Protein AF-A0A7Y1T8U6-F1 (afdb_monomer_lite)

Structure (mmCIF, N/CA/C/O backbone):
data_AF-A0A7Y1T8U6-F1
#
_entry.id   AF-A0A7Y1T8U6-F1
#
loop_
_atom_site.group_PDB
_atom_site.id
_atom_site.type_symbol
_atom_site.label_atom_id
_atom_site.label_alt_id
_atom_site.label_comp_id
_atom_site.label_asym_id
_atom_site.label_entity_id
_atom_site.label_seq_id
_atom_site.pdbx_PDB_ins_code
_atom_site.Cartn_x
_atom_site.Cartn_y
_atom_site.Cartn_z
_atom_site.occupancy
_atom_site.B_iso_or_equiv
_atom_site.auth_seq_id
_atom_site.auth_comp_id
_atom_site.auth_asym_id
_atom_site.auth_atom_id
_atom_site.pdbx_PDB_model_num
ATOM 1 N N . LEU A 1 1 ? -3.715 -14.292 -0.928 1.00 73.69 1 LEU A N 1
ATOM 2 C CA . LEU A 1 1 ? -2.818 -13.427 -1.725 1.00 73.69 1 LEU A CA 1
ATOM 3 C C . LEU A 1 1 ? -1.367 -13.561 -1.281 1.00 73.69 1 LEU A C 1
ATOM 5 O O . LEU A 1 1 ? -0.580 -14.100 -2.033 1.00 73.69 1 LEU A O 1
ATOM 9 N N . SER A 1 2 ? -0.999 -13.174 -0.058 1.00 79.94 2 SER A N 1
ATOM 10 C CA . SER A 1 2 ? 0.412 -13.202 0.366 1.00 79.94 2 SER A CA 1
ATOM 11 C C . SER A 1 2 ? 0.904 -14.533 0.963 1.00 79.94 2 SER A C 1
ATOM 13 O O . SER A 1 2 ? 2.041 -14.589 1.405 1.00 79.94 2 SER A O 1
ATOM 15 N N . HIS A 1 3 ? 0.095 -15.598 1.004 1.00 78.12 3 HIS A N 1
ATOM 16 C CA . HIS A 1 3 ? 0.425 -16.871 1.684 1.00 78.12 3 HIS A CA 1
ATOM 17 C C . HIS A 1 3 ? 0.779 -16.729 3.171 1.00 78.12 3 HIS A C 1
ATOM 19 O O . HIS A 1 3 ? 1.694 -17.379 3.663 1.00 78.12 3 HIS A O 1
ATOM 25 N N . GLY A 1 4 ? 0.049 -15.880 3.899 1.00 82.75 4 GLY A N 1
ATOM 26 C CA . GLY A 1 4 ? 0.290 -15.702 5.331 1.00 82.75 4 GLY A CA 1
ATOM 27 C C . GLY A 1 4 ? 1.561 -14.906 5.627 1.00 82.75 4 GLY A C 1
ATOM 28 O O . GLY A 1 4 ? 2.257 -15.197 6.593 1.00 82.75 4 GLY A O 1
ATOM 29 N N . ARG A 1 5 ? 1.866 -13.918 4.778 1.00 86.69 5 ARG A N 1
ATOM 30 C CA . ARG A 1 5 ? 2.994 -12.998 4.956 1.00 86.69 5 ARG A CA 1
ATOM 31 C C . ARG A 1 5 ? 2.553 -11.589 5.376 1.00 86.69 5 ARG A C 1
ATOM 33 O O . ARG A 1 5 ? 3.237 -10.630 5.044 1.00 86.69 5 ARG A O 1
ATOM 40 N N . VAL A 1 6 ? 1.407 -11.436 6.046 1.00 90.69 6 VAL A N 1
ATOM 41 C CA . VAL A 1 6 ? 0.955 -10.109 6.501 1.00 90.69 6 VAL A CA 1
ATOM 42 C C . VAL A 1 6 ? 1.206 -9.893 7.989 1.00 90.69 6 VAL A C 1
ATOM 44 O O . VAL A 1 6 ? 1.086 -10.807 8.805 1.00 90.69 6 VAL A O 1
ATOM 47 N N . GLY A 1 7 ? 1.534 -8.654 8.327 1.00 92.44 7 GLY A N 1
ATOM 48 C CA . GLY A 1 7 ? 1.570 -8.109 9.677 1.00 92.44 7 GLY A CA 1
ATOM 49 C C . GLY A 1 7 ? 1.090 -6.666 9.609 1.00 92.44 7 GLY A C 1
ATOM 50 O O . GLY A 1 7 ? 1.120 -6.060 8.537 1.00 92.44 7 GLY A O 1
ATOM 51 N N . ILE A 1 8 ? 0.587 -6.141 10.722 1.00 95.50 8 ILE A N 1
ATOM 52 C CA . ILE A 1 8 ? -0.017 -4.806 10.758 1.00 95.50 8 ILE A CA 1
ATOM 53 C C . ILE A 1 8 ? 0.625 -4.001 11.876 1.00 95.50 8 ILE A C 1
ATOM 55 O O . ILE A 1 8 ? 0.623 -4.432 13.025 1.00 95.50 8 ILE A O 1
ATOM 59 N N . SER A 1 9 ? 1.129 -2.812 11.553 1.00 95.88 9 SER A N 1
ATOM 60 C CA . SER A 1 9 ? 1.378 -1.798 12.572 1.00 95.88 9 SER A CA 1
ATOM 61 C C . SER A 1 9 ? 0.146 -0.915 12.710 1.00 95.88 9 SER A C 1
ATOM 63 O O . SER A 1 9 ? -0.398 -0.453 11.710 1.00 95.88 9 SER A O 1
ATOM 65 N N . ILE A 1 10 ? -0.313 -0.698 13.938 1.00 95.19 10 ILE A N 1
ATOM 66 C CA . ILE A 1 10 ? -1.447 0.176 14.250 1.00 95.19 10 ILE A CA 1
ATOM 67 C C . ILE A 1 10 ? -0.939 1.493 14.828 1.00 95.19 10 ILE A C 1
ATOM 69 O O . ILE A 1 10 ? 0.066 1.517 15.539 1.00 95.19 10 ILE A O 1
ATOM 73 N N . ALA A 1 11 ? -1.623 2.588 14.524 1.00 92.06 11 ALA A N 1
ATOM 74 C CA . ALA A 1 11 ? -1.342 3.912 15.061 1.00 92.06 11 ALA A CA 1
ATOM 75 C C . ALA A 1 11 ? -2.654 4.547 15.530 1.00 92.06 11 ALA A C 1
ATOM 77 O O . ALA A 1 11 ? -3.713 4.260 14.973 1.00 92.06 11 ALA A O 1
ATOM 78 N N . SER A 1 12 ? -2.590 5.407 16.547 1.00 90.00 12 SER A N 1
ATOM 79 C CA . SER A 1 12 ? -3.788 6.068 17.076 1.00 90.00 12 SER A CA 1
ATOM 80 C C . SER A 1 12 ? -4.306 7.164 16.152 1.00 90.00 12 SER A C 1
ATOM 82 O O . SER A 1 12 ? -5.465 7.534 16.252 1.00 90.00 12 SER A O 1
ATOM 84 N N . GLY A 1 13 ? -3.450 7.696 15.276 1.00 85.31 13 GLY A N 1
ATOM 85 C CA . GLY A 1 13 ? -3.673 9.001 14.664 1.00 85.31 13 GLY A CA 1
ATOM 86 C C . GLY A 1 13 ? -3.375 10.126 15.657 1.00 85.31 13 GLY A C 1
ATOM 87 O O . GLY A 1 13 ? -3.302 9.911 16.872 1.00 85.31 13 GLY A O 1
ATOM 88 N N . TRP A 1 14 ? -3.136 11.318 15.120 1.00 80.12 14 TRP A N 1
ATOM 89 C CA . TRP A 1 14 ? -2.841 12.522 15.905 1.00 80.12 14 TRP A CA 1
ATOM 90 C C . TRP A 1 14 ? -3.305 13.804 15.209 1.00 80.12 14 TRP A C 1
ATOM 92 O O . TRP A 1 14 ? -3.613 14.778 15.891 1.00 80.12 14 TRP A O 1
ATOM 102 N N . ALA A 1 15 ? -3.371 13.822 13.873 1.00 78.38 15 ALA A N 1
ATOM 103 C CA . ALA A 1 15 ? -3.799 14.995 13.127 1.00 78.38 15 ALA A CA 1
ATOM 104 C C . ALA A 1 15 ? -5.338 15.044 13.067 1.00 78.38 15 ALA A C 1
ATOM 106 O O . ALA A 1 15 ? -5.944 14.110 12.543 1.00 78.38 15 ALA A O 1
ATOM 107 N N . PRO A 1 16 ? -5.991 16.120 13.549 1.00 79.38 16 PRO A N 1
ATOM 108 C CA . PRO A 1 16 ? -7.452 16.233 13.535 1.00 79.38 16 PRO A CA 1
ATOM 109 C C . PRO A 1 16 ? -8.121 15.952 12.174 1.00 79.38 16 PRO A C 1
ATOM 111 O O . PRO A 1 16 ? -9.164 15.297 12.169 1.00 79.38 16 PRO A O 1
ATOM 114 N N . PRO A 1 17 ? -7.555 16.368 11.017 1.00 83.44 17 PRO A N 1
ATOM 115 C CA . PRO A 1 17 ? -8.148 16.064 9.713 1.00 83.44 17 PRO A CA 1
ATOM 116 C C . PRO A 1 17 ? -8.302 14.564 9.419 1.00 83.44 17 PRO A C 1
ATOM 118 O O . PRO A 1 17 ? -9.274 14.179 8.770 1.00 83.44 17 PRO A O 1
ATOM 121 N N . ASP A 1 18 ? -7.413 13.709 9.937 1.00 84.69 18 ASP A N 1
ATOM 122 C CA . ASP A 1 18 ? -7.476 12.254 9.723 1.00 84.69 18 ASP A CA 1
ATOM 123 C C . ASP A 1 18 ? -8.712 11.628 10.389 1.00 84.69 18 ASP A C 1
ATOM 125 O O . ASP A 1 18 ? -9.209 10.579 9.973 1.00 84.69 18 ASP A O 1
ATOM 129 N N . PHE A 1 19 ? -9.258 12.299 11.406 1.00 89.69 19 PHE A N 1
ATOM 130 C CA . PHE A 1 19 ? -10.437 11.852 12.139 1.00 89.69 19 PHE A CA 1
ATOM 131 C C . PHE A 1 19 ? -11.744 12.274 11.475 1.00 89.69 19 PHE A C 1
ATOM 133 O O . PHE A 1 19 ? -12.802 11.965 12.007 1.00 89.69 19 PHE A O 1
ATOM 140 N N . ALA A 1 20 ? -11.729 12.887 10.286 1.00 89.62 20 ALA A N 1
ATOM 141 C CA . ALA A 1 20 ? -12.955 13.220 9.554 1.00 89.62 20 ALA A CA 1
ATOM 142 C C . ALA A 1 20 ? -13.890 12.008 9.338 1.00 89.62 20 ALA A C 1
ATOM 144 O O . ALA A 1 20 ? -15.102 12.175 9.221 1.00 89.62 20 ALA A O 1
ATOM 145 N N . ILE A 1 21 ? -13.338 10.787 9.315 1.00 86.38 21 ILE A N 1
ATOM 146 C CA . ILE A 1 21 ? -14.087 9.528 9.169 1.00 86.38 21 ILE A CA 1
ATOM 147 C C . ILE A 1 21 ? -14.762 9.098 10.486 1.00 86.38 21 ILE A C 1
ATOM 149 O O . ILE A 1 21 ? -15.834 8.494 10.446 1.00 86.38 21 ILE A O 1
ATOM 153 N N . LYS A 1 22 ? -14.143 9.390 11.638 1.00 90.44 22 LYS A N 1
ATOM 154 C CA . LYS A 1 22 ? -14.659 9.111 12.992 1.00 90.44 22 LYS A CA 1
ATOM 155 C C . LYS A 1 22 ? -14.257 10.221 13.975 1.00 90.44 22 LYS A C 1
ATOM 157 O O . LYS A 1 22 ? -13.345 10.008 14.784 1.00 90.44 22 LYS A O 1
ATOM 162 N N . PRO A 1 23 ? -14.888 11.406 13.904 1.00 91.38 23 PRO A N 1
ATOM 163 C CA . PRO A 1 23 ? -14.488 12.556 14.715 1.00 91.38 23 PRO A CA 1
ATOM 164 C C . PRO A 1 23 ? -14.582 12.284 16.219 1.00 91.38 23 PRO A C 1
ATOM 166 O O . PRO A 1 23 ? -13.767 12.773 16.994 1.00 91.38 23 PRO A O 1
ATOM 169 N N . GLU A 1 24 ? -15.537 11.447 16.624 1.00 93.06 24 GLU A N 1
ATOM 170 C CA . GLU A 1 24 ? -15.778 11.045 18.009 1.00 93.06 24 GLU A CA 1
ATOM 171 C C . GLU A 1 24 ? -14.609 10.284 18.651 1.00 93.06 24 GLU A C 1
ATOM 173 O O . GLU A 1 24 ? -14.524 10.209 19.874 1.00 93.06 24 GLU A O 1
ATOM 178 N N . ASN A 1 25 ? -13.696 9.737 17.844 1.00 92.69 25 ASN A N 1
ATOM 179 C CA . ASN A 1 25 ? -12.558 8.975 18.342 1.00 92.69 25 ASN A CA 1
ATOM 180 C C . ASN A 1 25 ? -11.349 9.848 18.703 1.00 92.69 25 ASN A C 1
ATOM 182 O O . ASN A 1 25 ? -10.399 9.314 19.267 1.00 92.69 25 ASN A O 1
ATOM 186 N N . PHE A 1 26 ? -11.335 11.141 18.358 1.00 90.69 26 PHE A N 1
ATOM 187 C CA . PHE A 1 26 ? -10.133 11.976 18.469 1.00 90.69 26 PHE A CA 1
ATOM 188 C C . PHE A 1 26 ? -9.607 12.083 19.909 1.00 90.69 26 PHE A C 1
ATOM 190 O O . PHE A 1 26 ? -8.426 11.831 20.154 1.00 90.69 26 PHE A O 1
ATOM 197 N N . ASP A 1 27 ? -10.489 12.373 20.867 1.00 90.12 27 ASP A N 1
ATOM 198 C CA . ASP A 1 27 ? -10.101 12.652 22.257 1.00 90.12 27 ASP A CA 1
ATOM 199 C C . ASP A 1 27 ? -9.528 11.425 22.994 1.00 90.12 27 ASP A C 1
ATOM 201 O O . ASP A 1 27 ? -8.698 11.576 23.891 1.00 90.12 27 ASP A O 1
ATOM 205 N N . ASP A 1 28 ? -9.929 10.206 22.608 1.00 91.94 28 ASP A N 1
ATOM 206 C CA . ASP A 1 28 ? -9.481 8.944 23.227 1.00 91.94 28 ASP A CA 1
ATOM 207 C C . ASP A 1 28 ? -8.850 7.968 22.216 1.00 91.94 28 ASP A C 1
ATOM 209 O O . ASP A 1 28 ? -8.846 6.742 22.379 1.00 91.94 28 ASP A O 1
ATOM 213 N N . ALA A 1 29 ? -8.271 8.517 21.145 1.00 90.69 29 ALA A N 1
ATOM 214 C CA . ALA A 1 29 ? -7.772 7.755 20.003 1.00 90.69 29 ALA A CA 1
ATOM 215 C C . ALA A 1 29 ? -6.802 6.629 20.398 1.00 90.69 29 ALA A C 1
ATOM 217 O O . ALA A 1 29 ? -6.800 5.541 19.818 1.00 90.69 29 ALA A O 1
ATOM 218 N N . LYS A 1 30 ? -5.981 6.866 21.427 1.00 88.38 30 LYS A N 1
ATOM 219 C CA . LYS A 1 30 ? -4.993 5.899 21.914 1.00 88.38 30 LYS A CA 1
ATOM 220 C C . LYS A 1 30 ? -5.640 4.692 22.587 1.00 88.38 30 LYS A C 1
ATOM 222 O O . LYS A 1 30 ? -5.220 3.568 22.314 1.00 88.38 30 LYS A O 1
ATOM 227 N N . SER A 1 31 ? -6.627 4.886 23.460 1.00 90.19 31 SER A N 1
ATOM 228 C CA . SER A 1 31 ? -7.306 3.763 24.123 1.00 90.19 31 SER A CA 1
ATOM 229 C C . SER A 1 31 ? -8.128 2.973 23.111 1.00 90.19 31 SER A C 1
ATOM 231 O O . SER A 1 31 ? -7.991 1.749 23.041 1.00 90.19 31 SER A O 1
ATOM 233 N N . ILE A 1 32 ? -8.851 3.681 22.238 1.00 93.69 32 ILE A N 1
ATOM 234 C CA . ILE A 1 32 ? -9.644 3.098 21.151 1.00 93.69 32 ILE A CA 1
ATOM 235 C C . ILE A 1 32 ? -8.774 2.250 20.217 1.00 93.69 32 ILE A C 1
ATOM 237 O O . ILE A 1 32 ? -9.180 1.153 19.831 1.00 93.69 32 ILE A O 1
ATOM 241 N N . MET A 1 33 ? -7.560 2.703 19.883 1.00 93.94 33 MET A N 1
ATOM 242 C CA . MET A 1 33 ? -6.605 1.929 19.082 1.00 93.94 33 MET A CA 1
ATOM 243 C C . MET A 1 33 ? -6.282 0.577 19.739 1.00 93.94 33 MET A C 1
ATOM 245 O O . MET A 1 33 ? -6.356 -0.455 19.074 1.00 93.94 33 MET A O 1
ATOM 249 N N . PHE A 1 34 ? -5.948 0.557 21.036 1.00 91.38 34 PHE A N 1
ATOM 250 C CA . PHE A 1 34 ? -5.622 -0.683 21.755 1.00 91.38 34 PHE A CA 1
ATOM 251 C C . PHE A 1 34 ? -6.823 -1.632 21.873 1.00 91.38 34 PHE A C 1
ATOM 253 O O . PHE A 1 34 ? -6.664 -2.848 21.754 1.00 91.38 34 PHE A O 1
ATOM 260 N N . GLU A 1 35 ? -8.024 -1.103 22.100 1.00 92.44 35 GLU A N 1
ATOM 261 C CA . GLU A 1 35 ? -9.251 -1.905 22.155 1.00 92.44 35 GLU A CA 1
ATOM 262 C C . GLU A 1 35 ? -9.598 -2.499 20.787 1.00 92.44 35 GLU A C 1
ATOM 264 O O . GLU A 1 35 ? -9.830 -3.705 20.667 1.00 92.44 35 GLU A O 1
ATOM 269 N N . SER A 1 36 ? -9.528 -1.678 19.739 1.00 93.56 36 SER A N 1
ATOM 270 C CA . SER A 1 36 ? -9.769 -2.098 18.357 1.00 93.56 36 SER A CA 1
ATOM 271 C C . SER A 1 36 ? -8.753 -3.152 17.905 1.00 93.56 36 SER A C 1
ATOM 273 O O . SER A 1 36 ? -9.121 -4.113 17.234 1.00 93.56 36 SER A O 1
ATOM 275 N N . ALA A 1 37 ? -7.486 -3.042 18.320 1.00 93.88 37 ALA A N 1
ATOM 276 C CA . ALA A 1 37 ? -6.451 -4.035 18.021 1.00 93.88 37 ALA A CA 1
ATOM 277 C C . ALA A 1 37 ? -6.815 -5.435 18.528 1.00 93.88 37 ALA A C 1
ATOM 279 O O . ALA A 1 37 ? -6.678 -6.422 17.802 1.00 93.88 37 ALA A O 1
ATOM 280 N N . LYS A 1 38 ? -7.330 -5.519 19.761 1.00 92.25 38 LYS A N 1
ATOM 281 C CA . LYS A 1 38 ? -7.787 -6.784 20.348 1.00 92.25 38 LYS A CA 1
ATOM 282 C C . LYS A 1 38 ? -8.956 -7.358 19.557 1.00 92.25 38 LYS A C 1
ATOM 284 O O . LYS A 1 38 ? -8.927 -8.539 19.222 1.00 92.25 38 LYS A O 1
ATOM 289 N N . GLN A 1 39 ? -9.934 -6.524 19.195 1.00 95.00 39 GLN A N 1
ATOM 290 C CA . GLN A 1 39 ? -11.066 -6.947 18.365 1.00 95.00 39 GLN A CA 1
ATOM 291 C C . GLN A 1 39 ? -10.601 -7.493 17.008 1.00 95.00 39 GLN A C 1
ATOM 293 O O . GLN A 1 39 ? -11.068 -8.547 16.575 1.00 95.00 39 GLN A O 1
ATOM 298 N N . VAL A 1 40 ? -9.633 -6.833 16.362 1.00 95.44 40 VAL A N 1
ATOM 299 C CA . VAL A 1 40 ? -9.036 -7.307 15.104 1.00 95.44 40 VAL A CA 1
ATOM 300 C C . VAL A 1 40 ? -8.393 -8.685 15.285 1.00 95.44 40 VAL A C 1
ATOM 302 O O . VAL A 1 40 ? -8.650 -9.573 14.476 1.00 95.44 40 VAL A O 1
ATOM 305 N N . GLN A 1 41 ? -7.617 -8.911 16.350 1.00 93.94 41 GLN A N 1
ATOM 306 C CA . GLN A 1 41 ? -7.006 -10.222 16.620 1.00 93.94 41 GLN A CA 1
ATOM 307 C C . GLN A 1 41 ? -8.043 -11.315 16.914 1.00 93.94 41 GLN A C 1
ATOM 309 O O . GLN A 1 41 ? -7.890 -12.447 16.458 1.00 93.94 41 GLN A O 1
ATOM 314 N N . GLN A 1 42 ? -9.118 -10.992 17.637 1.00 95.19 42 GLN A N 1
ATOM 315 C CA . GLN A 1 42 ? -10.211 -11.933 17.897 1.00 95.19 42 GLN A CA 1
ATOM 316 C C . GLN A 1 42 ? -10.912 -12.347 16.601 1.00 95.19 42 GLN A C 1
ATOM 318 O O . GLN A 1 42 ? -11.062 -13.538 16.320 1.00 95.19 42 GLN A O 1
ATOM 323 N N . LEU A 1 43 ? -11.276 -11.372 15.763 1.00 96.19 43 LEU A N 1
ATOM 324 C CA . LEU A 1 43 ? -11.851 -11.644 14.447 1.00 96.19 43 LEU A CA 1
ATOM 325 C C . LEU A 1 43 ? -10.880 -12.439 13.566 1.00 96.19 43 LEU A C 1
ATOM 327 O O . LEU A 1 43 ? -11.306 -13.351 12.863 1.00 96.19 43 LEU A O 1
ATOM 331 N N . TRP A 1 44 ? -9.576 -12.153 13.636 1.00 95.31 44 TRP A N 1
ATOM 332 C CA . TRP A 1 44 ? -8.540 -12.884 12.901 1.00 95.31 44 TRP A CA 1
ATOM 333 C C . TRP A 1 44 ? -8.497 -14.374 13.254 1.00 95.31 44 TRP A C 1
ATOM 335 O O . TRP A 1 44 ? -8.458 -15.218 12.358 1.00 95.31 44 TRP A O 1
ATOM 345 N N . ARG A 1 45 ? -8.589 -14.710 14.550 1.00 94.31 45 ARG A N 1
ATOM 346 C CA . ARG A 1 45 ? -8.713 -16.097 15.042 1.00 94.31 45 ARG A CA 1
ATOM 347 C C . ARG A 1 45 ? -10.044 -16.758 14.678 1.00 94.31 45 ARG A C 1
ATOM 349 O O . ARG A 1 45 ? -10.233 -17.955 14.890 1.00 94.31 45 ARG A O 1
ATOM 356 N N . GLY A 1 46 ? -10.966 -15.987 14.116 1.00 94.25 46 GLY A N 1
ATOM 357 C CA . GLY A 1 46 ? -12.283 -16.426 13.700 1.00 94.25 46 GLY A CA 1
ATOM 358 C C . GLY A 1 46 ? -13.328 -16.433 14.808 1.00 94.25 46 GLY A C 1
ATOM 359 O O . GLY A 1 46 ? -14.385 -17.047 14.636 1.00 94.25 46 GLY A O 1
ATOM 360 N N . GLU A 1 47 ? -13.055 -15.742 15.916 1.00 96.31 47 GLU A N 1
ATOM 361 C CA . GLU A 1 47 ? -14.036 -15.501 16.969 1.00 96.31 47 GLU A CA 1
ATOM 362 C C . GLU A 1 47 ? -15.226 -14.692 16.423 1.00 96.31 47 GLU A C 1
ATOM 364 O O . GLU A 1 47 ? -15.141 -14.003 15.403 1.00 96.31 47 GLU A O 1
ATOM 369 N N . THR A 1 48 ? -16.366 -14.797 17.106 1.00 96.62 48 THR A N 1
ATOM 370 C CA . THR A 1 48 ? -17.559 -13.995 16.803 1.00 96.62 48 THR A CA 1
ATOM 371 C C . THR A 1 48 ? -17.627 -12.832 17.766 1.00 96.62 48 THR A C 1
ATOM 373 O O . THR A 1 48 ? -17.643 -13.061 18.973 1.00 96.62 48 THR A O 1
ATOM 376 N N . LEU A 1 49 ? -17.725 -11.615 17.242 1.00 96.50 49 LEU A N 1
ATOM 377 C CA . LEU A 1 49 ? -17.917 -10.412 18.049 1.00 96.50 49 LEU A CA 1
ATOM 378 C C . LEU A 1 49 ? -19.295 -9.803 17.786 1.00 96.50 49 LEU A C 1
ATOM 380 O O . LEU A 1 49 ? -19.893 -10.034 16.735 1.00 96.50 49 LEU A O 1
ATOM 384 N N . GLU A 1 50 ? -19.802 -9.033 18.745 1.00 96.19 50 GLU A N 1
ATOM 385 C CA . GLU A 1 50 ? -21.045 -8.277 18.593 1.00 96.19 50 GLU A CA 1
ATOM 386 C C . GLU A 1 50 ? -20.751 -6.820 18.244 1.00 96.19 50 GLU A C 1
ATOM 388 O O . GLU A 1 50 ? -19.919 -6.177 18.880 1.00 96.19 50 GLU A O 1
ATOM 393 N N . PHE A 1 51 ? -21.459 -6.303 17.243 1.00 93.81 51 PHE A N 1
ATOM 394 C CA . PHE A 1 51 ? -21.386 -4.908 16.819 1.00 93.81 51 PHE A CA 1
ATOM 395 C C . PHE A 1 51 ? -22.785 -4.287 16.781 1.00 93.81 51 PHE A C 1
ATOM 397 O O . PHE A 1 51 ? -23.753 -5.001 16.505 1.00 93.81 51 PHE A O 1
ATOM 404 N N . PRO A 1 52 ? -22.919 -2.971 17.017 1.00 92.25 52 PRO A N 1
ATOM 405 C CA . PRO A 1 52 ? -24.193 -2.283 16.858 1.00 92.25 52 PRO A CA 1
ATOM 406 C C . PRO A 1 52 ? -24.636 -2.321 15.389 1.00 92.25 52 PRO A C 1
ATOM 408 O O . PRO A 1 52 ? -23.891 -1.934 14.489 1.00 92.25 52 PRO A O 1
ATOM 411 N N . GLY A 1 53 ? -25.855 -2.798 15.149 1.00 90.44 53 GLY A N 1
ATOM 412 C CA . GLY A 1 53 ? -26.511 -2.818 13.847 1.00 90.44 53 GLY A CA 1
ATOM 413 C C . GLY A 1 53 ? -27.814 -2.007 13.850 1.00 90.44 53 GLY A C 1
ATOM 414 O O . GLY A 1 53 ? -28.276 -1.561 14.901 1.00 90.44 53 GLY A O 1
ATOM 415 N N . PRO A 1 54 ? -28.451 -1.830 12.680 1.00 87.44 54 PRO A N 1
ATOM 416 C CA . PRO A 1 54 ? -29.631 -0.972 12.525 1.00 87.44 54 PRO A CA 1
ATOM 417 C C . PRO A 1 54 ? -30.865 -1.431 13.324 1.00 87.44 54 PRO A C 1
ATOM 419 O O . PRO A 1 54 ? -31.766 -0.635 13.564 1.00 87.44 54 PRO A O 1
ATOM 422 N N . SER A 1 55 ? -30.920 -2.699 13.739 1.00 91.88 55 SER A N 1
ATOM 423 C CA . SER A 1 55 ? -32.027 -3.298 14.501 1.00 91.88 55 SER A CA 1
ATOM 424 C C . SER A 1 55 ? -31.595 -3.867 15.860 1.00 91.88 55 SER A C 1
ATOM 426 O O . SER A 1 55 ? -32.335 -4.634 16.474 1.00 91.88 55 SER A O 1
ATOM 428 N N . GLY A 1 56 ? -30.403 -3.496 16.335 1.00 94.44 56 GLY A N 1
ATOM 429 C CA . GLY A 1 56 ? -29.780 -4.031 17.545 1.00 94.44 56 GLY A CA 1
ATOM 430 C C . GLY A 1 56 ? -28.421 -4.663 17.259 1.00 94.44 56 GLY A C 1
ATOM 431 O O . GLY A 1 56 ? -27.890 -4.556 16.153 1.00 94.44 56 GLY A O 1
ATOM 432 N N . ASN A 1 57 ? -27.839 -5.312 18.265 1.00 95.50 57 ASN A N 1
ATOM 433 C CA . ASN A 1 57 ? -26.522 -5.927 18.123 1.00 95.50 57 ASN A CA 1
ATOM 434 C C . ASN A 1 57 ? -26.557 -7.101 17.139 1.00 95.50 57 ASN A C 1
ATOM 436 O O . ASN A 1 57 ? -27.428 -7.971 17.210 1.00 95.50 57 ASN A O 1
ATOM 440 N N . ILE A 1 58 ? -25.572 -7.143 16.248 1.00 96.00 58 ILE A N 1
ATOM 441 C CA . ILE A 1 58 ? -25.373 -8.215 15.277 1.00 96.00 58 ILE A CA 1
ATOM 442 C C . ILE A 1 58 ? -24.070 -8.952 15.561 1.00 96.00 58 ILE A C 1
ATOM 444 O O . ILE A 1 58 ? -23.062 -8.356 15.937 1.00 96.00 58 ILE A O 1
ATOM 448 N N . LYS A 1 59 ? -24.092 -10.268 15.354 1.00 95.81 59 LYS A N 1
ATOM 449 C CA . LYS A 1 59 ? -22.918 -11.130 15.480 1.00 95.81 59 LYS A CA 1
ATOM 450 C C . LYS A 1 59 ? -22.155 -11.155 14.166 1.00 95.81 59 LYS A C 1
ATOM 452 O O . LYS A 1 59 ? -22.716 -11.514 13.134 1.00 95.81 59 LYS A O 1
ATOM 457 N N . VAL A 1 60 ? -20.879 -10.799 14.218 1.00 95.00 60 VAL A N 1
ATOM 458 C CA . VAL A 1 60 ? -20.007 -10.660 13.052 1.00 95.00 60 VAL A CA 1
ATOM 459 C C . VAL A 1 60 ? -18.815 -11.603 13.180 1.00 95.00 60 VAL A C 1
ATOM 461 O O . VAL A 1 60 ? -18.234 -11.766 14.253 1.00 95.00 60 VAL A O 1
ATOM 464 N N . GLN A 1 61 ? -18.450 -12.211 12.054 1.00 94.00 61 GLN A N 1
ATOM 465 C CA . GLN A 1 61 ? -17.196 -12.930 11.84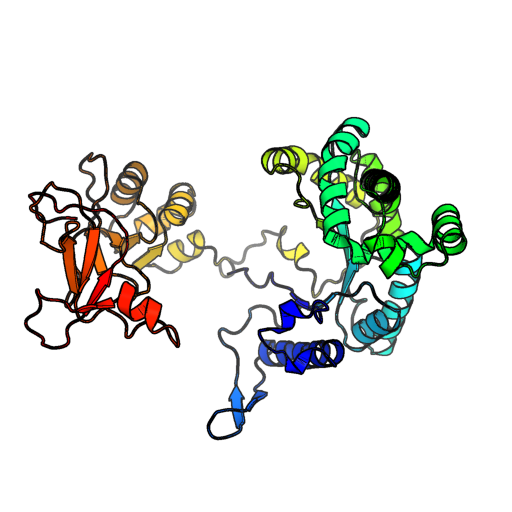6 1.00 94.00 61 GLN A CA 1
ATOM 466 C C . GLN A 1 61 ? -16.574 -12.466 10.527 1.00 94.00 61 GLN A C 1
ATOM 468 O O . GLN A 1 61 ? -17.288 -12.045 9.617 1.00 94.00 61 GLN A O 1
ATOM 473 N N . THR A 1 62 ? -15.254 -12.584 10.397 1.00 90.62 62 THR A N 1
ATOM 474 C CA . THR A 1 62 ? -14.534 -12.234 9.167 1.00 90.62 62 THR A CA 1
ATOM 475 C C . THR A 1 62 ? -14.297 -13.453 8.277 1.00 90.62 62 THR A C 1
ATOM 477 O O . THR A 1 62 ? -13.971 -14.553 8.744 1.00 90.62 62 THR A O 1
ATOM 480 N N . LEU A 1 63 ? -14.456 -13.235 6.970 1.00 88.25 63 LEU A N 1
ATOM 481 C CA . LEU A 1 63 ? -14.130 -14.170 5.897 1.00 88.25 63 LEU A CA 1
ATOM 482 C C . LEU A 1 63 ? -13.388 -13.421 4.771 1.00 88.25 63 LEU A C 1
ATOM 484 O O . LEU A 1 63 ? -13.645 -12.232 4.581 1.00 88.25 63 LEU A O 1
ATOM 488 N N . PRO A 1 64 ? -12.507 -14.093 4.004 1.00 89.50 64 PRO A N 1
ATOM 489 C CA . PRO A 1 64 ? -12.068 -15.481 4.182 1.00 89.50 64 PRO A CA 1
ATOM 490 C C . PRO A 1 64 ? -11.232 -15.670 5.458 1.00 89.50 64 PRO A C 1
ATOM 492 O O . PRO A 1 64 ? -10.703 -14.709 6.014 1.00 89.50 64 PRO A O 1
ATOM 495 N N . ARG A 1 65 ? -11.111 -16.916 5.937 1.00 89.25 65 ARG A N 1
ATOM 496 C CA . ARG A 1 65 ? -10.266 -17.213 7.103 1.00 89.25 65 ARG A CA 1
ATOM 497 C C . ARG A 1 65 ? -8.785 -16.979 6.768 1.00 89.25 65 ARG A C 1
ATOM 499 O O . ARG A 1 65 ? -8.340 -17.445 5.713 1.00 89.25 65 ARG A O 1
ATOM 506 N N . PRO A 1 66 ? -8.018 -16.294 7.633 1.00 88.31 66 PRO A N 1
ATOM 507 C CA . PRO A 1 66 ? -6.594 -16.089 7.407 1.00 88.31 66 PRO A CA 1
ATOM 508 C C . PRO A 1 66 ? -5.792 -17.395 7.398 1.00 88.31 66 PRO A C 1
ATOM 510 O O . PRO A 1 66 ? -6.168 -18.382 8.025 1.00 88.31 66 PRO A O 1
ATOM 513 N N . ILE A 1 67 ? -4.648 -17.381 6.707 1.00 87.75 67 ILE A N 1
ATOM 514 C CA . ILE A 1 67 ? -3.691 -18.504 6.706 1.00 87.75 67 ILE A CA 1
ATOM 515 C C . ILE A 1 67 ? -2.883 -18.528 8.015 1.00 87.75 67 ILE A C 1
ATOM 517 O O . ILE A 1 67 ? -2.617 -19.596 8.563 1.00 87.75 67 ILE A O 1
ATOM 521 N N . GLN A 1 68 ? -2.485 -17.355 8.522 1.00 87.88 68 GLN A N 1
ATOM 522 C CA . GLN A 1 68 ? -1.781 -17.224 9.801 1.00 87.88 68 GLN A CA 1
ATOM 523 C C . GLN A 1 68 ? -2.767 -17.398 10.956 1.00 87.88 68 GLN A C 1
ATOM 525 O O . GLN A 1 68 ? -3.813 -16.753 10.961 1.00 87.88 68 GLN A O 1
ATOM 530 N N . LYS A 1 69 ? -2.415 -18.224 11.950 1.00 88.12 69 LYS A N 1
ATOM 531 C CA . LYS A 1 69 ? -3.259 -18.456 13.136 1.00 88.12 69 LYS A CA 1
ATOM 532 C C . LYS A 1 69 ? -3.457 -17.191 13.971 1.00 88.12 69 LYS A C 1
ATOM 534 O O . LYS A 1 69 ? -4.571 -16.905 14.386 1.00 88.12 69 LYS A O 1
ATOM 539 N N . GLU A 1 70 ? -2.380 -16.442 14.176 1.00 89.62 70 GLU A N 1
ATOM 540 C CA . GLU A 1 70 ? -2.388 -15.150 14.859 1.00 89.62 70 GLU A CA 1
ATOM 541 C C . GLU A 1 70 ? -1.961 -14.061 13.882 1.00 89.62 70 GLU A C 1
ATOM 543 O O . GLU A 1 70 ? -1.163 -14.319 12.978 1.00 89.62 70 GLU A O 1
ATOM 548 N N . LEU A 1 71 ? -2.469 -12.847 14.081 1.00 92.19 71 LEU A N 1
ATOM 549 C CA . LEU A 1 71 ? -2.008 -11.665 13.366 1.00 92.19 71 LEU A CA 1
ATOM 550 C C . LEU A 1 71 ? -0.820 -11.046 14.114 1.00 92.19 71 LEU A C 1
ATOM 552 O O . LEU A 1 71 ? -1.008 -10.573 15.241 1.00 92.19 71 LEU A O 1
ATOM 556 N N . PRO A 1 72 ? 0.378 -10.983 13.508 1.00 91.19 72 PRO A N 1
ATOM 557 C CA . PRO A 1 72 ? 1.471 -10.189 14.048 1.00 91.19 72 PRO A CA 1
ATOM 558 C C . PRO A 1 72 ? 1.089 -8.702 14.030 1.00 91.19 72 PRO A C 1
ATOM 560 O O . PRO A 1 72 ? 0.825 -8.143 12.961 1.00 91.19 72 PRO A O 1
ATOM 563 N N . ILE A 1 73 ? 1.045 -8.074 15.210 1.00 94.62 73 ILE A N 1
ATOM 564 C CA . ILE A 1 73 ? 0.715 -6.652 15.370 1.00 94.62 73 ILE A CA 1
ATOM 565 C C . ILE A 1 73 ? 1.891 -5.895 15.975 1.00 94.62 73 ILE A C 1
ATOM 567 O O . ILE A 1 73 ? 2.503 -6.366 16.933 1.00 94.62 73 ILE A O 1
ATOM 571 N N . TRP A 1 74 ? 2.150 -4.704 15.438 1.00 96.62 74 TRP A N 1
ATOM 572 C CA . TRP A 1 74 ? 3.038 -3.692 15.997 1.00 96.62 74 TRP A CA 1
ATOM 573 C C . TRP A 1 74 ? 2.218 -2.503 16.488 1.00 96.62 74 TRP A C 1
ATOM 575 O O . TRP A 1 74 ? 1.249 -2.106 15.849 1.00 96.62 74 TRP A O 1
ATOM 585 N N . VAL A 1 75 ? 2.612 -1.911 17.607 1.00 95.19 75 VAL A N 1
ATOM 586 C CA . VAL A 1 75 ? 2.120 -0.606 18.048 1.00 95.19 75 VAL A CA 1
ATOM 587 C C . VAL A 1 75 ? 3.092 0.450 17.545 1.00 95.19 75 VAL A C 1
ATOM 589 O O . VAL A 1 75 ? 4.269 0.436 17.906 1.00 95.19 75 VAL A O 1
ATOM 592 N N . THR A 1 76 ? 2.598 1.373 16.725 1.00 93.44 76 THR A N 1
ATOM 593 C CA . THR A 1 76 ? 3.374 2.515 16.241 1.00 93.44 76 THR A CA 1
ATOM 594 C C . THR A 1 76 ? 3.441 3.561 17.342 1.00 93.44 76 THR A C 1
ATOM 596 O O . THR A 1 76 ? 2.421 4.138 17.722 1.00 93.44 76 THR A O 1
ATOM 599 N N . THR A 1 77 ? 4.628 3.800 17.889 1.00 88.75 77 THR A N 1
ATOM 600 C CA . THR A 1 77 ? 4.827 4.798 18.940 1.00 88.75 77 THR A CA 1
ATOM 601 C C . THR A 1 77 ? 6.260 5.310 18.961 1.00 88.75 77 THR A C 1
ATOM 603 O O . THR A 1 77 ? 7.204 4.538 19.063 1.00 88.75 77 THR A O 1
ATOM 606 N N . ALA A 1 78 ? 6.414 6.632 18.974 1.00 76.38 78 ALA A N 1
ATOM 607 C CA . ALA A 1 78 ? 7.656 7.312 19.351 1.00 76.38 78 ALA A CA 1
ATOM 608 C C . ALA A 1 78 ? 7.568 7.977 20.738 1.00 76.38 78 ALA A C 1
ATOM 610 O O . ALA A 1 78 ? 8.532 8.570 21.220 1.00 76.38 78 ALA A O 1
ATOM 611 N N . GLY A 1 79 ? 6.396 7.874 21.379 1.00 67.44 79 GLY A N 1
ATOM 612 C CA . GLY A 1 79 ? 6.039 8.600 22.591 1.00 67.44 79 GLY A CA 1
ATOM 613 C C . GLY A 1 79 ? 6.752 8.129 23.861 1.00 67.44 79 GLY A C 1
ATOM 614 O O . GLY A 1 79 ? 7.861 7.594 23.847 1.00 67.44 79 GLY A O 1
ATOM 615 N N . ASN A 1 80 ? 6.095 8.365 24.993 1.00 75.38 80 ASN A N 1
ATOM 616 C CA . ASN A 1 80 ? 6.614 8.056 26.320 1.00 75.38 80 ASN A CA 1
ATOM 617 C C . ASN A 1 80 ? 6.727 6.540 26.600 1.00 75.38 80 ASN A C 1
ATOM 619 O O . ASN A 1 80 ? 6.133 5.701 25.913 1.00 75.38 80 ASN A O 1
ATOM 623 N N . ILE A 1 81 ? 7.471 6.208 27.659 1.00 91.69 81 ILE A N 1
ATOM 624 C CA . ILE A 1 81 ? 7.722 4.840 28.145 1.00 91.69 81 ILE A CA 1
ATOM 625 C C . ILE A 1 81 ? 6.423 4.040 28.370 1.00 91.69 81 ILE A C 1
ATOM 627 O O . ILE A 1 81 ? 6.400 2.828 28.136 1.00 91.69 81 ILE A O 1
ATOM 631 N N . ASP A 1 82 ? 5.320 4.697 28.742 1.00 90.56 82 ASP A N 1
ATOM 632 C CA . ASP A 1 82 ? 4.030 4.035 28.983 1.00 90.56 82 ASP A CA 1
ATOM 633 C C . ASP A 1 82 ? 3.503 3.324 27.733 1.00 90.56 82 ASP A C 1
ATOM 635 O O . ASP A 1 82 ? 2.903 2.255 27.819 1.00 90.56 82 ASP A O 1
ATOM 639 N N . SER A 1 83 ? 3.737 3.897 26.551 1.00 89.69 83 SER A N 1
ATOM 640 C CA . SER A 1 83 ? 3.268 3.328 25.280 1.00 89.69 83 SER A CA 1
ATOM 641 C C . SER A 1 83 ? 3.996 2.024 24.950 1.00 89.69 83 SER A C 1
ATOM 643 O O . SER A 1 83 ? 3.365 1.045 24.557 1.00 89.69 83 SER A O 1
ATOM 645 N N . PHE A 1 84 ? 5.311 2.005 25.178 1.00 95.00 84 PHE A N 1
ATOM 646 C CA . PHE A 1 84 ? 6.153 0.815 25.053 1.00 95.00 84 PHE A CA 1
ATOM 647 C C . PHE A 1 84 ? 5.749 -0.244 26.080 1.00 95.00 84 PHE A C 1
ATOM 649 O O . PHE A 1 84 ? 5.561 -1.408 25.739 1.00 95.00 84 PHE A O 1
ATOM 656 N N . THR A 1 85 ? 5.525 0.170 27.325 1.00 95.56 85 THR A N 1
ATOM 657 C CA . THR A 1 85 ? 5.078 -0.721 28.403 1.00 95.56 85 THR A CA 1
ATOM 658 C C . THR A 1 85 ? 3.744 -1.386 28.056 1.00 95.56 85 THR A C 1
ATOM 660 O O . THR A 1 85 ? 3.655 -2.611 28.080 1.00 95.56 85 THR A O 1
ATOM 663 N N . ARG A 1 86 ? 2.735 -0.611 27.630 1.00 93.50 86 ARG A N 1
ATOM 664 C CA . ARG A 1 86 ? 1.415 -1.137 27.234 1.00 93.50 86 ARG A CA 1
ATOM 665 C C . ARG A 1 86 ? 1.487 -2.086 26.036 1.00 93.50 86 ARG A C 1
ATOM 667 O O . ARG A 1 86 ? 0.755 -3.074 26.008 1.00 93.50 86 ARG A O 1
ATOM 674 N N . ALA A 1 87 ? 2.354 -1.815 25.056 1.00 94.19 87 ALA A N 1
ATOM 675 C CA . ALA A 1 87 ? 2.579 -2.734 23.938 1.00 94.19 87 ALA A CA 1
ATOM 676 C C . ALA A 1 87 ? 3.136 -4.082 24.430 1.00 94.19 87 ALA A C 1
ATOM 678 O O . ALA A 1 87 ? 2.612 -5.134 24.061 1.00 94.19 87 ALA A O 1
ATOM 679 N N . GLY A 1 88 ? 4.119 -4.040 25.338 1.00 95.00 88 GLY A N 1
ATOM 680 C CA . GLY A 1 88 ? 4.692 -5.226 25.975 1.00 95.00 88 GLY A CA 1
ATOM 681 C C . GLY A 1 88 ? 3.669 -6.013 26.794 1.00 95.00 88 GLY A C 1
ATOM 682 O O . GLY A 1 88 ? 3.575 -7.227 26.651 1.00 95.00 88 GLY A O 1
ATOM 683 N N . GLU A 1 89 ? 2.839 -5.338 27.591 1.00 94.94 89 GLU A N 1
ATOM 684 C CA . GLU A 1 89 ? 1.755 -5.970 28.359 1.00 94.94 89 GLU A CA 1
ATOM 685 C C . GLU A 1 89 ? 0.724 -6.662 27.458 1.00 94.94 89 GLU A C 1
ATOM 687 O O . GLU A 1 89 ? 0.245 -7.749 27.784 1.00 94.94 89 GLU A O 1
ATOM 692 N N . MET A 1 90 ? 0.404 -6.068 26.304 1.00 91.75 90 MET A N 1
ATOM 693 C CA . MET A 1 90 ? -0.533 -6.635 25.329 1.00 91.75 90 MET A CA 1
ATOM 694 C C . MET A 1 90 ? 0.061 -7.794 24.513 1.00 91.75 90 MET A C 1
ATOM 696 O O . MET A 1 90 ? -0.696 -8.556 23.915 1.00 91.75 90 MET A O 1
ATOM 700 N N . GLY A 1 91 ? 1.387 -7.938 24.477 1.00 92.62 91 GLY A N 1
ATOM 701 C CA . GLY A 1 91 ? 2.057 -8.914 23.615 1.00 92.62 91 GLY A CA 1
ATOM 702 C C . GLY A 1 91 ? 2.116 -8.470 22.150 1.00 92.62 91 GLY A C 1
ATOM 703 O O . GLY A 1 91 ? 2.164 -9.306 21.248 1.00 92.62 91 GLY A O 1
ATOM 704 N N . ALA A 1 92 ? 2.087 -7.158 21.900 1.00 94.25 92 ALA A N 1
ATOM 705 C CA . ALA A 1 92 ? 2.283 -6.582 20.574 1.00 94.25 92 ALA A CA 1
ATOM 706 C C . ALA A 1 92 ? 3.726 -6.118 20.392 1.00 94.25 92 ALA A C 1
ATOM 708 O O . ALA A 1 92 ? 4.351 -5.636 21.329 1.00 94.25 92 ALA A O 1
ATOM 709 N N . ASN A 1 93 ? 4.231 -6.229 19.169 1.00 96.44 93 ASN A N 1
ATOM 710 C CA . ASN A 1 93 ? 5.521 -5.676 18.773 1.00 96.44 93 ASN A CA 1
ATOM 711 C C . ASN A 1 93 ? 5.477 -4.132 18.798 1.00 96.44 93 ASN A C 1
ATOM 713 O O . ASN A 1 93 ? 4.411 -3.538 18.971 1.00 96.44 93 ASN A O 1
ATOM 717 N N . VAL A 1 94 ? 6.605 -3.456 18.586 1.00 96.88 94 VAL A N 1
ATOM 718 C CA . VAL A 1 94 ? 6.667 -1.983 18.534 1.00 96.88 94 VAL A CA 1
ATOM 719 C C . VAL A 1 94 ? 7.327 -1.516 17.249 1.00 96.88 94 VAL A C 1
ATOM 721 O O . VAL A 1 94 ? 8.392 -2.009 16.892 1.00 96.88 94 VAL A O 1
ATOM 724 N N . LEU A 1 95 ? 6.703 -0.549 16.577 1.00 97.12 95 LEU A N 1
ATOM 725 C CA . LEU A 1 95 ? 7.296 0.223 15.488 1.00 97.12 95 LEU A CA 1
ATOM 726 C C . LEU A 1 95 ? 7.576 1.645 15.996 1.00 97.12 95 LEU A C 1
ATOM 728 O O . LEU A 1 95 ? 6.665 2.331 16.456 1.00 97.12 95 LEU A O 1
ATOM 732 N N . THR A 1 96 ? 8.824 2.094 15.915 1.00 94.75 96 THR A N 1
ATOM 733 C CA . THR A 1 96 ? 9.261 3.439 16.332 1.00 94.75 96 THR A CA 1
ATOM 734 C C . THR A 1 96 ? 10.145 4.078 15.255 1.00 94.75 96 THR A C 1
ATOM 736 O O . THR A 1 96 ? 10.365 3.487 14.203 1.00 94.75 96 THR A O 1
ATOM 739 N N . HIS A 1 97 ? 10.660 5.282 15.493 1.00 91.69 97 HIS A N 1
ATOM 740 C CA . HIS A 1 97 ? 11.572 6.011 14.605 1.00 91.69 97 HIS A CA 1
ATOM 741 C C . HIS A 1 97 ? 12.589 6.830 15.406 1.00 91.69 97 HIS A C 1
ATOM 743 O O . HIS A 1 97 ? 12.377 7.078 16.586 1.00 91.69 97 HIS A O 1
ATOM 749 N N . LEU A 1 98 ? 13.651 7.332 14.771 1.00 86.38 98 LEU A N 1
ATOM 750 C CA . LEU A 1 98 ? 14.621 8.241 15.418 1.00 86.38 98 LEU A CA 1
ATOM 751 C C . LEU A 1 98 ? 14.352 9.731 15.170 1.00 86.38 98 LEU A C 1
ATOM 753 O O . LEU A 1 98 ? 15.147 10.592 15.535 1.00 86.38 98 LEU A O 1
ATOM 757 N N . LEU A 1 99 ? 13.229 10.068 14.538 1.00 77.62 99 LEU A N 1
ATOM 758 C CA . LEU A 1 99 ? 12.834 11.464 14.384 1.00 77.62 99 LEU A CA 1
ATOM 759 C C . LEU A 1 99 ? 12.376 12.038 15.739 1.00 77.62 99 LEU A C 1
ATOM 761 O O . LEU A 1 99 ? 11.400 11.559 16.306 1.00 77.62 99 LEU A O 1
ATOM 765 N N . GLY A 1 100 ? 13.103 13.021 16.276 1.00 72.56 100 GLY A N 1
ATOM 766 C CA . GLY A 1 100 ? 12.786 13.661 17.563 1.00 72.56 100 GLY A CA 1
ATOM 767 C C . GLY A 1 100 ? 13.200 12.885 18.823 1.00 72.56 100 GLY A C 1
ATOM 768 O O . GLY A 1 100 ? 12.791 13.269 19.914 1.00 72.56 100 GLY A O 1
ATOM 769 N N . GLN A 1 101 ? 13.993 11.814 18.699 1.00 80.44 101 GLN A N 1
ATOM 770 C CA . GLN A 1 101 ? 14.556 11.075 19.839 1.00 80.44 101 GLN A CA 1
ATOM 771 C C . GLN A 1 101 ? 15.911 10.452 19.489 1.00 80.44 101 GLN A C 1
ATOM 773 O O . GLN A 1 101 ? 16.158 10.113 18.329 1.00 80.44 101 GLN A O 1
ATOM 778 N N . THR A 1 102 ? 16.791 10.285 20.474 1.00 86.25 102 THR A N 1
ATOM 779 C CA . THR A 1 102 ? 18.079 9.605 20.271 1.00 86.25 102 THR A CA 1
ATOM 780 C C . THR A 1 102 ? 17.936 8.088 20.376 1.00 86.25 102 THR A C 1
ATOM 782 O O . THR A 1 102 ? 16.942 7.561 20.883 1.00 86.25 102 THR A O 1
ATOM 785 N N . ILE A 1 103 ? 18.941 7.355 19.892 1.00 89.50 103 ILE A N 1
ATOM 786 C CA . ILE A 1 103 ? 18.938 5.892 19.987 1.00 89.50 103 ILE A CA 1
ATOM 787 C C . ILE A 1 103 ? 19.052 5.415 21.446 1.00 89.50 103 ILE A C 1
ATOM 789 O O . ILE A 1 103 ? 18.493 4.382 21.804 1.00 89.50 103 ILE A O 1
ATOM 793 N N . GLU A 1 104 ? 19.703 6.196 22.308 1.00 90.69 104 GLU A N 1
ATOM 794 C CA . GLU A 1 104 ? 19.808 5.948 23.747 1.00 90.69 104 GLU A CA 1
ATOM 795 C C . GLU A 1 104 ? 18.446 6.093 24.442 1.00 90.69 104 GLU A C 1
ATOM 797 O O . GLU A 1 104 ? 18.053 5.214 25.207 1.00 90.69 104 GLU A O 1
ATOM 802 N N . GLU A 1 105 ? 17.678 7.138 24.114 1.00 89.94 105 GLU A N 1
ATOM 803 C CA . GLU A 1 105 ? 16.307 7.309 24.619 1.00 89.94 105 GLU A CA 1
ATOM 804 C C . GLU A 1 105 ? 15.394 6.157 24.168 1.00 89.94 105 GLU A C 1
ATOM 806 O O . GLU A 1 105 ? 14.540 5.687 24.925 1.00 89.94 105 GLU A O 1
ATOM 811 N N . VAL A 1 106 ? 15.578 5.662 22.937 1.00 93.00 106 VAL A N 1
ATOM 812 C CA . VAL A 1 106 ? 14.872 4.467 22.452 1.00 93.00 106 VAL A CA 1
ATOM 813 C C . VAL A 1 106 ? 15.292 3.227 23.238 1.00 93.00 106 VAL A C 1
ATOM 815 O O . VAL A 1 106 ? 14.420 2.448 23.617 1.00 93.00 106 VAL A O 1
ATOM 818 N N . ALA A 1 107 ? 16.580 3.048 23.543 1.00 95.88 107 ALA A N 1
ATOM 819 C CA . ALA A 1 107 ? 17.069 1.900 24.307 1.00 95.88 107 ALA A CA 1
ATOM 820 C C . ALA A 1 107 ? 16.419 1.807 25.702 1.00 95.88 107 ALA A C 1
ATOM 822 O O . ALA A 1 107 ? 16.021 0.720 26.129 1.00 95.88 107 ALA A O 1
ATOM 823 N N . GLU A 1 108 ? 16.229 2.939 26.389 1.00 95.50 108 GLU A N 1
ATOM 824 C CA . GLU A 1 108 ? 15.513 2.992 27.673 1.00 95.50 108 GLU A CA 1
ATOM 825 C C . GLU A 1 108 ? 14.051 2.535 27.539 1.00 95.50 108 GLU A C 1
ATOM 827 O O . GLU A 1 108 ? 13.560 1.719 28.328 1.00 95.50 108 GLU A O 1
ATOM 832 N N . LYS A 1 109 ? 13.354 3.004 26.497 1.00 96.38 109 LYS A N 1
ATOM 833 C CA . LYS A 1 109 ? 11.967 2.608 26.199 1.00 96.38 109 LYS A CA 1
ATOM 834 C C . LYS A 1 109 ? 11.867 1.126 25.828 1.00 96.38 109 LYS A C 1
ATOM 836 O O . LYS A 1 109 ? 10.941 0.439 26.267 1.00 96.38 109 LYS A O 1
ATOM 841 N N . VAL A 1 110 ? 12.831 0.611 25.063 1.00 97.00 110 VAL A N 1
ATOM 842 C CA . VAL A 1 110 ? 12.922 -0.810 24.705 1.00 97.00 110 VAL A CA 1
ATOM 843 C C . VAL A 1 110 ? 13.121 -1.666 25.952 1.00 97.00 110 VAL A C 1
ATOM 845 O O . VAL A 1 110 ? 12.416 -2.660 26.111 1.00 97.00 110 VAL A O 1
ATOM 848 N N . ALA A 1 111 ? 13.988 -1.270 26.886 1.00 97.12 111 ALA A N 1
ATOM 849 C CA . ALA A 1 111 ? 14.176 -2.001 28.139 1.00 97.12 111 ALA A CA 1
ATOM 850 C C . ALA A 1 111 ? 12.866 -2.116 28.946 1.00 97.12 111 ALA A C 1
ATOM 852 O O . ALA A 1 111 ? 12.522 -3.205 29.419 1.00 97.12 111 ALA A O 1
ATOM 853 N N . ALA A 1 112 ? 12.092 -1.028 29.038 1.00 97.38 112 ALA A N 1
ATOM 854 C CA . ALA A 1 112 ? 10.779 -1.039 29.682 1.00 97.38 112 ALA A CA 1
ATOM 855 C C . ALA A 1 112 ? 9.787 -1.982 28.975 1.00 97.38 112 ALA A C 1
ATOM 857 O O . ALA A 1 112 ? 9.113 -2.777 29.636 1.00 97.38 112 ALA A O 1
ATOM 858 N N . TYR A 1 113 ? 9.751 -1.959 27.639 1.00 97.69 113 TYR A N 1
ATOM 859 C CA . TYR A 1 113 ? 8.957 -2.893 26.836 1.00 97.69 113 TYR A CA 1
ATOM 860 C C . TYR A 1 113 ? 9.325 -4.357 27.106 1.00 97.69 113 TYR A C 1
ATOM 862 O O . TYR A 1 113 ? 8.440 -5.173 27.363 1.00 97.69 113 TYR A O 1
ATOM 870 N N . ARG A 1 114 ? 10.620 -4.704 27.093 1.00 96.25 114 ARG A N 1
ATOM 871 C CA . ARG A 1 114 ? 11.081 -6.086 27.322 1.00 96.25 114 ARG A CA 1
ATOM 872 C C . ARG A 1 114 ? 10.685 -6.582 28.709 1.00 96.25 114 ARG A C 1
ATOM 874 O O . ARG A 1 114 ? 10.209 -7.709 28.848 1.00 96.25 114 ARG A O 1
ATOM 881 N N . HIS A 1 115 ? 10.844 -5.734 29.725 1.00 97.12 115 HIS A N 1
ATOM 882 C CA . HIS A 1 115 ? 10.429 -6.054 31.087 1.00 97.12 115 HIS A CA 1
ATOM 883 C C . HIS A 1 115 ? 8.912 -6.285 31.174 1.00 97.12 115 HIS A C 1
ATOM 885 O O . HIS A 1 115 ? 8.471 -7.270 31.767 1.00 97.12 115 HIS A O 1
ATOM 891 N N . ALA A 1 116 ? 8.111 -5.420 30.545 1.00 97.44 116 ALA A N 1
ATOM 892 C CA . ALA A 1 116 ? 6.658 -5.560 30.491 1.00 97.44 116 ALA A CA 1
ATOM 893 C C . ALA A 1 116 ? 6.217 -6.850 29.775 1.00 97.44 116 ALA A C 1
ATOM 895 O O . ALA A 1 116 ? 5.378 -7.585 30.298 1.00 97.44 116 ALA A O 1
ATOM 896 N N . TRP A 1 117 ? 6.843 -7.168 28.637 1.00 96.25 117 TRP A N 1
ATOM 897 C CA . TRP A 1 117 ? 6.610 -8.392 27.866 1.00 96.25 117 TRP A CA 1
ATOM 898 C C . TRP A 1 117 ? 6.840 -9.652 28.707 1.00 96.25 117 TRP A C 1
ATOM 900 O O . TRP A 1 117 ? 5.979 -10.530 28.784 1.00 96.25 117 TRP A O 1
ATOM 910 N N . GLN A 1 118 ? 7.991 -9.724 29.384 1.00 95.12 118 GLN A N 1
ATOM 911 C CA . GLN A 1 118 ? 8.339 -10.860 30.236 1.00 95.12 118 GLN A CA 1
ATOM 912 C C . GLN A 1 118 ? 7.407 -10.967 31.448 1.00 95.12 118 GLN A C 1
ATOM 914 O O . GLN A 1 118 ? 6.949 -12.061 31.777 1.00 95.12 118 GLN A O 1
ATOM 919 N N . LYS A 1 119 ? 7.099 -9.841 32.102 1.00 96.94 119 LYS A N 1
ATOM 920 C CA . LYS A 1 119 ? 6.199 -9.793 33.263 1.00 96.94 119 LYS A CA 1
ATOM 921 C C . LYS A 1 119 ? 4.786 -10.274 32.920 1.00 96.94 119 LYS A C 1
ATOM 923 O O . LYS A 1 119 ? 4.153 -10.917 33.753 1.00 96.94 119 LYS A O 1
ATOM 928 N N . ALA A 1 120 ? 4.304 -9.985 31.712 1.00 96.25 120 ALA A N 1
ATOM 929 C CA . ALA A 1 120 ? 3.006 -10.443 31.222 1.00 96.25 120 ALA A CA 1
ATOM 930 C C . ALA A 1 120 ? 2.989 -11.931 30.809 1.00 96.25 120 ALA A C 1
ATOM 932 O O . ALA A 1 120 ? 1.918 -12.480 30.561 1.00 96.25 120 ALA A O 1
ATOM 933 N N . GLY A 1 121 ? 4.147 -12.605 30.782 1.00 93.44 121 GLY A N 1
ATOM 934 C CA . GLY A 1 121 ? 4.250 -14.040 30.506 1.00 93.44 121 GLY A CA 1
ATOM 935 C C . GLY A 1 121 ? 4.184 -14.410 29.022 1.00 93.44 121 GLY A C 1
ATOM 936 O O . GLY A 1 121 ? 3.940 -15.572 28.697 1.00 93.44 121 GLY A O 1
ATOM 937 N N . HIS A 1 122 ? 4.400 -13.449 28.119 1.00 90.31 122 HIS A N 1
ATOM 938 C CA . HIS A 1 122 ? 4.396 -13.699 26.678 1.00 90.31 122 HIS A CA 1
ATOM 939 C C . HIS A 1 122 ? 5.600 -14.546 26.250 1.00 90.31 122 HIS A C 1
ATOM 941 O O . HIS A 1 122 ? 6.718 -14.375 26.737 1.00 90.31 122 HIS A O 1
ATOM 947 N N . SER A 1 123 ? 5.394 -15.453 25.295 1.00 86.31 123 SER A N 1
ATOM 948 C CA . SER A 1 123 ? 6.471 -16.276 24.736 1.00 86.31 123 SER A CA 1
ATOM 949 C C . SER A 1 123 ? 7.434 -15.456 23.873 1.00 86.31 123 SER A C 1
ATOM 951 O O . SER A 1 123 ? 7.021 -14.544 23.156 1.00 86.31 123 SER A O 1
ATOM 953 N N . GLY A 1 124 ? 8.715 -15.829 23.860 1.00 87.25 124 GLY A N 1
ATOM 954 C CA . GLY A 1 124 ? 9.736 -15.094 23.111 1.00 87.25 124 GLY A CA 1
ATOM 955 C C . GLY A 1 124 ? 10.019 -13.726 23.735 1.00 87.25 124 GLY A C 1
ATOM 956 O O . GLY A 1 124 ? 9.876 -13.555 24.941 1.00 87.25 124 GLY A O 1
ATOM 957 N N . ARG A 1 125 ? 10.446 -12.756 22.919 1.00 88.75 125 ARG A N 1
ATOM 958 C CA . ARG A 1 125 ? 10.842 -11.419 23.398 1.00 88.75 125 ARG A CA 1
ATOM 959 C C . ARG A 1 125 ? 10.031 -10.257 22.813 1.00 88.75 125 ARG A C 1
ATOM 961 O O . ARG A 1 125 ? 10.270 -9.118 23.206 1.00 88.75 125 ARG A O 1
ATOM 968 N N . GLY A 1 126 ? 9.127 -10.536 21.869 1.00 91.06 126 GLY A N 1
ATOM 969 C CA . GLY A 1 126 ? 8.483 -9.532 21.016 1.00 91.06 126 GLY A CA 1
ATOM 970 C C . GLY A 1 126 ? 9.466 -8.859 20.049 1.00 91.06 126 GLY A C 1
ATOM 971 O O . GLY A 1 126 ? 10.672 -9.051 20.169 1.00 91.06 126 GLY A O 1
ATOM 972 N N . LEU A 1 127 ? 8.986 -8.094 19.072 1.00 94.44 127 LEU A N 1
ATOM 973 C CA . LEU A 1 127 ? 9.842 -7.427 18.080 1.00 94.44 127 LEU A CA 1
ATOM 974 C C . LEU A 1 127 ? 9.837 -5.911 18.264 1.00 94.44 127 LEU A C 1
ATOM 976 O O . LEU A 1 127 ? 8.787 -5.320 18.504 1.00 94.44 127 LEU A O 1
ATOM 980 N N . ILE A 1 128 ? 11.010 -5.300 18.127 1.00 96.56 128 ILE A N 1
ATOM 981 C CA . ILE A 1 128 ? 11.178 -3.850 18.032 1.00 96.56 128 ILE A CA 1
ATOM 982 C C . ILE A 1 128 ? 11.691 -3.507 16.635 1.00 96.56 128 ILE A C 1
ATOM 984 O O . ILE A 1 128 ? 12.815 -3.864 16.277 1.00 96.56 128 ILE A O 1
ATOM 988 N N . THR A 1 129 ? 10.882 -2.780 15.877 1.00 97.50 129 THR A N 1
ATOM 989 C CA . THR A 1 129 ? 11.205 -2.283 14.542 1.00 97.50 129 THR A CA 1
ATOM 990 C C . THR A 1 129 ? 11.459 -0.777 14.615 1.00 97.50 129 THR A C 1
ATOM 992 O O . THR A 1 129 ? 10.639 -0.030 15.153 1.00 97.50 129 THR A O 1
ATOM 995 N N . VAL A 1 130 ? 12.586 -0.314 14.077 1.00 96.75 130 VAL A N 1
ATOM 996 C CA . VAL A 1 130 ? 12.943 1.111 14.005 1.00 96.75 130 VAL A CA 1
ATOM 997 C C . VAL A 1 130 ? 12.918 1.557 12.551 1.00 96.75 130 VAL A C 1
ATOM 999 O O . VAL A 1 130 ? 13.664 1.043 11.724 1.00 96.75 130 VAL A O 1
ATOM 1002 N N . MET A 1 131 ? 12.066 2.521 12.228 1.00 96.75 131 MET A N 1
ATOM 1003 C CA . MET A 1 131 ? 12.045 3.158 10.920 1.00 96.75 131 MET A CA 1
ATOM 1004 C C . MET A 1 131 ? 13.167 4.193 10.820 1.00 96.75 131 MET A C 1
ATOM 1006 O O . MET A 1 131 ? 13.237 5.111 11.644 1.00 96.75 131 MET A O 1
ATOM 1010 N N . LEU A 1 132 ? 14.005 4.067 9.791 1.00 96.25 132 LEU A N 1
ATOM 1011 C CA . LEU A 1 132 ? 15.071 5.016 9.467 1.00 96.25 132 LEU A CA 1
ATOM 1012 C C . LEU A 1 132 ? 14.922 5.490 8.021 1.00 96.25 132 LEU A C 1
ATOM 1014 O O . LEU A 1 132 ? 14.756 4.667 7.118 1.00 96.25 132 LEU A O 1
ATOM 1018 N N . HIS A 1 133 ? 15.048 6.798 7.788 1.00 96.50 133 HIS A N 1
ATOM 1019 C CA . HIS A 1 133 ? 15.261 7.300 6.428 1.00 96.50 133 HIS A CA 1
ATOM 1020 C C . HIS A 1 133 ? 16.578 6.736 5.911 1.00 96.50 133 HIS A C 1
ATOM 1022 O O . HIS A 1 133 ? 17.572 6.744 6.638 1.00 96.50 133 HIS A O 1
ATOM 1028 N N . THR A 1 134 ? 16.562 6.191 4.701 1.00 98.25 134 THR A N 1
ATOM 1029 C CA . THR A 1 134 ? 17.637 5.328 4.223 1.00 98.25 134 THR A CA 1
ATOM 1030 C C . THR A 1 134 ? 18.028 5.669 2.798 1.00 98.25 134 THR A C 1
ATOM 1032 O O . THR A 1 134 ? 17.190 5.642 1.902 1.00 98.25 134 THR A O 1
ATOM 1035 N N . PHE A 1 135 ? 19.316 5.922 2.581 1.00 98.31 135 PHE A N 1
ATOM 1036 C CA . PHE A 1 135 ? 19.898 6.043 1.248 1.00 98.31 135 PHE A CA 1
ATOM 1037 C C . PHE A 1 135 ? 21.395 5.726 1.311 1.00 98.31 135 PHE A C 1
ATOM 1039 O O . PHE A 1 135 ? 22.165 6.450 1.943 1.00 98.31 135 PHE A O 1
ATOM 1046 N N . ALA A 1 136 ? 21.806 4.631 0.674 1.00 98.06 136 ALA A N 1
ATOM 1047 C CA . ALA A 1 136 ? 23.194 4.180 0.652 1.00 98.06 136 ALA A CA 1
ATOM 1048 C C . ALA A 1 136 ? 23.799 4.368 -0.745 1.00 98.06 136 ALA A C 1
ATOM 1050 O O . ALA A 1 136 ? 23.111 4.220 -1.753 1.00 98.06 136 ALA A O 1
ATOM 1051 N N . GLY A 1 137 ? 25.092 4.671 -0.822 1.00 97.81 137 GLY A N 1
ATOM 1052 C CA . GLY A 1 137 ? 25.785 4.883 -2.093 1.00 97.81 137 GLY A CA 1
ATOM 1053 C C . GLY A 1 137 ? 27.293 4.670 -1.991 1.00 97.81 137 GLY A C 1
ATOM 1054 O O . GLY A 1 137 ? 27.814 4.415 -0.909 1.00 97.81 137 GLY A O 1
ATOM 1055 N N . PRO A 1 138 ? 28.031 4.768 -3.103 1.00 95.94 138 PRO A N 1
ATOM 1056 C CA . PRO A 1 138 ? 29.464 4.472 -3.121 1.00 95.94 138 PRO A CA 1
ATOM 1057 C C . PRO A 1 138 ? 30.319 5.576 -2.482 1.00 95.94 138 PRO A C 1
ATOM 1059 O O . PRO A 1 138 ? 31.480 5.344 -2.151 1.00 95.94 138 PRO A O 1
ATOM 1062 N N . ASN A 1 139 ? 29.774 6.785 -2.341 1.00 96.38 139 ASN A N 1
ATOM 1063 C CA . ASN A 1 139 ? 30.485 7.964 -1.870 1.00 96.38 139 ASN A CA 1
ATOM 1064 C C . ASN A 1 139 ? 29.602 8.765 -0.904 1.00 96.38 139 ASN A C 1
ATOM 1066 O O . ASN A 1 139 ? 28.459 9.079 -1.225 1.00 96.38 139 ASN A O 1
ATOM 1070 N N . GLU A 1 140 ? 30.142 9.099 0.267 1.00 95.00 140 GLU A N 1
ATOM 1071 C CA . GLU A 1 140 ? 29.401 9.784 1.332 1.00 95.00 140 GLU A CA 1
ATOM 1072 C C . GLU A 1 140 ? 28.966 11.200 0.941 1.00 95.00 140 GLU A C 1
ATOM 1074 O O . GLU A 1 140 ? 27.807 11.541 1.149 1.00 95.00 140 GLU A O 1
ATOM 1079 N N . GLN A 1 141 ? 29.840 11.980 0.295 1.00 96.00 141 GLN A N 1
ATOM 1080 C CA . GLN A 1 141 ? 29.510 13.337 -0.156 1.00 96.00 141 GLN A CA 1
ATOM 1081 C C . GLN A 1 141 ? 28.398 13.317 -1.207 1.00 96.00 141 GLN A C 1
ATOM 1083 O O . GLN A 1 141 ? 27.448 14.084 -1.120 1.00 96.00 141 GLN A O 1
ATOM 1088 N N . GLN A 1 142 ? 28.487 12.400 -2.175 1.00 95.88 142 GLN A N 1
ATOM 1089 C CA . GLN A 1 142 ? 27.449 12.242 -3.193 1.00 95.88 142 GLN A CA 1
ATOM 1090 C C . GLN A 1 142 ? 26.105 11.862 -2.563 1.00 95.88 142 GLN A C 1
ATOM 1092 O O . GLN A 1 142 ? 25.065 12.372 -2.972 1.00 95.88 142 GLN A O 1
ATOM 1097 N N . VAL A 1 143 ? 26.121 10.961 -1.576 1.00 97.44 143 VAL A N 1
ATOM 1098 C CA . VAL A 1 143 ? 24.916 10.598 -0.828 1.00 97.44 143 VAL A CA 1
ATOM 1099 C C . VAL A 1 143 ? 24.356 11.817 -0.107 1.00 97.44 143 VAL A C 1
ATOM 1101 O O . VAL A 1 143 ? 23.173 12.091 -0.264 1.00 97.44 143 VAL A O 1
ATOM 1104 N N . GLU A 1 144 ? 25.182 12.564 0.626 1.00 96.69 144 GLU A N 1
ATOM 1105 C CA . GLU A 1 144 ? 24.759 13.773 1.337 1.00 96.69 144 GLU A CA 1
ATOM 1106 C C . GLU A 1 144 ? 24.091 14.780 0.395 1.00 96.69 144 GLU A C 1
ATOM 1108 O O . GLU A 1 144 ? 22.989 15.246 0.679 1.00 96.69 144 GLU A O 1
ATOM 1113 N N . ASP A 1 145 ? 24.707 15.053 -0.755 1.00 96.56 145 ASP A N 1
ATOM 1114 C CA . ASP A 1 145 ? 24.190 16.000 -1.744 1.00 96.56 145 ASP A CA 1
ATOM 1115 C C . ASP A 1 145 ? 22.842 15.551 -2.332 1.00 96.56 145 ASP A C 1
ATOM 1117 O O . ASP A 1 145 ? 21.940 16.374 -2.499 1.00 96.56 145 ASP A O 1
ATOM 1121 N N . LEU A 1 146 ? 22.673 14.250 -2.597 1.00 96.69 146 LEU A N 1
ATOM 1122 C CA . LEU A 1 146 ? 21.430 13.687 -3.138 1.00 96.69 146 LEU A CA 1
ATOM 1123 C C . LEU A 1 146 ? 20.275 13.706 -2.131 1.00 96.69 146 LEU A C 1
ATOM 1125 O O . LEU A 1 146 ? 19.126 13.907 -2.522 1.00 96.69 146 LEU A O 1
ATOM 1129 N N . VAL A 1 147 ? 20.555 13.488 -0.844 1.00 96.88 147 VAL A N 1
ATOM 1130 C CA . VAL A 1 147 ? 19.501 13.411 0.180 1.00 96.88 147 VAL A CA 1
ATOM 1131 C C . VAL A 1 147 ? 19.149 14.771 0.788 1.00 96.88 147 VAL A C 1
ATOM 1133 O O . VAL A 1 147 ? 18.064 14.895 1.356 1.00 96.88 147 VAL A O 1
ATOM 1136 N N . ARG A 1 148 ? 20.033 15.778 0.689 1.00 95.44 148 ARG A N 1
ATOM 1137 C CA . ARG A 1 148 ? 19.925 17.070 1.397 1.00 95.44 148 ARG A CA 1
ATOM 1138 C C . ARG A 1 148 ? 18.583 17.756 1.187 1.00 95.44 148 ARG A C 1
ATOM 1140 O O . ARG A 1 148 ? 17.820 17.929 2.136 1.00 95.44 148 ARG A O 1
ATOM 1147 N N . GLU A 1 149 ? 18.282 18.132 -0.050 1.00 94.62 149 GLU A N 1
ATOM 1148 C CA . GLU A 1 149 ? 17.067 18.890 -0.361 1.00 94.62 149 GLU A CA 1
ATOM 1149 C C . GLU A 1 149 ? 15.777 18.074 -0.162 1.00 94.62 149 GLU A C 1
ATOM 1151 O O . GLU A 1 149 ? 14.864 18.576 0.501 1.00 94.62 149 GLU A O 1
ATOM 1156 N N . PRO A 1 150 ? 15.680 16.805 -0.612 1.00 94.88 150 PRO A N 1
ATOM 1157 C CA . PRO A 1 150 ? 14.533 15.954 -0.289 1.00 94.88 150 PRO A CA 1
ATOM 1158 C C . PRO A 1 150 ? 14.262 15.852 1.216 1.00 94.88 150 PRO A C 1
ATOM 1160 O O . PRO A 1 150 ? 13.128 16.031 1.663 1.00 94.88 150 PRO A O 1
ATOM 1163 N N . MET A 1 151 ? 15.309 15.644 2.018 1.00 91.25 151 MET A N 1
ATOM 1164 C CA . MET A 1 151 ? 15.172 15.519 3.465 1.00 91.25 151 MET A CA 1
ATOM 1165 C C . MET A 1 151 ? 14.780 16.847 4.123 1.00 91.25 151 MET A C 1
ATOM 1167 O O . MET A 1 151 ? 13.930 16.854 5.012 1.00 91.25 151 MET A O 1
ATOM 1171 N N . LYS A 1 152 ? 15.339 17.984 3.691 1.00 88.88 152 LYS A N 1
ATOM 1172 C CA . LYS A 1 152 ? 14.929 19.311 4.184 1.00 88.88 152 LYS A CA 1
ATOM 1173 C C . LYS A 1 152 ? 13.456 19.585 3.888 1.00 88.88 152 LYS A C 1
ATOM 1175 O O . LYS A 1 152 ? 12.732 20.019 4.783 1.00 88.88 152 LYS A O 1
ATOM 1180 N N . ASN A 1 153 ? 12.985 19.256 2.685 1.00 89.62 153 ASN A N 1
ATOM 1181 C CA . ASN A 1 153 ? 11.572 19.373 2.318 1.00 89.62 153 ASN A CA 1
ATOM 1182 C C . ASN A 1 153 ? 10.676 18.473 3.180 1.00 89.62 153 ASN A C 1
ATOM 1184 O O . ASN A 1 153 ? 9.637 18.921 3.673 1.00 89.62 153 ASN A O 1
ATOM 1188 N N . TYR A 1 154 ? 11.107 17.235 3.432 1.00 86.88 154 TYR A N 1
ATOM 1189 C CA . TYR A 1 154 ? 10.413 16.330 4.343 1.00 86.88 154 TYR A CA 1
ATOM 1190 C C . TYR A 1 154 ? 10.329 16.916 5.763 1.00 86.88 154 TYR A C 1
ATOM 1192 O O . TYR A 1 154 ? 9.232 17.041 6.311 1.00 86.88 154 TYR A O 1
ATOM 1200 N N . LEU A 1 155 ? 11.453 17.359 6.339 1.00 81.50 155 LEU A N 1
ATOM 1201 C CA . LEU A 1 155 ? 11.506 17.964 7.677 1.00 81.50 155 LEU A CA 1
ATOM 1202 C C . LEU A 1 155 ? 10.645 19.230 7.779 1.00 81.50 155 LEU A C 1
ATOM 1204 O O . LEU A 1 155 ? 9.973 19.430 8.791 1.00 81.50 155 LEU A O 1
ATOM 1208 N N . LYS A 1 156 ? 10.607 20.044 6.718 1.00 81.06 156 LYS A N 1
ATOM 1209 C CA . LYS A 1 156 ? 9.747 21.229 6.621 1.00 81.06 156 LYS A CA 1
ATOM 1210 C C . LYS A 1 156 ? 8.265 20.860 6.674 1.00 81.06 156 LYS A C 1
ATOM 1212 O O . LYS A 1 156 ? 7.510 21.481 7.415 1.00 81.06 156 LYS A O 1
ATOM 1217 N N . SER A 1 157 ? 7.845 19.822 5.947 1.00 74.06 157 SER A N 1
ATOM 1218 C CA . SER A 1 157 ? 6.462 19.318 6.013 1.00 74.06 157 SER A CA 1
ATOM 1219 C C . SER A 1 157 ? 6.121 18.713 7.383 1.00 74.06 157 SER A C 1
ATOM 1221 O O . SER A 1 157 ? 4.983 18.776 7.846 1.00 74.06 157 SER A O 1
ATOM 1223 N N . ALA A 1 158 ? 7.137 18.204 8.078 1.00 66.44 158 ALA A N 1
ATOM 1224 C CA . ALA A 1 158 ? 7.069 17.616 9.404 1.00 66.44 158 ALA A CA 1
ATOM 1225 C C . ALA A 1 158 ? 7.388 18.634 10.519 1.00 66.44 158 ALA A C 1
ATOM 1227 O O . ALA A 1 158 ? 7.998 18.290 11.531 1.00 66.44 158 ALA A O 1
ATOM 1228 N N . MET A 1 159 ? 6.976 19.896 10.367 1.00 59.78 159 MET A N 1
ATOM 1229 C CA . MET A 1 159 ? 7.407 21.011 11.226 1.00 59.78 159 MET A CA 1
ATOM 1230 C C . MET A 1 159 ? 7.131 20.796 12.730 1.00 59.78 159 MET A C 1
ATOM 1232 O O . MET A 1 159 ? 7.906 21.241 13.573 1.00 59.78 159 MET A O 1
ATOM 1236 N N . PHE A 1 160 ? 6.084 20.043 13.099 1.00 56.94 160 PHE A N 1
ATOM 1237 C CA . PHE A 1 160 ? 5.829 19.641 14.495 1.00 56.94 160 PHE A CA 1
ATOM 1238 C C . PHE A 1 160 ? 6.944 18.753 15.083 1.00 56.94 160 PHE A C 1
ATOM 1240 O O . PHE A 1 160 ? 7.275 18.862 16.262 1.00 56.94 160 PHE A O 1
ATOM 1247 N N . LEU A 1 161 ? 7.564 17.902 14.265 1.00 53.78 161 LEU A N 1
ATOM 1248 C CA . LEU A 1 161 ? 8.683 17.050 14.674 1.00 53.78 161 LEU A CA 1
ATOM 1249 C C . LEU A 1 161 ? 9.955 17.884 14.885 1.00 53.78 161 LEU A C 1
ATOM 1251 O O . LEU A 1 161 ? 10.698 17.642 15.835 1.00 53.78 161 LEU A O 1
ATOM 1255 N N . VAL A 1 162 ? 10.151 18.935 14.086 1.00 52.34 162 VAL A N 1
ATOM 1256 C CA . VAL A 1 162 ? 11.250 19.902 14.240 1.00 52.34 162 VAL A CA 1
ATOM 1257 C C . VAL A 1 162 ? 11.116 20.723 15.532 1.00 52.34 162 VAL A C 1
ATOM 1259 O O . VAL A 1 162 ? 12.113 20.929 16.228 1.00 52.34 162 VAL A O 1
ATOM 1262 N N . LYS A 1 163 ? 9.891 21.105 15.934 1.00 57.94 163 LYS A N 1
ATOM 1263 C CA . LYS A 1 163 ? 9.629 21.802 17.214 1.00 57.94 163 LYS A CA 1
ATOM 1264 C C . LYS A 1 163 ? 10.188 21.049 18.429 1.00 57.94 163 LYS A C 1
ATOM 1266 O O . LYS A 1 163 ? 10.668 21.673 19.372 1.00 57.94 163 LYS A O 1
ATOM 1271 N N . SER A 1 164 ? 10.153 19.714 18.405 1.00 49.09 164 SER A N 1
ATOM 1272 C CA . SER A 1 164 ? 10.670 18.874 19.497 1.00 49.09 164 SER A CA 1
ATOM 1273 C C . SER A 1 164 ? 12.204 18.884 19.589 1.00 49.09 164 SER A C 1
ATOM 1275 O O . SER A 1 164 ? 12.760 18.908 20.686 1.00 49.09 164 SER A O 1
ATOM 1277 N N . ALA A 1 165 ? 12.893 18.957 18.445 1.00 46.16 165 ALA A N 1
ATOM 1278 C CA . ALA A 1 165 ? 14.350 19.049 18.370 1.00 46.16 165 ALA A CA 1
ATOM 1279 C C . ALA A 1 165 ? 14.869 20.461 18.697 1.00 46.16 165 ALA A C 1
ATOM 1281 O O . ALA A 1 165 ? 15.961 20.595 19.252 1.00 46.16 165 ALA A O 1
ATOM 1282 N N . ALA A 1 166 ? 14.077 21.504 18.414 1.00 51.34 166 ALA A N 1
ATOM 1283 C CA . ALA A 1 166 ? 14.420 22.908 18.661 1.00 51.34 166 ALA A CA 1
ATOM 1284 C C . ALA A 1 166 ? 14.810 23.193 20.130 1.00 51.34 166 ALA A C 1
ATOM 1286 O O . ALA A 1 166 ? 15.711 23.988 20.394 1.00 51.34 166 ALA A O 1
ATOM 1287 N N . TRP A 1 167 ? 14.202 22.480 21.087 1.00 50.88 167 TRP A N 1
ATOM 1288 C CA . TRP A 1 167 ? 14.493 22.591 22.526 1.00 50.88 167 TRP A CA 1
ATOM 1289 C C . TRP A 1 167 ? 15.910 22.171 22.934 1.00 50.88 167 TRP A C 1
ATOM 1291 O O . TRP A 1 167 ? 16.369 22.541 24.015 1.00 50.88 167 TRP A O 1
ATOM 1301 N N . GLN A 1 168 ? 16.614 21.408 22.097 1.00 45.28 168 GLN A N 1
ATOM 1302 C CA . GLN A 1 168 ? 17.971 20.944 22.394 1.00 45.28 168 GLN A CA 1
ATOM 1303 C C . GLN A 1 168 ? 19.060 21.936 21.944 1.00 45.28 168 GLN A C 1
ATOM 1305 O O . GLN A 1 168 ? 20.243 21.655 22.137 1.00 45.28 168 GLN A O 1
ATOM 1310 N N . PHE A 1 169 ? 18.692 23.098 21.381 1.00 49.66 169 PHE A N 1
ATOM 1311 C CA . PHE A 1 169 ? 19.637 24.102 20.883 1.00 49.66 169 PHE A CA 1
ATOM 1312 C C . PHE A 1 169 ? 19.741 25.335 21.794 1.00 49.66 169 PHE A C 1
ATOM 1314 O O . PHE A 1 169 ? 18.786 26.109 21.896 1.00 49.66 169 PHE A O 1
ATOM 1321 N N . PRO A 1 170 ? 20.920 25.595 22.396 1.00 44.06 170 PRO A N 1
ATOM 1322 C CA . PRO A 1 170 ? 21.149 26.776 23.231 1.00 44.06 170 PRO A CA 1
ATOM 1323 C C . PRO A 1 170 ? 20.888 28.111 22.515 1.00 44.06 170 PRO A C 1
ATOM 1325 O O . PRO A 1 170 ? 20.355 29.028 23.130 1.00 44.06 170 PRO A O 1
ATOM 1328 N N . ALA A 1 171 ? 21.202 28.204 21.216 1.00 46.09 171 ALA A N 1
ATOM 1329 C CA . ALA A 1 171 ? 21.017 29.419 20.417 1.00 46.09 171 ALA A CA 1
ATOM 1330 C C . ALA A 1 171 ? 19.534 29.767 20.183 1.00 46.09 171 ALA A C 1
ATOM 1332 O O . ALA A 1 171 ? 19.159 30.930 20.251 1.00 46.09 171 ALA A O 1
ATOM 1333 N N . PHE A 1 172 ? 18.670 28.767 19.974 1.00 54.41 172 PHE A N 1
ATOM 1334 C CA . PHE A 1 172 ? 17.229 28.985 19.788 1.00 54.41 172 PHE A CA 1
ATOM 1335 C C . PHE A 1 172 ? 16.510 29.274 21.095 1.00 54.41 172 PHE A C 1
ATOM 1337 O O . PHE A 1 172 ? 15.611 30.111 21.132 1.00 54.41 172 PHE A O 1
ATOM 1344 N N . LYS A 1 173 ? 16.944 28.629 22.181 1.00 54.19 173 LYS A N 1
ATOM 1345 C CA . LYS A 1 173 ? 16.494 28.988 23.521 1.00 54.19 173 LYS A CA 1
ATOM 1346 C C . LYS A 1 173 ? 16.819 30.457 23.821 1.00 54.19 173 LYS A C 1
ATOM 1348 O O . LYS A 1 173 ? 15.928 31.181 24.239 1.00 54.19 173 LYS A O 1
ATOM 1353 N N . GLN A 1 174 ? 18.031 30.914 23.492 1.00 53.84 174 GLN A N 1
ATOM 1354 C CA . GLN A 1 174 ? 18.404 32.329 23.591 1.00 53.84 174 GLN A CA 1
ATOM 1355 C C . GLN A 1 174 ? 17.573 33.236 22.674 1.00 53.84 174 GLN A C 1
ATOM 1357 O O . GLN A 1 174 ? 17.037 34.217 23.162 1.00 53.84 174 GLN A O 1
ATOM 1362 N N . LEU A 1 175 ? 17.386 32.903 21.392 1.00 53.19 175 LEU A N 1
ATOM 1363 C CA . LEU A 1 175 ? 16.605 33.721 20.447 1.00 53.19 175 LEU A CA 1
ATOM 1364 C C . LEU A 1 175 ? 15.115 33.826 20.826 1.00 53.19 175 LEU A C 1
ATOM 1366 O O . LEU A 1 175 ? 14.518 34.897 20.714 1.00 53.19 175 LEU A O 1
ATOM 1370 N N . SER A 1 176 ? 14.508 32.734 21.300 1.00 56.88 176 SER A N 1
ATOM 1371 C CA . SER A 1 176 ? 13.125 32.714 21.797 1.00 56.88 176 SER A CA 1
ATOM 1372 C C . SER A 1 176 ? 12.983 33.505 23.103 1.00 56.88 176 SER A C 1
ATOM 1374 O O . SER A 1 176 ? 12.008 34.242 23.258 1.00 56.88 176 SER A O 1
ATOM 1376 N N . GLU A 1 177 ? 13.957 33.392 24.015 1.00 58.03 177 GLU A N 1
ATOM 1377 C CA . GLU A 1 177 ? 14.006 34.144 25.277 1.00 58.03 177 GLU A CA 1
ATOM 1378 C C . GLU A 1 177 ? 14.277 35.646 25.043 1.00 58.03 177 GLU A C 1
ATOM 1380 O O . GLU A 1 177 ? 13.655 36.483 25.694 1.00 58.03 177 GLU A O 1
ATOM 1385 N N . GLU A 1 178 ? 15.132 36.005 24.078 1.00 57.62 178 GLU A N 1
ATOM 1386 C CA . GLU A 1 178 ? 15.448 37.389 23.687 1.00 57.62 178 GLU A CA 1
ATOM 1387 C C . GLU A 1 178 ? 14.271 38.090 22.994 1.00 57.62 178 GLU A C 1
ATOM 1389 O O . GLU A 1 178 ? 14.063 39.287 23.198 1.00 57.62 178 GLU A O 1
ATOM 1394 N N . GLN A 1 179 ? 13.476 37.361 22.203 1.00 56.91 179 GLN A N 1
ATOM 1395 C CA . GLN A 1 179 ? 12.279 37.903 21.546 1.00 56.91 179 GLN A CA 1
ATOM 1396 C C . GLN A 1 179 ? 11.014 37.846 22.417 1.00 56.91 179 GLN A C 1
ATOM 1398 O O . GLN A 1 179 ? 9.989 38.404 22.024 1.00 56.91 179 GLN A O 1
ATOM 1403 N N . GLY A 1 180 ? 11.056 37.187 23.583 1.00 53.41 180 GLY A N 1
ATOM 1404 C CA . GLY A 1 180 ? 9.925 37.083 24.513 1.00 53.41 180 GLY A CA 1
ATOM 1405 C C . GLY A 1 180 ? 8.689 36.375 23.941 1.00 53.41 180 GLY A C 1
ATOM 1406 O O . GLY A 1 180 ? 7.579 36.602 24.421 1.00 53.41 180 GLY A O 1
ATOM 1407 N N . LYS A 1 181 ? 8.864 35.554 22.899 1.00 58.91 181 LYS A N 1
ATOM 1408 C CA . LYS A 1 181 ? 7.787 34.861 22.176 1.00 58.91 181 LYS A CA 1
ATOM 1409 C C . LYS A 1 181 ? 7.656 33.414 22.635 1.00 58.91 181 LYS A C 1
ATOM 1411 O O . LYS A 1 181 ? 8.651 32.777 22.986 1.00 58.91 181 LYS A O 1
ATOM 1416 N N . THR A 1 182 ? 6.436 32.879 22.585 1.00 61.97 182 THR A N 1
ATOM 1417 C CA . THR A 1 182 ? 6.236 31.429 22.695 1.00 61.97 182 THR A CA 1
ATOM 1418 C C . THR A 1 182 ? 6.806 30.735 21.450 1.00 61.97 182 THR A C 1
ATOM 1420 O O . THR A 1 182 ? 6.994 31.369 20.413 1.00 61.97 182 THR A O 1
ATOM 1423 N N . LEU A 1 183 ? 7.115 29.437 21.527 1.00 58.72 183 LEU A N 1
ATOM 1424 C CA . LEU A 1 183 ? 7.660 28.699 20.377 1.00 58.72 183 LEU A CA 1
ATOM 1425 C C . LEU A 1 183 ? 6.722 28.720 19.169 1.00 58.72 183 LEU A C 1
ATOM 1427 O O . LEU A 1 183 ? 7.193 28.813 18.040 1.00 58.72 183 LEU A O 1
ATOM 1431 N N . ASP A 1 184 ? 5.413 28.647 19.400 1.00 60.53 184 ASP A N 1
ATOM 1432 C CA . ASP A 1 184 ? 4.431 28.712 18.322 1.00 60.53 184 ASP A CA 1
ATOM 1433 C C . ASP A 1 184 ? 4.483 30.080 17.629 1.00 60.53 184 ASP A C 1
ATOM 1435 O O . ASP A 1 184 ? 4.639 30.130 16.411 1.00 60.53 184 ASP A O 1
ATOM 1439 N N . ASP A 1 185 ? 4.539 31.170 18.402 1.00 64.44 185 ASP A N 1
ATOM 1440 C CA . ASP A 1 185 ? 4.702 32.526 17.860 1.00 64.44 185 ASP A CA 1
ATOM 1441 C C . ASP A 1 185 ? 6.053 32.716 17.142 1.00 64.44 185 ASP A C 1
ATOM 1443 O O . ASP A 1 185 ? 6.154 33.459 16.164 1.00 64.44 185 ASP A O 1
ATOM 1447 N N . PHE A 1 186 ? 7.122 32.070 17.621 1.00 66.12 186 PHE A N 1
ATOM 1448 C CA . PHE A 1 186 ? 8.441 32.117 16.987 1.00 66.12 186 PHE A CA 1
ATOM 1449 C C . PHE A 1 186 ? 8.414 31.453 15.606 1.00 66.12 186 PHE A C 1
ATOM 1451 O O . PHE A 1 186 ? 8.843 32.064 14.631 1.00 66.12 186 PHE A O 1
ATOM 1458 N N . PHE A 1 187 ? 7.850 30.248 15.495 1.00 66.12 187 PHE A N 1
ATOM 1459 C CA . PHE A 1 187 ? 7.741 29.541 14.216 1.00 66.12 187 PHE A CA 1
ATOM 1460 C C . PHE A 1 187 ? 6.767 30.205 13.234 1.00 66.12 187 PHE A C 1
ATOM 1462 O O . PHE A 1 187 ? 6.943 30.060 12.029 1.00 66.12 187 PHE A O 1
ATOM 1469 N N . GLU A 1 188 ? 5.774 30.954 13.717 1.00 67.81 188 GLU A N 1
ATOM 1470 C CA . GLU A 1 188 ? 4.882 31.748 12.861 1.00 67.81 188 GLU A CA 1
ATOM 1471 C C . GLU A 1 188 ? 5.529 33.039 12.334 1.00 67.81 188 GLU A C 1
ATOM 1473 O O . GLU A 1 188 ? 5.052 33.610 11.355 1.00 67.81 188 GLU A O 1
ATOM 1478 N N . THR A 1 189 ? 6.611 33.513 12.964 1.00 68.75 189 THR A N 1
ATOM 1479 C CA . THR A 1 189 ? 7.232 34.814 12.650 1.00 68.75 189 THR A CA 1
ATOM 1480 C C . THR A 1 189 ? 8.696 34.741 12.212 1.00 68.75 189 THR A C 1
ATOM 1482 O O . THR A 1 189 ? 9.313 35.782 11.975 1.00 68.75 189 THR A O 1
ATOM 1485 N N . ILE A 1 190 ? 9.252 33.535 12.101 1.00 75.31 190 ILE A N 1
ATOM 1486 C CA . ILE A 1 190 ? 10.614 33.275 11.626 1.00 75.31 190 ILE A CA 1
ATOM 1487 C C . ILE A 1 190 ? 10.766 33.654 10.145 1.00 75.31 190 ILE A C 1
ATOM 1489 O O . ILE A 1 190 ? 9.845 33.478 9.346 1.00 75.31 190 ILE A O 1
ATOM 1493 N N . SER A 1 191 ? 11.927 34.202 9.774 1.00 79.69 191 SER A N 1
ATOM 1494 C CA . SER A 1 191 ? 12.216 34.537 8.378 1.00 79.69 191 SER A CA 1
ATOM 1495 C C . SER A 1 191 ? 12.470 33.278 7.537 1.00 79.69 191 SER A C 1
ATOM 1497 O O . SER A 1 191 ? 12.829 32.228 8.072 1.00 79.69 191 SER A O 1
ATOM 1499 N N . GLU A 1 192 ? 12.317 33.372 6.211 1.00 78.31 192 GLU A N 1
ATOM 1500 C CA . GLU A 1 192 ? 12.648 32.255 5.309 1.00 78.31 192 GLU A CA 1
ATOM 1501 C C . GLU A 1 192 ? 14.121 31.835 5.440 1.00 78.31 192 GLU A C 1
ATOM 1503 O O . GLU A 1 192 ? 14.410 30.644 5.477 1.00 78.31 192 GLU A O 1
ATOM 1508 N N . GLN A 1 193 ? 15.032 32.799 5.613 1.00 79.19 193 GLN A N 1
ATOM 1509 C CA . GLN A 1 193 ? 16.459 32.525 5.792 1.00 79.19 193 GLN A CA 1
ATOM 1510 C C . GLN A 1 193 ? 16.744 31.770 7.099 1.00 79.19 193 GLN A C 1
ATOM 1512 O O . GLN A 1 193 ? 17.456 30.770 7.084 1.00 79.19 193 GLN A O 1
ATOM 1517 N N . ASP A 1 194 ? 16.160 32.209 8.218 1.00 76.06 194 ASP A N 1
ATOM 1518 C CA . ASP A 1 194 ? 16.351 31.545 9.515 1.00 76.06 194 ASP A CA 1
ATOM 1519 C C . ASP A 1 194 ? 15.734 30.133 9.522 1.00 76.06 194 ASP A C 1
ATOM 1521 O O . ASP A 1 194 ? 16.245 29.223 10.177 1.00 76.06 194 ASP A O 1
ATOM 1525 N N . MET A 1 195 ? 14.631 29.935 8.788 1.00 75.75 195 MET A N 1
ATOM 1526 C CA . MET A 1 195 ? 14.016 28.620 8.596 1.00 75.75 195 MET A CA 1
ATOM 1527 C C . MET A 1 195 ? 14.922 27.692 7.779 1.00 75.75 195 MET A C 1
ATOM 1529 O O . MET A 1 195 ? 15.097 26.532 8.151 1.00 75.75 195 MET A O 1
ATOM 1533 N N . ASP A 1 196 ? 15.511 28.184 6.690 1.00 79.25 196 ASP A N 1
ATOM 1534 C CA . ASP A 1 196 ? 16.420 27.394 5.860 1.00 79.25 196 ASP A CA 1
ATOM 1535 C C . ASP A 1 196 ? 17.693 27.005 6.627 1.00 79.25 196 ASP A C 1
ATOM 1537 O O . ASP A 1 196 ? 18.105 25.844 6.565 1.00 79.25 196 ASP A O 1
ATOM 1541 N N . ASP A 1 197 ? 18.257 27.916 7.428 1.00 77.44 197 ASP A N 1
ATOM 1542 C CA . ASP A 1 197 ? 19.406 27.634 8.299 1.00 77.44 197 ASP A CA 1
ATOM 1543 C C . ASP A 1 197 ? 19.056 26.587 9.378 1.00 77.44 197 ASP A C 1
ATOM 1545 O O . ASP A 1 197 ? 19.844 25.679 9.667 1.00 77.44 197 ASP A O 1
ATOM 1549 N N . LEU A 1 198 ? 17.847 26.659 9.949 1.00 73.94 198 LEU A N 1
ATOM 1550 C CA . LEU A 1 198 ? 17.341 25.672 10.907 1.00 73.94 198 LEU A CA 1
ATOM 1551 C C . LEU A 1 198 ? 17.184 24.290 10.263 1.00 73.94 198 LEU A C 1
ATOM 1553 O O . LEU A 1 198 ? 17.549 23.273 10.869 1.00 73.94 198 LEU A O 1
ATOM 1557 N N . LEU A 1 199 ? 16.626 24.232 9.053 1.00 81.31 199 LEU A N 1
ATOM 1558 C CA . LEU A 1 199 ? 16.445 22.989 8.307 1.00 81.31 199 LEU A CA 1
ATOM 1559 C C . LEU A 1 199 ? 17.788 22.386 7.902 1.00 81.31 199 LEU A C 1
ATOM 1561 O O . LEU A 1 199 ? 17.956 21.176 8.027 1.00 81.31 199 LEU A O 1
ATOM 1565 N N . GLU A 1 200 ? 18.749 23.209 7.485 1.00 83.88 200 GLU A N 1
ATOM 1566 C CA . GLU A 1 200 ? 20.109 22.773 7.166 1.00 83.88 200 GLU A CA 1
ATOM 1567 C C . GLU A 1 200 ? 20.799 22.168 8.393 1.00 83.88 200 GLU A C 1
ATOM 1569 O O . GLU A 1 200 ? 21.327 21.056 8.337 1.00 83.88 200 GLU A O 1
ATOM 1574 N N . PHE A 1 201 ? 20.717 22.844 9.540 1.00 77.62 201 PHE A N 1
ATOM 1575 C CA . PHE A 1 201 ? 21.245 22.313 10.790 1.00 77.62 201 PHE A CA 1
ATOM 1576 C C . PHE A 1 201 ? 20.577 20.975 11.161 1.00 77.62 201 PHE A C 1
ATOM 1578 O O . PHE A 1 201 ? 21.240 19.994 11.519 1.00 77.62 201 PHE A O 1
ATOM 1585 N N . SER A 1 202 ? 19.244 20.931 11.083 1.00 76.56 202 SER A N 1
ATOM 1586 C CA . SER A 1 202 ? 18.456 19.741 11.412 1.00 76.56 202 SER A CA 1
ATOM 1587 C C . SER A 1 202 ? 18.809 18.578 10.491 1.00 76.56 202 SER A C 1
ATOM 1589 O O . SER A 1 202 ? 18.972 17.454 10.967 1.00 76.56 202 SER A O 1
ATOM 1591 N N . PHE A 1 203 ? 18.990 18.857 9.200 1.00 86.19 203 PHE A N 1
ATOM 1592 C CA . PHE A 1 203 ? 19.448 17.900 8.207 1.00 86.19 203 PHE A CA 1
ATOM 1593 C C . PHE A 1 203 ? 20.822 17.331 8.567 1.00 86.19 203 PHE A C 1
ATOM 1595 O O . PHE A 1 203 ? 20.939 16.117 8.679 1.00 86.19 203 PHE A O 1
ATOM 1602 N N . GLN A 1 204 ? 21.837 18.162 8.822 1.00 84.38 204 GLN A N 1
ATOM 1603 C CA . GLN A 1 204 ? 23.198 17.685 9.118 1.00 84.38 204 GLN A CA 1
ATOM 1604 C C . GLN A 1 204 ? 23.247 16.788 10.360 1.00 84.38 204 GLN A C 1
ATOM 1606 O O . GLN A 1 204 ? 23.893 15.733 10.377 1.00 84.38 204 GLN A O 1
ATOM 1611 N N . ARG A 1 205 ? 22.516 17.172 11.413 1.00 78.06 205 ARG A N 1
ATOM 1612 C CA . ARG A 1 205 ? 22.377 16.335 12.607 1.00 78.06 205 ARG A CA 1
ATOM 1613 C C . ARG A 1 205 ? 21.672 15.025 12.268 1.00 78.06 205 ARG A C 1
ATOM 1615 O O . ARG A 1 205 ? 22.156 13.957 12.626 1.00 78.06 205 ARG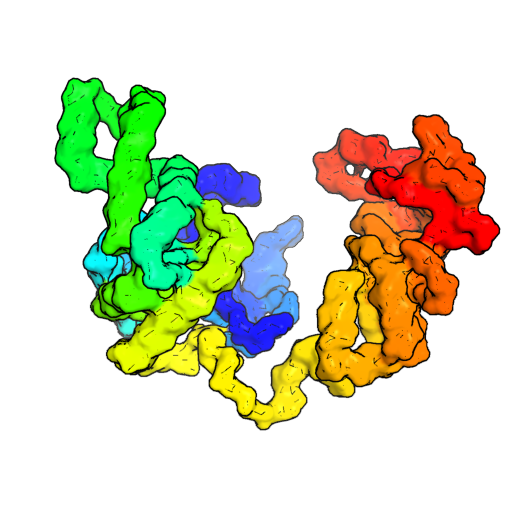 A O 1
ATOM 1622 N N . TYR A 1 206 ? 20.553 15.094 11.557 1.00 83.00 206 TYR A N 1
ATOM 1623 C CA . TYR A 1 206 ? 19.786 13.909 11.196 1.00 83.00 206 TYR A CA 1
ATOM 1624 C C . TYR A 1 206 ? 20.596 12.944 10.318 1.00 83.00 206 TYR A C 1
ATOM 1626 O O . TYR A 1 206 ? 20.606 11.740 10.583 1.00 83.00 206 TYR A O 1
ATOM 1634 N N . PHE A 1 207 ? 21.333 13.480 9.344 1.00 86.44 207 PHE A N 1
ATOM 1635 C CA . PHE A 1 207 ? 22.208 12.743 8.442 1.00 86.44 207 PHE A CA 1
ATOM 1636 C C . PHE A 1 207 ? 23.264 11.941 9.208 1.00 86.44 207 PHE A C 1
ATOM 1638 O O . PHE A 1 207 ? 23.471 10.761 8.940 1.00 86.44 207 PHE A O 1
ATOM 1645 N N . SER A 1 208 ? 23.876 12.562 10.218 1.00 82.06 208 SER A N 1
ATOM 1646 C CA . SER A 1 208 ? 24.966 11.962 10.993 1.00 82.06 208 SER A CA 1
ATOM 1647 C C . SER A 1 208 ? 24.513 11.056 12.146 1.00 82.06 208 SER A C 1
ATOM 1649 O O . SER A 1 208 ? 25.252 10.142 12.526 1.00 82.06 208 SER A O 1
ATOM 1651 N N . THR A 1 209 ? 23.333 11.285 12.739 1.00 78.81 209 THR A N 1
ATOM 1652 C CA . THR A 1 209 ? 22.945 10.609 13.994 1.00 78.81 209 THR A CA 1
ATOM 1653 C C . THR A 1 209 ? 21.685 9.761 13.938 1.00 78.81 209 THR A C 1
ATOM 1655 O O . THR A 1 209 ? 21.497 8.944 14.838 1.00 78.81 209 THR A O 1
ATOM 1658 N N . SER A 1 210 ? 20.815 9.950 12.948 1.00 83.50 210 SER A N 1
ATOM 1659 C CA . SER A 1 210 ? 19.439 9.435 13.022 1.00 83.50 210 SER A CA 1
ATOM 1660 C C . SER A 1 210 ? 18.930 8.792 11.732 1.00 83.50 210 SER A C 1
ATOM 1662 O O . SER A 1 210 ? 17.930 8.079 11.782 1.00 83.50 210 SER A O 1
ATOM 1664 N N . GLY A 1 211 ? 19.590 9.025 10.598 1.00 90.06 211 GLY A N 1
ATOM 1665 C CA . GLY A 1 211 ? 19.332 8.340 9.335 1.00 90.06 211 GLY A CA 1
ATOM 1666 C C . GLY A 1 211 ? 20.297 7.184 9.071 1.00 90.06 211 GLY A C 1
ATOM 1667 O O . GLY A 1 211 ? 21.335 7.042 9.720 1.00 90.06 211 GLY A O 1
ATOM 1668 N N . LEU A 1 212 ? 19.946 6.359 8.090 1.00 96.38 212 LEU A N 1
ATOM 1669 C CA . LEU A 1 212 ? 20.798 5.322 7.521 1.00 96.38 212 LEU A CA 1
ATOM 1670 C C . LEU A 1 212 ? 21.333 5.820 6.170 1.00 96.38 212 LEU A C 1
ATOM 1672 O O . LEU A 1 212 ? 20.872 5.404 5.106 1.00 96.38 212 LEU A O 1
ATOM 1676 N N . PHE A 1 213 ? 22.266 6.771 6.236 1.00 97.12 213 PHE A N 1
ATOM 1677 C CA . PHE A 1 213 ? 22.849 7.428 5.069 1.00 97.12 213 PHE A CA 1
ATOM 1678 C C . PHE A 1 213 ? 24.359 7.214 4.974 1.00 97.12 213 PHE A C 1
ATOM 1680 O O . PHE A 1 213 ? 25.048 7.084 5.986 1.00 97.12 213 PHE A O 1
ATOM 1687 N N . GLY A 1 214 ? 24.875 7.208 3.747 1.00 97.12 214 GLY A N 1
ATOM 1688 C CA . GLY A 1 214 ? 26.307 7.200 3.448 1.00 97.12 214 GLY A CA 1
ATOM 1689 C C . GLY A 1 214 ? 26.751 5.943 2.706 1.00 97.12 214 GLY A C 1
ATOM 1690 O O . GLY A 1 214 ? 25.988 5.350 1.941 1.00 97.12 214 GLY A O 1
ATOM 1691 N N . THR A 1 215 ? 28.003 5.530 2.912 1.00 98.06 215 THR A N 1
ATOM 1692 C CA . THR A 1 215 ? 28.506 4.276 2.332 1.00 98.06 215 THR A CA 1
ATOM 1693 C C . THR A 1 215 ? 27.946 3.055 3.060 1.00 98.06 215 THR A C 1
ATOM 1695 O O . THR A 1 215 ? 27.495 3.188 4.204 1.00 98.06 215 THR A O 1
ATOM 1698 N N . PRO A 1 216 ? 27.987 1.852 2.457 1.00 98.12 216 PRO A N 1
ATOM 1699 C CA . PRO A 1 216 ? 27.568 0.635 3.139 1.00 98.12 216 PRO A CA 1
ATOM 1700 C C . PRO A 1 216 ? 28.232 0.426 4.511 1.00 98.12 216 PRO A C 1
ATOM 1702 O O . PRO A 1 216 ? 27.556 0.103 5.488 1.00 98.12 216 PRO A O 1
ATOM 1705 N N . GLU A 1 217 ? 29.533 0.699 4.619 1.00 95.75 217 GLU A N 1
ATOM 1706 C CA . GLU A 1 217 ? 30.304 0.610 5.865 1.00 95.75 217 GLU A CA 1
ATOM 1707 C C . GLU A 1 217 ? 29.940 1.723 6.858 1.00 95.75 217 GLU A C 1
ATOM 1709 O O . GLU A 1 217 ? 29.950 1.512 8.073 1.00 95.75 217 GLU A O 1
ATOM 1714 N N . GLY A 1 218 ? 29.612 2.922 6.364 1.00 95.12 218 GLY A N 1
ATOM 1715 C CA . GLY A 1 218 ? 29.109 4.019 7.191 1.00 95.12 218 GLY A CA 1
ATOM 1716 C C . GLY A 1 218 ? 27.756 3.670 7.812 1.00 95.12 218 GLY A C 1
ATOM 1717 O O . GLY A 1 218 ? 27.592 3.729 9.033 1.00 95.12 218 GLY A O 1
ATOM 1718 N N . CYS A 1 219 ? 26.827 3.201 6.979 1.00 96.94 219 CYS A N 1
ATOM 1719 C CA . CYS A 1 219 ? 25.500 2.746 7.380 1.00 96.94 219 CYS A CA 1
ATOM 1720 C C . CYS A 1 219 ? 25.567 1.589 8.387 1.00 96.94 219 CYS A C 1
ATOM 1722 O O . CYS A 1 219 ? 24.811 1.575 9.359 1.00 96.94 219 CYS A O 1
ATOM 1724 N N . GLN A 1 220 ? 26.502 0.648 8.214 1.00 95.94 220 GLN A N 1
ATOM 1725 C CA . GLN A 1 220 ? 26.694 -0.480 9.131 1.00 95.94 220 GLN A CA 1
ATOM 1726 C C . GLN A 1 220 ? 26.880 -0.033 10.589 1.00 95.94 220 GLN A C 1
ATOM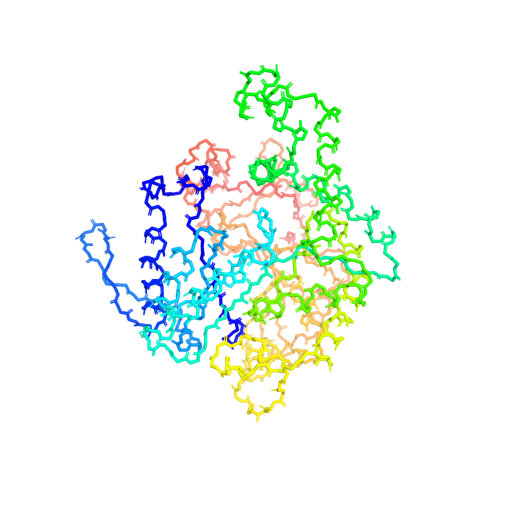 1728 O O . GLN A 1 220 ? 26.306 -0.643 11.489 1.00 95.94 220 GLN A O 1
ATOM 1733 N N . LYS A 1 221 ? 27.594 1.072 10.840 1.00 94.50 221 LYS A N 1
ATOM 1734 C CA . LYS A 1 221 ? 27.777 1.613 12.201 1.00 94.50 221 LYS A CA 1
ATOM 1735 C C . LYS A 1 221 ? 26.452 2.022 12.842 1.00 94.50 221 LYS A C 1
ATOM 1737 O O . LYS A 1 221 ? 26.274 1.868 14.049 1.00 94.50 221 LYS A O 1
ATOM 1742 N N . MET A 1 222 ? 25.514 2.551 12.055 1.00 95.12 222 MET A N 1
ATOM 1743 C CA . MET A 1 222 ? 24.174 2.868 12.548 1.00 95.12 222 MET A CA 1
ATOM 1744 C C . MET A 1 222 ? 23.378 1.593 12.838 1.00 95.12 222 MET A C 1
ATOM 1746 O O . MET A 1 222 ? 22.730 1.502 13.879 1.00 95.12 222 MET A O 1
ATOM 1750 N N . VAL A 1 223 ? 23.483 0.575 11.976 1.00 96.75 223 VAL A N 1
ATOM 1751 C CA . VAL A 1 223 ? 22.861 -0.737 12.222 1.00 96.75 223 VAL A CA 1
ATOM 1752 C C . VAL A 1 223 ? 23.377 -1.354 13.527 1.00 96.75 223 VAL A C 1
ATOM 1754 O O . VAL A 1 223 ? 22.585 -1.867 14.316 1.00 96.75 223 VAL A O 1
ATOM 1757 N N . GLU A 1 224 ? 24.678 -1.245 13.809 1.00 96.06 224 GLU A N 1
ATOM 1758 C CA . GLU A 1 224 ? 25.276 -1.689 15.073 1.00 96.06 224 GLU A CA 1
ATOM 1759 C C . GLU A 1 224 ? 24.709 -0.940 16.284 1.00 96.06 224 GLU A C 1
ATOM 1761 O O . GLU A 1 224 ? 24.378 -1.580 17.282 1.00 96.06 224 GLU A O 1
ATOM 1766 N N . LYS A 1 225 ? 24.535 0.386 16.202 1.00 95.44 225 LYS A N 1
ATOM 1767 C CA . LYS A 1 225 ? 23.905 1.180 17.274 1.00 95.44 225 LYS A CA 1
ATOM 1768 C C . LYS A 1 225 ? 22.461 0.751 17.527 1.00 95.44 225 LYS A C 1
ATOM 1770 O O . LYS A 1 225 ? 22.076 0.539 18.675 1.00 95.44 225 LYS A O 1
ATOM 1775 N N . VAL A 1 226 ? 21.672 0.574 16.466 1.00 96.25 226 VAL A N 1
ATOM 1776 C CA . VAL A 1 226 ? 20.280 0.104 16.567 1.00 96.25 226 VAL A CA 1
ATOM 1777 C C . VAL A 1 226 ? 20.221 -1.293 17.181 1.00 96.25 226 VAL A C 1
ATOM 1779 O O . VAL A 1 226 ? 19.412 -1.554 18.072 1.00 96.25 226 VAL A O 1
ATOM 1782 N N . TYR A 1 227 ? 21.126 -2.180 16.769 1.00 95.81 227 TYR A N 1
ATOM 1783 C CA . TYR A 1 227 ? 21.255 -3.498 17.369 1.00 95.81 227 TYR A CA 1
ATOM 1784 C C . TYR A 1 227 ? 21.619 -3.399 18.859 1.00 95.81 227 TYR A C 1
ATOM 1786 O O . TYR A 1 227 ? 20.972 -4.035 19.686 1.00 95.81 227 TYR A O 1
ATOM 1794 N N . GLN A 1 228 ? 22.600 -2.581 19.244 1.00 95.94 228 GLN A N 1
ATOM 1795 C CA . GLN A 1 228 ? 22.998 -2.391 20.647 1.00 95.94 228 GLN A CA 1
ATOM 1796 C C . GLN A 1 228 ? 21.872 -1.821 21.522 1.00 95.94 228 GLN A C 1
ATOM 1798 O O . GLN A 1 228 ? 21.767 -2.202 22.685 1.00 95.94 228 GLN A O 1
ATOM 1803 N N . ALA A 1 229 ? 20.979 -1.009 20.953 1.00 95.75 229 ALA A N 1
ATOM 1804 C CA . ALA A 1 229 ? 19.753 -0.527 21.597 1.00 95.75 229 ALA A CA 1
ATOM 1805 C C . ALA A 1 229 ? 18.642 -1.589 21.715 1.00 95.75 229 ALA A C 1
ATOM 1807 O O . ALA A 1 229 ? 17.481 -1.270 21.965 1.00 95.75 229 ALA A O 1
ATOM 1808 N N . ASP A 1 230 ? 18.985 -2.861 21.516 1.00 95.56 230 ASP A N 1
ATOM 1809 C CA . ASP A 1 230 ? 18.089 -4.008 21.620 1.00 95.56 230 ASP A CA 1
ATOM 1810 C C . ASP A 1 230 ? 16.902 -3.987 20.638 1.00 95.56 230 ASP A C 1
ATOM 1812 O O . ASP A 1 230 ? 15.870 -4.620 20.870 1.00 95.56 230 ASP A O 1
ATOM 1816 N N . CYS A 1 231 ? 17.066 -3.313 19.496 1.00 95.00 231 CYS A N 1
ATOM 1817 C CA . CYS A 1 231 ? 16.102 -3.333 18.396 1.00 95.00 231 CYS A CA 1
ATOM 1818 C C . CYS A 1 231 ? 16.356 -4.527 17.461 1.00 95.00 231 CYS A C 1
ATOM 1820 O O . CYS A 1 231 ? 17.492 -4.993 17.350 1.00 95.00 231 CYS A O 1
ATOM 1822 N N . ASP A 1 232 ? 15.307 -5.055 16.830 1.00 94.06 232 ASP A N 1
ATOM 1823 C CA . ASP A 1 232 ? 15.346 -6.321 16.081 1.00 94.06 232 ASP A CA 1
ATOM 1824 C C . ASP A 1 232 ? 15.291 -6.133 14.558 1.00 94.06 232 ASP A C 1
ATOM 1826 O O . ASP A 1 232 ? 15.810 -6.969 13.821 1.00 94.06 232 ASP A O 1
ATOM 1830 N N . GLU A 1 233 ? 14.666 -5.055 14.085 1.00 94.81 233 GLU A N 1
ATOM 1831 C CA . GLU A 1 233 ? 14.436 -4.793 12.663 1.00 94.81 233 GLU A CA 1
ATOM 1832 C C . GLU A 1 233 ? 14.612 -3.303 12.345 1.00 94.81 233 GLU A C 1
ATOM 1834 O O . GLU A 1 233 ? 14.228 -2.441 13.138 1.00 94.81 233 GLU A O 1
ATOM 1839 N N . ILE A 1 234 ? 15.162 -3.001 11.165 1.00 97.06 234 ILE A N 1
ATOM 1840 C CA . ILE A 1 234 ? 15.194 -1.646 10.609 1.00 97.06 234 ILE A CA 1
ATOM 1841 C C . ILE A 1 234 ? 14.245 -1.593 9.413 1.00 97.06 234 ILE A C 1
ATOM 1843 O O . ILE A 1 234 ? 14.474 -2.264 8.406 1.00 97.06 234 ILE A O 1
ATOM 1847 N N . ALA A 1 235 ? 13.200 -0.773 9.514 1.00 97.38 235 ALA A N 1
ATOM 1848 C CA . ALA A 1 235 ? 12.329 -0.454 8.391 1.00 97.38 235 ALA A CA 1
ATOM 1849 C C . ALA A 1 235 ? 12.948 0.710 7.601 1.00 97.38 235 ALA A C 1
ATOM 1851 O O . ALA A 1 235 ? 12.960 1.853 8.059 1.00 97.38 235 ALA A O 1
ATOM 1852 N N . CYS A 1 236 ? 13.511 0.406 6.433 1.00 98.06 236 CYS A N 1
ATOM 1853 C CA . CYS A 1 236 ? 14.194 1.393 5.599 1.00 98.06 236 CYS A CA 1
ATOM 1854 C C . CYS A 1 236 ? 13.167 2.220 4.812 1.00 98.06 236 CYS A C 1
ATOM 1856 O O . CYS A 1 236 ? 12.553 1.703 3.880 1.00 98.06 236 CYS A O 1
ATOM 1858 N N . LEU A 1 237 ? 12.985 3.490 5.179 1.00 97.12 237 LEU A N 1
ATOM 1859 C CA . LEU A 1 237 ? 12.164 4.446 4.434 1.00 97.12 237 LEU A CA 1
ATOM 1860 C C . LEU A 1 237 ? 13.022 5.072 3.326 1.00 97.12 237 LEU A C 1
ATOM 1862 O O . LEU A 1 237 ? 13.940 5.837 3.621 1.00 97.12 237 LEU A O 1
ATOM 1866 N N . ILE A 1 238 ? 12.757 4.707 2.072 1.00 97.44 238 ILE A N 1
ATOM 1867 C CA . ILE A 1 238 ? 13.604 5.038 0.907 1.00 97.44 238 ILE A CA 1
ATOM 1868 C C . ILE A 1 238 ? 12.972 6.075 -0.033 1.00 97.44 238 ILE A C 1
ATOM 1870 O O . ILE A 1 238 ? 13.651 6.637 -0.884 1.00 97.44 238 ILE A O 1
ATOM 1874 N N . ASP A 1 239 ? 11.681 6.346 0.127 1.00 95.12 239 ASP A N 1
ATOM 1875 C CA . ASP A 1 239 ? 10.827 7.135 -0.764 1.00 95.12 239 ASP A CA 1
ATOM 1876 C C . ASP A 1 239 ? 10.442 8.496 -0.156 1.00 95.12 239 ASP A C 1
ATOM 1878 O O . ASP A 1 239 ? 9.332 8.993 -0.317 1.00 95.12 239 ASP A O 1
ATOM 1882 N N . PHE A 1 240 ? 11.380 9.141 0.538 1.00 93.75 240 PHE A N 1
ATOM 1883 C CA . PHE A 1 240 ? 11.164 10.427 1.220 1.00 93.75 240 PHE A CA 1
ATOM 1884 C C . PHE A 1 240 ? 11.401 11.663 0.326 1.00 93.75 240 PHE A C 1
ATOM 1886 O O . PHE A 1 240 ? 11.632 12.758 0.834 1.00 93.75 240 PHE A O 1
ATOM 1893 N N . GLY A 1 241 ? 11.337 11.498 -1.001 1.00 93.81 241 GLY A N 1
ATOM 1894 C CA . GLY A 1 241 ? 11.396 12.599 -1.976 1.00 93.81 241 GLY A CA 1
ATOM 1895 C C . GLY A 1 241 ? 12.585 12.586 -2.943 1.00 93.81 241 GLY A C 1
ATOM 1896 O O . GLY A 1 241 ? 12.744 13.539 -3.702 1.00 93.81 241 GLY A O 1
ATOM 1897 N N . ILE A 1 242 ? 13.421 11.545 -2.924 1.00 95.75 242 ILE A N 1
ATOM 1898 C CA . ILE A 1 242 ? 14.455 11.325 -3.950 1.00 95.75 242 ILE A CA 1
ATOM 1899 C C . ILE A 1 242 ? 13.783 10.796 -5.223 1.00 95.75 242 ILE A C 1
ATOM 1901 O O . ILE A 1 242 ? 12.779 10.084 -5.145 1.00 95.75 242 ILE A O 1
ATOM 1905 N N . ASP A 1 243 ? 14.333 11.141 -6.389 1.00 96.88 243 ASP A N 1
ATOM 1906 C CA . ASP A 1 243 ? 13.862 10.618 -7.672 1.00 96.88 243 ASP A CA 1
ATOM 1907 C C . ASP A 1 243 ? 13.841 9.078 -7.684 1.00 96.88 243 ASP A C 1
ATOM 1909 O O . ASP A 1 243 ? 14.762 8.420 -7.192 1.00 96.88 243 ASP A O 1
ATOM 1913 N N . THR A 1 244 ? 12.770 8.503 -8.236 1.00 97.00 244 THR A N 1
ATOM 1914 C CA . THR A 1 244 ? 12.522 7.056 -8.170 1.00 97.00 244 THR A CA 1
ATOM 1915 C C . THR A 1 244 ? 13.606 6.249 -8.881 1.00 97.00 244 THR A C 1
ATOM 1917 O O . THR A 1 244 ? 14.012 5.214 -8.355 1.00 97.00 244 THR A O 1
ATOM 1920 N N . GLU A 1 245 ? 14.120 6.718 -10.020 1.00 97.06 245 GLU A N 1
ATOM 1921 C CA . GLU A 1 245 ? 15.170 6.001 -10.754 1.00 97.06 245 GLU A CA 1
ATOM 1922 C C . GLU A 1 245 ? 16.466 5.972 -9.940 1.00 97.06 245 GLU A C 1
ATOM 1924 O O . GLU A 1 245 ? 17.082 4.919 -9.783 1.00 97.06 245 GLU A O 1
ATOM 1929 N N . ILE A 1 246 ? 16.812 7.094 -9.301 1.00 97.19 246 ILE A N 1
ATOM 1930 C CA . ILE A 1 246 ? 17.978 7.179 -8.411 1.00 97.19 246 ILE A CA 1
ATOM 1931 C C . ILE A 1 246 ? 17.827 6.215 -7.224 1.00 97.19 246 ILE A C 1
ATOM 1933 O O . ILE A 1 246 ? 18.773 5.510 -6.869 1.00 97.19 246 ILE A O 1
ATOM 1937 N N . VAL A 1 247 ? 16.643 6.138 -6.606 1.00 97.50 247 VAL A N 1
ATOM 1938 C CA . VAL A 1 247 ? 16.394 5.189 -5.506 1.00 97.50 247 VAL A CA 1
ATOM 1939 C C . VAL A 1 247 ? 16.595 3.745 -5.973 1.00 97.50 247 VAL A C 1
ATOM 1941 O O . VAL A 1 247 ? 17.268 2.975 -5.282 1.00 97.50 247 VAL A O 1
ATOM 1944 N N . LEU A 1 248 ? 16.057 3.376 -7.141 1.00 96.62 248 LEU A N 1
ATOM 1945 C CA . LEU A 1 248 ? 16.183 2.029 -7.704 1.00 96.62 248 LEU A CA 1
ATOM 1946 C C . LEU A 1 248 ? 17.641 1.665 -8.016 1.00 96.62 248 LEU A C 1
ATOM 1948 O O . LEU A 1 248 ? 18.084 0.571 -7.653 1.00 96.62 248 LEU A O 1
ATOM 1952 N N . GLU A 1 249 ? 18.403 2.588 -8.609 1.00 97.25 249 GLU A N 1
ATOM 1953 C CA . GLU A 1 249 ? 19.836 2.425 -8.890 1.00 97.25 249 GLU A CA 1
ATOM 1954 C C . GLU A 1 249 ? 20.664 2.191 -7.617 1.00 97.25 249 GLU A C 1
ATOM 1956 O O . GLU A 1 249 ? 21.684 1.497 -7.649 1.00 97.25 249 GLU A O 1
ATOM 1961 N N . HIS A 1 250 ? 20.211 2.724 -6.480 1.00 97.94 250 HIS A N 1
ATOM 1962 C CA . HIS A 1 250 ? 20.920 2.655 -5.205 1.00 97.94 250 HIS A CA 1
ATOM 1963 C C . HIS A 1 250 ? 20.522 1.467 -4.303 1.00 97.94 250 HIS A C 1
ATOM 1965 O O . HIS A 1 250 ? 21.226 1.173 -3.328 1.00 97.94 250 HIS A O 1
ATOM 1971 N N . LEU A 1 251 ? 19.466 0.709 -4.631 1.00 97.75 251 LEU A N 1
ATOM 1972 C CA . LEU A 1 251 ? 19.057 -0.485 -3.869 1.00 97.75 251 LEU A CA 1
ATOM 1973 C C . LEU A 1 251 ? 20.168 -1.541 -3.674 1.00 97.75 251 LEU A C 1
ATOM 1975 O O . LEU A 1 251 ? 20.231 -2.130 -2.587 1.00 97.75 251 LEU A O 1
ATOM 1979 N N . PRO A 1 252 ? 21.081 -1.794 -4.638 1.00 98.19 252 PRO A N 1
ATOM 1980 C CA . PRO A 1 252 ? 22.199 -2.712 -4.425 1.00 98.19 252 PRO A CA 1
ATOM 1981 C C . PRO A 1 252 ? 23.112 -2.317 -3.254 1.00 98.19 252 PRO A C 1
ATOM 1983 O O . PRO A 1 252 ? 23.589 -3.202 -2.544 1.00 98.19 252 PRO A O 1
ATOM 1986 N N . TYR A 1 253 ? 23.321 -1.020 -2.996 1.00 98.31 253 TYR A N 1
ATOM 1987 C CA . TYR A 1 253 ? 24.119 -0.555 -1.851 1.00 98.31 253 TYR A CA 1
ATOM 1988 C C . TYR A 1 253 ? 23.400 -0.802 -0.525 1.00 98.31 253 TYR A C 1
ATOM 1990 O O . TYR A 1 253 ? 24.028 -1.216 0.448 1.00 98.31 253 TYR A O 1
ATOM 1998 N N . LEU A 1 254 ? 22.074 -0.642 -0.486 1.00 98.00 254 LEU A N 1
ATOM 1999 C CA . LEU A 1 254 ? 21.284 -1.016 0.688 1.00 98.00 254 LEU A CA 1
ATOM 2000 C C . LEU A 1 254 ? 21.346 -2.531 0.952 1.00 98.00 254 LEU A C 1
ATOM 2002 O O . LEU A 1 254 ? 21.455 -2.964 2.100 1.00 98.00 254 LEU A O 1
ATOM 2006 N N . ASN A 1 255 ? 21.355 -3.358 -0.099 1.00 97.44 255 ASN A N 1
ATOM 2007 C CA . ASN A 1 255 ? 21.580 -4.794 0.066 1.00 97.44 255 ASN A CA 1
ATOM 2008 C C . ASN A 1 255 ? 22.989 -5.107 0.611 1.00 97.44 255 ASN A C 1
ATOM 2010 O O . ASN A 1 255 ? 23.118 -5.999 1.448 1.00 97.44 255 ASN A O 1
ATOM 2014 N N . GLN A 1 256 ? 24.025 -4.356 0.222 1.00 97.88 256 GLN A N 1
ATOM 2015 C CA . GLN A 1 256 ? 25.365 -4.496 0.813 1.00 97.88 256 GLN A CA 1
ATOM 2016 C C . GLN A 1 256 ? 25.365 -4.164 2.311 1.00 97.88 256 GLN A C 1
ATOM 2018 O O . GLN A 1 256 ? 25.952 -4.910 3.091 1.00 97.88 256 GLN A O 1
ATOM 2023 N N . VAL A 1 257 ? 24.643 -3.121 2.746 1.00 97.62 257 VAL A N 1
ATOM 2024 C CA . VAL A 1 257 ? 24.452 -2.825 4.184 1.00 97.62 257 VAL A CA 1
ATOM 2025 C C . VAL A 1 257 ? 23.850 -4.028 4.912 1.00 97.62 257 VAL A C 1
ATOM 2027 O O . VAL A 1 257 ? 24.346 -4.428 5.967 1.00 97.62 257 VAL A O 1
ATOM 2030 N N . ARG A 1 258 ? 22.802 -4.640 4.339 1.00 96.88 258 ARG A N 1
ATOM 2031 C CA . ARG A 1 258 ? 22.160 -5.842 4.897 1.00 96.88 258 ARG A CA 1
ATOM 2032 C C . ARG A 1 258 ? 23.152 -7.001 5.021 1.00 96.88 258 ARG A C 1
ATOM 2034 O O . ARG A 1 258 ? 23.176 -7.666 6.055 1.00 96.88 258 ARG A O 1
ATOM 2041 N N . GLU A 1 259 ? 23.942 -7.263 3.985 1.00 96.25 259 GLU A N 1
ATOM 2042 C CA . GLU A 1 259 ? 24.929 -8.349 3.966 1.00 96.25 259 GLU A CA 1
ATOM 2043 C C . GLU A 1 259 ? 26.048 -8.126 4.988 1.00 96.25 259 GLU A C 1
ATOM 2045 O O . GLU A 1 259 ? 26.354 -9.038 5.757 1.00 96.25 259 GLU A O 1
ATOM 2050 N N . LEU A 1 260 ? 26.591 -6.907 5.063 1.00 95.75 260 LEU A N 1
ATOM 2051 C CA . LEU A 1 260 ? 27.594 -6.517 6.055 1.00 95.75 260 LEU A CA 1
ATOM 2052 C C . LEU A 1 260 ? 27.070 -6.710 7.482 1.00 95.75 260 LEU A C 1
ATOM 2054 O O . LEU A 1 260 ? 27.728 -7.349 8.303 1.00 95.75 260 LEU A O 1
ATOM 2058 N N . ALA A 1 261 ? 25.861 -6.222 7.766 1.00 93.62 261 ALA A N 1
ATOM 2059 C CA . ALA A 1 261 ? 25.239 -6.366 9.076 1.00 93.62 261 ALA A CA 1
ATOM 2060 C C . ALA A 1 261 ? 24.997 -7.837 9.450 1.00 93.62 261 ALA A C 1
ATOM 2062 O O . ALA A 1 261 ? 25.272 -8.234 10.578 1.00 93.62 261 ALA A O 1
ATOM 2063 N N . GLN A 1 262 ? 24.519 -8.667 8.517 1.00 90.69 262 GLN A N 1
ATOM 2064 C CA . GLN A 1 262 ? 24.299 -10.098 8.764 1.00 90.69 262 GLN A CA 1
ATOM 2065 C C . GLN A 1 262 ? 25.599 -10.883 8.965 1.00 90.69 262 GLN A C 1
ATOM 2067 O O . GLN A 1 262 ? 25.591 -11.906 9.650 1.00 90.69 262 GLN A O 1
ATOM 2072 N N . ALA A 1 263 ? 26.701 -10.426 8.370 1.00 91.81 263 ALA A N 1
ATOM 2073 C CA . ALA A 1 263 ? 28.009 -11.041 8.540 1.00 91.81 263 ALA A CA 1
ATOM 2074 C C . ALA A 1 263 ? 28.655 -10.695 9.892 1.00 91.81 263 ALA A C 1
ATOM 2076 O O . ALA A 1 263 ? 29.383 -11.525 10.439 1.00 91.81 263 ALA A O 1
ATOM 2077 N N . THR A 1 264 ? 28.411 -9.494 10.435 1.00 91.12 264 THR A N 1
ATOM 2078 C CA . THR A 1 264 ? 29.068 -9.030 11.671 1.00 91.12 264 THR A CA 1
ATOM 2079 C C . THR A 1 264 ? 28.217 -9.167 12.926 1.00 91.12 264 THR A C 1
ATOM 2081 O O . THR A 1 264 ? 28.765 -9.397 14.007 1.00 91.12 264 THR A O 1
ATOM 2084 N N . LEU A 1 265 ? 26.894 -9.037 12.820 1.00 90.44 265 LEU A N 1
ATOM 2085 C CA . LEU A 1 265 ? 26.009 -9.054 13.978 1.00 90.44 265 LEU A CA 1
ATOM 2086 C C . LEU A 1 265 ? 25.538 -10.476 14.302 1.00 90.44 265 LEU A C 1
ATOM 2088 O O . LEU A 1 265 ? 25.094 -11.210 13.415 1.00 90.44 265 LEU A O 1
ATOM 2092 N N . PRO A 1 266 ? 25.578 -10.883 15.582 1.00 87.06 266 PRO A N 1
ATOM 2093 C CA . PRO A 1 266 ? 25.084 -12.188 15.974 1.00 87.06 266 PRO A CA 1
ATOM 2094 C C . PRO A 1 266 ? 23.574 -12.270 15.754 1.00 87.06 266 PRO A C 1
ATOM 2096 O O . PRO A 1 266 ? 22.816 -11.349 16.067 1.00 87.06 266 PRO A O 1
ATOM 2099 N N . THR A 1 267 ? 23.122 -13.419 15.259 1.00 78.75 267 THR A N 1
ATOM 2100 C CA . THR A 1 267 ? 21.693 -13.695 15.153 1.00 78.75 267 THR A CA 1
ATOM 2101 C C . THR A 1 267 ? 21.100 -13.812 16.552 1.00 78.75 267 THR A C 1
ATOM 2103 O O . THR A 1 267 ? 21.537 -14.614 17.381 1.00 78.75 267 THR A O 1
ATOM 2106 N N . ARG A 1 268 ? 20.081 -13.001 16.841 1.00 75.88 268 ARG A N 1
ATOM 2107 C CA . ARG A 1 268 ? 19.283 -13.195 18.052 1.00 75.88 268 ARG A CA 1
ATOM 2108 C C . ARG A 1 268 ? 18.449 -14.460 17.888 1.00 75.88 268 ARG A C 1
ATOM 2110 O O . ARG A 1 268 ? 17.980 -14.711 16.776 1.00 75.88 268 ARG A O 1
ATOM 2117 N N . PRO A 1 269 ? 18.223 -15.242 18.960 1.00 58.56 269 PRO A N 1
ATOM 2118 C CA . PRO A 1 269 ? 17.267 -16.339 18.923 1.00 58.56 269 PRO A CA 1
ATOM 2119 C C . PRO A 1 269 ? 15.920 -15.759 18.492 1.00 58.56 269 PRO A C 1
ATOM 2121 O O . PRO A 1 269 ? 15.267 -15.055 19.264 1.00 58.56 269 PRO A O 1
ATOM 2124 N N . ALA A 1 270 ? 15.553 -15.964 17.226 1.00 53.03 270 ALA A N 1
ATOM 2125 C CA . ALA A 1 270 ? 14.300 -15.477 16.678 1.00 53.03 270 ALA A CA 1
ATOM 2126 C C . ALA A 1 270 ? 13.178 -15.976 17.607 1.00 53.03 270 ALA A C 1
ATOM 2128 O O . ALA A 1 270 ? 13.176 -17.128 18.033 1.00 53.03 270 ALA A O 1
ATOM 2129 N N . ALA A 1 271 ? 12.157 -15.199 17.963 1.00 47.34 271 ALA A N 1
ATOM 2130 C CA .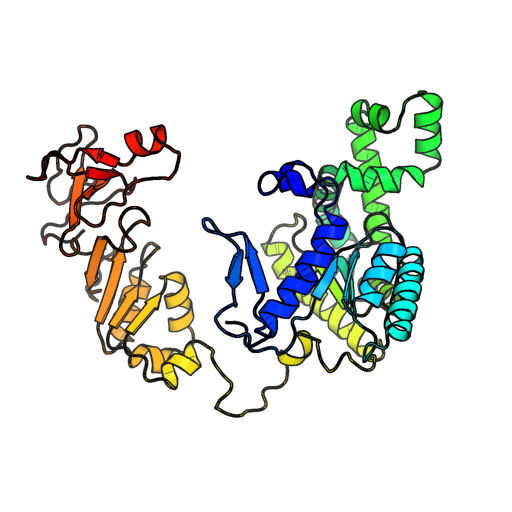 ALA A 1 271 ? 11.180 -14.666 17.012 1.00 47.34 271 ALA A CA 1
ATOM 2131 C C . ALA A 1 271 ? 10.725 -15.699 15.947 1.00 47.34 271 ALA A C 1
ATOM 2133 O O . ALA A 1 271 ? 10.167 -15.335 14.912 1.00 47.34 271 ALA A O 1
ATOM 2134 N N . GLN A 1 272 ? 10.951 -16.995 16.210 1.00 41.00 272 GLN A N 1
ATOM 2135 C CA . GLN A 1 272 ? 10.745 -18.135 15.313 1.00 41.00 272 GLN A CA 1
ATOM 2136 C C . GLN A 1 272 ? 9.267 -18.466 15.088 1.00 41.00 272 GLN A C 1
ATOM 2138 O O . GLN A 1 272 ? 8.955 -19.401 14.359 1.00 41.00 272 GLN A O 1
ATOM 2143 N N . GLN A 1 273 ? 8.354 -17.708 15.697 1.00 43.03 273 GLN A N 1
ATOM 2144 C CA . GLN A 1 273 ? 6.919 -17.891 15.511 1.00 43.03 273 GLN A CA 1
ATOM 2145 C C . GLN A 1 273 ? 6.238 -16.777 14.711 1.00 43.03 273 GLN A C 1
ATOM 2147 O O . GLN A 1 273 ? 5.146 -17.039 14.232 1.00 43.03 273 GLN A O 1
ATOM 2152 N N . ASN A 1 274 ? 6.850 -15.600 14.491 1.00 41.50 274 ASN A N 1
ATOM 2153 C CA . ASN A 1 274 ? 6.136 -14.462 13.875 1.00 41.50 274 ASN A CA 1
ATOM 2154 C C . ASN A 1 274 ? 6.962 -13.536 12.958 1.00 41.50 274 ASN A C 1
ATOM 2156 O O . ASN A 1 274 ? 6.450 -12.506 12.522 1.00 41.50 274 ASN A O 1
ATOM 2160 N N . THR A 1 275 ? 8.211 -13.864 12.619 1.00 42.72 275 THR A N 1
ATOM 2161 C CA . THR A 1 275 ? 8.948 -13.079 11.614 1.00 42.72 275 THR A CA 1
ATOM 2162 C C . THR A 1 275 ? 8.490 -13.447 10.202 1.00 42.72 275 THR A C 1
ATOM 2164 O O . THR A 1 275 ? 8.819 -14.507 9.670 1.00 42.72 275 THR A O 1
ATOM 2167 N N . LEU A 1 276 ? 7.759 -12.524 9.572 1.00 47.78 276 LEU A N 1
ATOM 2168 C CA . LEU A 1 276 ? 7.391 -12.543 8.149 1.00 47.78 276 LEU A CA 1
ATOM 2169 C C . LEU A 1 276 ? 8.600 -12.783 7.226 1.00 47.78 276 LEU A C 1
ATOM 2171 O O . LEU A 1 276 ? 8.468 -13.370 6.151 1.00 47.78 276 LEU A O 1
ATOM 2175 N N . ALA A 1 277 ? 9.788 -12.382 7.684 1.00 41.47 277 ALA A N 1
ATOM 2176 C CA . ALA A 1 277 ? 11.045 -12.453 6.954 1.00 41.47 277 ALA A CA 1
ATOM 2177 C C . ALA A 1 277 ? 11.576 -13.882 6.718 1.00 41.47 277 ALA A C 1
ATOM 2179 O O . ALA A 1 277 ? 12.310 -14.101 5.755 1.00 41.47 277 ALA A O 1
ATOM 2180 N N . HIS A 1 278 ? 11.192 -14.888 7.516 1.00 37.72 278 HIS A N 1
ATOM 2181 C CA . HIS A 1 278 ? 11.695 -16.257 7.311 1.00 37.72 278 HIS A CA 1
ATOM 2182 C C . HIS A 1 278 ? 10.948 -17.065 6.239 1.00 37.72 278 HIS A C 1
ATOM 2184 O O . HIS A 1 278 ? 11.404 -18.149 5.873 1.00 37.72 278 HIS A O 1
ATOM 2190 N N . ALA A 1 279 ? 9.858 -16.537 5.675 1.00 36.59 279 ALA A N 1
ATOM 2191 C CA . ALA A 1 279 ? 9.156 -17.180 4.564 1.00 36.59 279 ALA A CA 1
ATOM 2192 C C . ALA A 1 279 ? 9.808 -16.922 3.189 1.00 36.59 279 ALA A C 1
ATOM 2194 O O . ALA A 1 279 ? 9.432 -17.572 2.217 1.00 36.59 279 ALA A O 1
ATOM 2195 N N . ALA A 1 280 ? 10.776 -16.003 3.081 1.00 37.12 280 ALA A N 1
ATOM 2196 C CA . ALA A 1 280 ? 11.342 -15.604 1.788 1.00 37.12 280 ALA A CA 1
ATOM 2197 C C . ALA A 1 280 ? 12.526 -16.460 1.295 1.00 37.12 280 ALA A C 1
ATOM 2199 O O . ALA A 1 280 ? 12.889 -16.349 0.131 1.00 37.12 280 ALA A O 1
ATOM 2200 N N . VAL A 1 281 ? 13.122 -17.342 2.111 1.00 34.44 281 VAL A N 1
ATOM 2201 C CA . VAL A 1 281 ? 14.253 -18.186 1.663 1.00 34.44 281 VAL A CA 1
ATOM 2202 C C . VAL A 1 281 ? 14.210 -19.571 2.312 1.00 34.44 281 VAL A C 1
ATOM 2204 O O . VAL A 1 281 ? 15.082 -19.925 3.095 1.00 34.44 281 VAL A O 1
ATOM 2207 N N . LYS A 1 282 ? 13.189 -20.373 1.996 1.00 31.94 282 LYS A N 1
ATOM 2208 C CA . LYS A 1 282 ? 13.285 -21.845 1.957 1.00 31.94 282 LYS A CA 1
ATOM 2209 C C . LYS A 1 282 ? 12.268 -22.370 0.947 1.00 31.94 282 LYS A C 1
ATOM 2211 O O . LYS A 1 282 ? 11.145 -22.715 1.303 1.00 31.94 282 LYS A O 1
ATOM 2216 N N . HIS A 1 283 ? 12.682 -22.470 -0.314 1.00 35.41 283 HIS A N 1
ATOM 2217 C CA . HIS A 1 283 ? 12.069 -23.411 -1.248 1.00 35.41 283 HIS A CA 1
ATOM 2218 C C . HIS A 1 283 ? 12.303 -24.833 -0.713 1.00 35.41 283 HIS A C 1
ATOM 2220 O O . HIS A 1 283 ? 13.334 -25.451 -0.956 1.00 35.41 283 HIS A O 1
ATOM 2226 N N . GLY A 1 284 ? 11.355 -25.311 0.091 1.00 32.47 284 GLY A N 1
ATOM 2227 C CA . GLY A 1 284 ? 11.238 -26.686 0.558 1.00 32.47 284 GLY A CA 1
ATOM 2228 C C . GLY A 1 284 ? 9.835 -27.168 0.226 1.00 32.47 284 GLY A C 1
ATOM 2229 O O . GLY A 1 284 ? 8.874 -26.827 0.910 1.00 32.47 284 GLY A O 1
ATOM 2230 N N . ALA A 1 285 ? 9.727 -27.890 -0.882 1.00 34.31 285 ALA A N 1
ATOM 2231 C CA . ALA A 1 285 ? 8.485 -28.328 -1.489 1.00 34.31 285 ALA A CA 1
ATOM 2232 C C . ALA A 1 285 ? 7.687 -29.294 -0.597 1.00 34.31 285 ALA A C 1
ATOM 2234 O O . ALA A 1 285 ? 8.145 -30.385 -0.266 1.00 34.31 285 ALA A O 1
ATOM 2235 N N . GLY A 1 286 ? 6.437 -28.929 -0.332 1.00 35.50 286 GLY A N 1
ATOM 2236 C CA . GLY A 1 286 ? 5.319 -29.799 -0.672 1.00 35.50 286 GLY A CA 1
ATOM 2237 C C . GLY A 1 286 ? 4.570 -29.127 -1.823 1.00 35.50 286 GLY A C 1
ATOM 2238 O O . GLY A 1 286 ? 4.264 -27.943 -1.734 1.00 35.50 286 GLY A O 1
ATOM 2239 N N . GLN A 1 287 ? 4.278 -29.851 -2.904 1.00 44.06 287 GLN A N 1
ATOM 2240 C CA . GLN A 1 287 ? 3.575 -29.352 -4.105 1.00 44.06 287 GLN A CA 1
ATOM 2241 C C . GLN A 1 287 ? 2.172 -28.760 -3.812 1.00 44.06 287 GLN A C 1
ATOM 2243 O O . GLN A 1 287 ? 1.521 -28.185 -4.684 1.00 44.06 287 GLN A O 1
ATOM 2248 N N . GLU A 1 288 ? 1.688 -28.886 -2.574 1.00 48.81 288 GLU A N 1
ATOM 2249 C CA . GLU A 1 288 ? 0.383 -28.404 -2.131 1.00 48.81 288 GLU A CA 1
ATOM 2250 C C . GLU A 1 288 ? 0.361 -26.934 -1.658 1.00 48.81 288 GLU A C 1
ATOM 2252 O O . GLU A 1 288 ? -0.727 -26.357 -1.608 1.00 48.81 288 GLU A O 1
ATOM 2257 N N . SER A 1 289 ? 1.503 -26.284 -1.385 1.00 57.22 289 SER A N 1
ATOM 2258 C CA . SER A 1 289 ? 1.544 -24.953 -0.739 1.00 57.22 289 SER A CA 1
ATOM 2259 C C . SER A 1 289 ? 1.770 -23.738 -1.654 1.00 57.22 289 SER A C 1
ATOM 2261 O O . SER A 1 289 ? 1.646 -22.610 -1.173 1.00 57.22 289 SER A O 1
ATOM 2263 N N . ASP A 1 290 ? 2.048 -23.923 -2.948 1.00 65.81 290 ASP A N 1
ATOM 2264 C CA . ASP A 1 290 ? 2.157 -22.817 -3.910 1.00 65.81 290 ASP A CA 1
ATOM 2265 C C . ASP A 1 290 ? 0.758 -22.395 -4.397 1.00 65.81 290 ASP A C 1
ATOM 2267 O O . ASP A 1 290 ? 0.010 -23.201 -4.965 1.00 65.81 290 ASP A O 1
ATOM 2271 N N . TYR A 1 291 ? 0.370 -21.142 -4.134 1.00 73.25 291 TYR A N 1
ATOM 2272 C CA . TYR A 1 291 ? -0.837 -20.549 -4.722 1.00 73.25 291 TYR A CA 1
ATOM 2273 C C . TYR A 1 291 ? -0.558 -19.248 -5.481 1.00 73.25 291 TYR A C 1
ATOM 2275 O O . TYR A 1 291 ? -1.415 -18.362 -5.523 1.00 73.25 291 TYR A O 1
ATOM 2283 N N . SER A 1 292 ? 0.628 -19.133 -6.079 1.00 79.00 292 SER A N 1
ATOM 2284 C CA . SER A 1 292 ? 0.863 -18.172 -7.154 1.00 79.00 292 SER A CA 1
ATOM 2285 C C . SER A 1 292 ? -0.144 -18.389 -8.296 1.00 79.00 292 SER A C 1
ATOM 2287 O O . SER A 1 292 ? -0.679 -19.490 -8.469 1.00 79.00 292 SER A O 1
ATOM 2289 N N . LEU A 1 293 ? -0.439 -17.342 -9.076 1.00 80.44 293 LEU A N 1
ATOM 2290 C CA . LEU A 1 293 ? -1.326 -17.469 -10.240 1.00 80.44 293 LEU A CA 1
ATOM 2291 C C . LEU A 1 293 ? -0.834 -18.535 -11.239 1.00 80.44 293 LEU A C 1
ATOM 2293 O O . LEU A 1 293 ? -1.657 -19.374 -11.602 1.00 80.44 293 LEU A O 1
ATOM 2297 N N . PRO A 1 294 ? 0.465 -18.606 -11.606 1.00 86.25 294 PRO A N 1
ATOM 2298 C CA . PRO A 1 294 ? 0.994 -19.687 -12.442 1.00 86.25 294 PRO A CA 1
ATOM 2299 C C . PRO A 1 294 ? 0.694 -21.085 -11.883 1.00 86.25 294 PRO A C 1
ATOM 2301 O O . PRO A 1 294 ? 0.125 -21.934 -12.573 1.00 86.25 294 PRO A O 1
ATOM 2304 N N . ALA A 1 295 ? 0.987 -21.313 -10.597 1.00 82.75 295 ALA A N 1
ATOM 2305 C CA . ALA A 1 295 ? 0.751 -22.602 -9.951 1.00 82.75 295 ALA A CA 1
ATOM 2306 C C . ALA A 1 295 ? -0.741 -22.953 -9.860 1.00 82.75 295 ALA A C 1
ATOM 2308 O O . ALA A 1 295 ? -1.125 -24.115 -10.013 1.00 82.75 295 ALA A O 1
ATOM 2309 N N . LEU A 1 296 ? -1.607 -21.963 -9.623 1.00 86.06 296 LEU A N 1
ATOM 2310 C CA . LEU A 1 296 ? -3.055 -22.158 -9.591 1.00 86.06 296 LEU A CA 1
ATOM 2311 C C . LEU A 1 296 ? -3.626 -22.471 -10.972 1.00 86.06 296 LEU A C 1
ATOM 2313 O O . LEU A 1 296 ? -4.399 -23.423 -11.079 1.00 86.06 296 LEU A O 1
ATOM 2317 N N . LEU A 1 297 ? -3.228 -21.724 -12.006 1.00 88.19 297 LEU A N 1
ATOM 2318 C CA . LEU A 1 297 ? -3.624 -21.982 -13.392 1.00 88.19 297 LEU A CA 1
ATOM 2319 C C . LEU A 1 297 ? -3.227 -23.405 -13.809 1.00 88.19 297 LEU A C 1
ATOM 2321 O O . LEU A 1 297 ? -4.038 -24.123 -14.389 1.00 88.19 297 LEU A O 1
ATOM 2325 N N . ALA A 1 298 ? -2.021 -23.847 -13.436 1.00 84.88 298 ALA A N 1
ATOM 2326 C CA . ALA A 1 298 ? -1.527 -25.183 -13.755 1.00 84.88 298 ALA A CA 1
ATOM 2327 C C . ALA A 1 298 ? -2.230 -26.312 -12.975 1.00 84.88 298 ALA A C 1
ATOM 2329 O O . ALA A 1 298 ? -2.497 -27.370 -13.542 1.00 84.88 298 ALA A O 1
ATOM 2330 N N . ARG A 1 299 ? -2.511 -26.120 -11.677 1.00 85.94 299 ARG A N 1
ATOM 2331 C CA . ARG A 1 299 ? -3.004 -27.182 -10.774 1.00 85.94 299 ARG A CA 1
ATOM 2332 C C . ARG A 1 299 ? -4.526 -27.310 -10.720 1.00 85.94 299 ARG A C 1
ATOM 2334 O O . ARG A 1 299 ? -5.028 -28.353 -10.310 1.00 85.94 299 ARG A O 1
ATOM 2341 N N . ARG A 1 300 ? -5.267 -26.234 -10.995 1.00 87.25 300 ARG A N 1
ATOM 2342 C CA . ARG A 1 300 ? -6.722 -26.173 -10.754 1.00 87.25 300 ARG A CA 1
ATOM 2343 C C . ARG A 1 300 ? -7.569 -26.262 -12.018 1.00 87.25 300 ARG A C 1
ATOM 2345 O O . ARG A 1 300 ? -8.771 -26.047 -11.909 1.00 87.25 300 ARG A O 1
ATOM 2352 N N . ASP A 1 301 ? -6.962 -26.558 -13.167 1.00 86.62 301 ASP A N 1
ATOM 2353 C CA . ASP A 1 301 ? -7.644 -26.620 -14.467 1.00 86.62 301 ASP A CA 1
ATOM 2354 C C . ASP A 1 301 ? -8.576 -25.414 -14.668 1.00 86.62 301 ASP A C 1
ATOM 2356 O O . ASP A 1 301 ? -9.768 -25.542 -14.963 1.00 86.62 301 ASP A O 1
ATOM 2360 N N . VAL A 1 302 ? -8.038 -24.215 -14.413 1.00 93.50 302 VAL A N 1
ATOM 2361 C CA . VAL A 1 302 ? -8.796 -22.968 -14.535 1.00 93.50 302 VAL A CA 1
ATOM 2362 C C . VAL A 1 302 ? -9.286 -22.851 -15.974 1.00 93.50 302 VAL A C 1
ATOM 2364 O O . VAL A 1 302 ? -8.511 -22.973 -16.914 1.00 93.50 302 VAL A O 1
ATOM 2367 N N . THR A 1 303 ? -10.587 -22.624 -16.147 1.00 95.62 303 THR A N 1
ATOM 2368 C CA . THR A 1 303 ? -11.196 -22.509 -17.482 1.00 95.62 303 THR A CA 1
ATOM 2369 C C . THR A 1 303 ? -11.511 -21.070 -17.866 1.00 95.62 303 THR A C 1
ATOM 2371 O O . THR A 1 303 ? -11.543 -20.764 -19.053 1.00 95.62 303 THR A O 1
ATOM 2374 N N . HIS A 1 304 ? -11.748 -20.205 -16.877 1.00 97.31 304 HIS A N 1
ATOM 2375 C CA . HIS A 1 304 ? -12.109 -18.803 -17.058 1.00 97.31 304 HIS A CA 1
ATOM 2376 C C . HIS A 1 304 ? -11.204 -17.940 -16.187 1.00 97.31 304 HIS A C 1
ATOM 2378 O O . HIS A 1 304 ? -11.094 -18.185 -14.983 1.00 97.31 304 HIS A O 1
ATOM 2384 N N . PHE A 1 305 ? -10.575 -16.935 -16.784 1.00 97.25 305 PHE A N 1
ATOM 2385 C CA . PHE A 1 305 ? -9.685 -16.022 -16.076 1.00 97.25 305 PHE A CA 1
ATOM 2386 C C . PHE A 1 305 ? -9.929 -14.583 -16.529 1.00 97.25 305 PHE A C 1
ATOM 2388 O O . PHE A 1 305 ? -10.032 -14.318 -17.725 1.00 97.25 305 PHE A O 1
ATOM 2395 N N . GLN A 1 306 ? -10.039 -13.666 -15.566 1.00 96.38 306 GLN A N 1
ATOM 2396 C CA . GLN A 1 306 ? -10.202 -12.237 -15.817 1.00 96.38 306 GLN A CA 1
ATOM 2397 C C . GLN A 1 306 ? -9.025 -11.474 -15.217 1.00 96.38 306 GLN A C 1
ATOM 2399 O O . GLN A 1 306 ? -8.683 -11.691 -14.053 1.00 96.38 306 GLN A O 1
ATOM 2404 N N . CYS A 1 307 ? -8.445 -10.550 -15.978 1.00 94.25 307 CYS A N 1
ATOM 2405 C CA . CYS A 1 307 ? -7.397 -9.661 -15.485 1.00 94.25 307 CYS A CA 1
ATOM 2406 C C . CYS A 1 307 ? -7.327 -8.351 -16.285 1.00 94.25 307 CYS A C 1
ATOM 2408 O O . CYS A 1 307 ? -8.044 -8.168 -17.266 1.00 94.25 307 CYS A O 1
ATOM 2410 N N . THR A 1 308 ? -6.455 -7.434 -15.868 1.00 94.06 308 THR A N 1
ATOM 2411 C CA . THR A 1 308 ? -6.128 -6.234 -16.651 1.00 94.06 308 THR A CA 1
ATOM 2412 C C . THR A 1 308 ? -5.062 -6.539 -17.715 1.00 94.06 308 THR A C 1
ATOM 2414 O O . THR A 1 308 ? -4.335 -7.533 -17.566 1.00 94.06 308 THR A O 1
ATOM 2417 N N . PRO A 1 309 ? -4.922 -5.714 -18.773 1.00 91.75 309 PRO A N 1
ATOM 2418 C CA . PRO A 1 309 ? -3.804 -5.806 -19.716 1.00 91.75 309 PRO A CA 1
ATOM 2419 C C . PRO A 1 309 ? -2.422 -5.827 -19.044 1.00 91.75 309 PRO A C 1
ATOM 2421 O O . PRO A 1 309 ? -1.567 -6.630 -19.427 1.00 91.75 309 PRO A O 1
ATOM 2424 N N . SER A 1 310 ? -2.210 -5.025 -17.996 1.00 81.81 310 SER A N 1
ATOM 2425 C CA . SER A 1 310 ? -0.944 -5.009 -17.249 1.00 81.81 310 SER A CA 1
ATOM 2426 C C . SER A 1 310 ? -0.624 -6.367 -16.605 1.00 81.81 310 SER A C 1
ATOM 2428 O O . SER A 1 310 ? 0.480 -6.892 -16.752 1.00 81.81 310 SER A O 1
ATOM 2430 N N . MET A 1 311 ? -1.608 -7.002 -15.958 1.00 87.19 311 MET A N 1
ATOM 2431 C CA . MET A 1 311 ? -1.439 -8.345 -15.383 1.00 87.19 311 MET A CA 1
ATOM 2432 C C . MET A 1 311 ? -1.245 -9.410 -16.469 1.00 87.19 311 MET A C 1
ATOM 2434 O O . MET A 1 311 ? -0.429 -10.316 -16.308 1.00 87.19 311 MET A O 1
ATOM 2438 N N . ALA A 1 312 ? -1.975 -9.305 -17.581 1.00 93.62 312 ALA A N 1
ATOM 2439 C CA . ALA A 1 312 ? -1.834 -10.236 -18.693 1.00 93.62 312 ALA A CA 1
ATOM 2440 C C . ALA A 1 312 ? -0.427 -10.175 -19.308 1.00 93.62 312 ALA A C 1
ATOM 2442 O O . ALA A 1 312 ? 0.141 -11.220 -19.601 1.00 93.62 312 ALA A O 1
ATOM 2443 N N . THR A 1 313 ? 0.164 -8.978 -19.410 1.00 85.75 313 THR A N 1
ATOM 2444 C CA . THR A 1 313 ? 1.565 -8.786 -19.830 1.00 85.75 313 THR A CA 1
ATOM 2445 C C . THR A 1 313 ? 2.527 -9.548 -18.922 1.00 85.75 313 THR A C 1
ATOM 2447 O O . THR A 1 313 ? 3.369 -10.301 -19.403 1.00 85.75 313 THR A O 1
ATOM 2450 N N . MET A 1 314 ? 2.378 -9.396 -17.601 1.00 82.44 314 MET A N 1
ATOM 2451 C CA . MET A 1 314 ? 3.236 -10.088 -16.636 1.00 82.44 314 MET A CA 1
ATOM 2452 C C . MET A 1 314 ? 3.114 -11.612 -16.743 1.00 82.44 314 MET A C 1
ATOM 2454 O O . MET A 1 314 ? 4.122 -12.310 -16.703 1.00 82.44 314 MET A O 1
ATOM 2458 N N . LEU A 1 315 ? 1.891 -12.132 -16.887 1.00 87.56 315 LEU A N 1
ATOM 2459 C CA . LEU A 1 315 ? 1.651 -13.573 -16.991 1.00 87.56 315 LEU A CA 1
ATOM 2460 C C . LEU A 1 315 ? 2.096 -14.142 -18.345 1.00 87.56 315 LEU A C 1
ATOM 2462 O O . LEU A 1 315 ? 2.582 -15.264 -18.393 1.00 87.56 315 LEU A O 1
ATOM 2466 N N . ALA A 1 316 ? 1.960 -13.394 -19.441 1.00 89.06 316 ALA A N 1
ATOM 2467 C CA . ALA A 1 316 ? 2.467 -13.821 -20.743 1.00 89.06 316 ALA A CA 1
ATOM 2468 C C . ALA A 1 316 ? 4.005 -13.911 -20.740 1.00 89.06 316 ALA A C 1
ATOM 2470 O O . ALA A 1 316 ? 4.562 -14.867 -21.279 1.00 89.06 316 ALA A O 1
ATOM 2471 N N . ALA A 1 317 ? 4.684 -12.976 -20.067 1.00 81.62 317 ALA A N 1
ATOM 2472 C CA . ALA A 1 317 ? 6.141 -12.971 -19.929 1.00 81.62 317 ALA A CA 1
ATOM 2473 C C . ALA A 1 317 ? 6.690 -14.047 -18.965 1.00 81.62 317 ALA A C 1
ATOM 2475 O O . ALA A 1 317 ? 7.876 -14.372 -19.024 1.00 81.62 317 ALA A O 1
ATOM 2476 N N . ASP A 1 318 ? 5.860 -14.596 -18.073 1.00 82.25 318 ASP A N 1
ATOM 2477 C CA . ASP A 1 318 ? 6.255 -15.638 -17.122 1.00 82.25 318 ASP A CA 1
ATOM 2478 C C . ASP A 1 318 ? 6.089 -17.042 -17.726 1.00 82.25 318 ASP A C 1
ATOM 2480 O O . ASP A 1 318 ? 4.982 -17.578 -17.827 1.00 82.25 318 ASP A O 1
ATOM 2484 N N . GLU A 1 319 ? 7.210 -17.685 -18.060 1.00 87.25 319 GLU A N 1
ATOM 2485 C CA . GLU A 1 319 ? 7.261 -19.058 -18.581 1.00 87.25 319 GLU A CA 1
ATOM 2486 C C . GLU A 1 319 ? 6.512 -20.081 -17.710 1.00 87.25 319 GLU A C 1
ATOM 2488 O O . GLU A 1 319 ? 5.955 -21.049 -18.231 1.00 87.25 319 GLU A O 1
ATOM 2493 N N . ALA A 1 320 ? 6.434 -19.877 -16.389 1.00 84.62 320 ALA A N 1
ATOM 2494 C CA . ALA A 1 320 ? 5.690 -20.773 -15.507 1.00 84.62 320 ALA A CA 1
ATOM 2495 C C . ALA A 1 320 ? 4.165 -20.631 -15.666 1.00 84.62 320 ALA A C 1
ATOM 2497 O O . ALA A 1 320 ? 3.422 -21.578 -15.389 1.00 84.62 320 ALA A O 1
ATOM 2498 N N . ALA A 1 321 ? 3.679 -19.465 -16.101 1.00 89.69 321 ALA A N 1
ATOM 2499 C CA . ALA A 1 321 ? 2.257 -19.174 -16.263 1.00 89.69 321 ALA A CA 1
ATOM 2500 C C . ALA A 1 321 ? 1.717 -19.618 -17.627 1.00 89.69 321 ALA A C 1
ATOM 2502 O O . ALA A 1 321 ? 0.558 -20.036 -17.722 1.00 89.69 321 ALA A O 1
ATOM 2503 N N . ARG A 1 322 ? 2.555 -19.558 -18.673 1.00 94.56 322 ARG A N 1
ATOM 2504 C CA . ARG A 1 322 ? 2.177 -19.835 -20.072 1.00 94.56 322 ARG A CA 1
ATOM 2505 C C . ARG A 1 322 ? 1.434 -21.168 -20.262 1.00 94.56 322 ARG A C 1
ATOM 2507 O O . ARG A 1 322 ? 0.379 -21.144 -20.894 1.00 94.56 322 ARG A O 1
ATOM 2514 N N . PRO A 1 323 ? 1.855 -22.311 -19.674 1.00 94.50 323 PRO A N 1
ATOM 2515 C CA . PRO A 1 323 ? 1.116 -23.571 -19.814 1.00 94.50 323 PRO A CA 1
ATOM 2516 C C . PRO A 1 323 ? -0.289 -23.536 -19.202 1.00 94.50 323 PRO A C 1
ATOM 2518 O O . PRO A 1 323 ? -1.179 -24.257 -19.647 1.00 94.50 323 PRO A O 1
ATOM 2521 N N . GLY A 1 324 ? -0.482 -22.734 -18.153 1.00 94.56 324 GLY A N 1
ATOM 2522 C CA . GLY A 1 324 ? -1.776 -22.540 -17.510 1.00 94.56 324 GLY A CA 1
ATOM 2523 C C . GLY A 1 324 ? -2.688 -21.619 -18.319 1.00 94.56 324 GLY A C 1
ATOM 2524 O O . GLY A 1 324 ? -3.861 -21.937 -18.497 1.00 94.56 324 GLY A O 1
ATOM 2525 N N . LEU A 1 325 ? -2.139 -20.526 -18.859 1.00 95.88 325 LEU A N 1
ATOM 2526 C CA . LEU A 1 325 ? -2.852 -19.631 -19.777 1.00 95.88 325 LEU A CA 1
ATOM 2527 C C . LEU A 1 325 ? -3.313 -20.365 -21.039 1.00 95.88 325 LEU A C 1
ATOM 2529 O O . LEU A 1 325 ? -4.461 -20.209 -21.448 1.00 95.88 325 LEU A O 1
ATOM 2533 N N . ALA A 1 326 ? -2.456 -21.221 -21.600 1.00 96.12 326 ALA A N 1
ATOM 2534 C CA . ALA A 1 326 ? -2.765 -21.978 -22.807 1.00 96.12 326 ALA A CA 1
ATOM 2535 C C . ALA A 1 326 ? -4.002 -22.871 -22.667 1.00 96.12 326 ALA A C 1
ATOM 2537 O O . ALA A 1 326 ? -4.704 -23.083 -23.643 1.00 96.12 326 ALA A O 1
ATOM 2538 N N . LYS A 1 327 ? -4.319 -23.341 -21.455 1.00 96.00 327 LYS A N 1
ATOM 2539 C CA . LYS A 1 327 ? -5.479 -24.208 -21.184 1.00 96.00 327 LYS A CA 1
ATOM 2540 C C . LYS A 1 327 ? -6.786 -23.453 -20.923 1.00 96.00 327 LYS A C 1
ATOM 2542 O O . LYS A 1 327 ? -7.823 -24.087 -20.703 1.00 96.00 327 LYS A O 1
ATOM 2547 N N . LEU A 1 328 ? -6.760 -22.120 -20.870 1.00 97.62 328 LEU A N 1
ATOM 2548 C CA . LEU A 1 328 ? -7.962 -21.334 -20.609 1.00 97.62 328 LEU A CA 1
ATOM 2549 C C . LEU A 1 328 ? -8.961 -21.501 -21.757 1.00 97.62 328 LEU A C 1
ATOM 2551 O O . LEU A 1 328 ? -8.610 -21.401 -22.927 1.00 97.62 328 LEU A O 1
ATOM 2555 N N . LYS A 1 329 ? -10.237 -21.694 -21.412 1.00 97.56 329 LYS A N 1
ATOM 2556 C CA . LYS A 1 329 ? -11.350 -21.702 -22.377 1.00 97.56 329 LYS A CA 1
ATOM 2557 C C . LYS A 1 329 ? -11.849 -20.291 -22.675 1.00 97.56 329 LYS A C 1
ATOM 2559 O O . LYS A 1 329 ? -12.376 -20.038 -23.757 1.00 97.56 329 LYS A O 1
ATOM 2564 N N . GLN A 1 330 ? -11.700 -19.393 -21.705 1.00 97.75 330 GLN A N 1
ATOM 2565 C CA . GLN A 1 330 ? -12.072 -17.992 -21.811 1.00 97.75 330 GLN A CA 1
ATOM 2566 C C . GLN A 1 330 ? -11.110 -17.128 -20.988 1.00 97.75 330 GLN A C 1
ATOM 2568 O O . GLN A 1 330 ? -10.993 -17.292 -19.771 1.00 97.75 330 GLN A O 1
ATOM 2573 N N . MET A 1 331 ? -10.480 -16.160 -21.637 1.00 97.94 331 MET A N 1
ATOM 2574 C CA . MET A 1 331 ? -9.732 -15.088 -20.998 1.00 97.94 331 MET A CA 1
ATOM 2575 C C . MET A 1 331 ? -10.456 -13.764 -21.245 1.00 97.94 331 MET A C 1
ATOM 2577 O O . MET A 1 331 ? -10.818 -13.446 -22.375 1.00 97.94 331 MET A O 1
ATOM 2581 N N . MET A 1 332 ? -10.712 -13.010 -20.182 1.00 98.12 332 MET A N 1
ATOM 2582 C CA . MET A 1 332 ? -11.380 -11.708 -20.231 1.00 98.12 332 MET A CA 1
ATOM 2583 C C . MET A 1 332 ? -10.388 -10.641 -19.786 1.00 98.12 332 MET A C 1
ATOM 2585 O O . MET A 1 332 ? -9.912 -10.670 -18.651 1.00 98.12 332 MET A O 1
ATOM 2589 N N . VAL A 1 333 ? -10.064 -9.710 -20.675 1.00 96.56 333 VAL A N 1
ATOM 2590 C CA . VAL A 1 333 ? -9.075 -8.661 -20.420 1.00 96.56 333 VAL A CA 1
ATOM 2591 C C . VAL A 1 333 ? -9.768 -7.308 -20.489 1.00 96.56 333 VAL A C 1
ATOM 2593 O O . VAL A 1 333 ? -10.482 -7.050 -21.450 1.00 96.56 333 VAL A O 1
ATOM 2596 N N . GLY A 1 334 ? -9.590 -6.448 -19.488 1.00 92.81 334 GLY A N 1
ATOM 2597 C CA . GLY A 1 334 ? -10.231 -5.131 -19.494 1.00 92.81 334 GLY A CA 1
ATOM 2598 C C . GLY A 1 334 ? -9.792 -4.217 -18.356 1.00 92.81 334 GLY A C 1
ATOM 2599 O O . GLY A 1 334 ? -9.019 -4.615 -17.486 1.00 92.81 334 GLY A O 1
ATOM 2600 N N . GLY A 1 335 ? -10.311 -2.988 -18.360 1.00 86.62 335 GLY A N 1
ATOM 2601 C CA . GLY A 1 335 ? -10.010 -1.953 -17.360 1.00 86.62 335 GLY A CA 1
ATOM 2602 C C . GLY A 1 335 ? -8.849 -1.019 -17.723 1.00 86.62 335 GLY A C 1
ATOM 2603 O O . GLY A 1 335 ? -8.631 -0.033 -17.029 1.00 86.62 335 GLY A O 1
ATOM 2604 N N . GLU A 1 336 ? -8.137 -1.291 -18.818 1.00 89.81 336 GLU A N 1
ATOM 2605 C CA . GLU A 1 336 ? -7.106 -0.425 -19.403 1.00 89.81 336 GLU A CA 1
ATOM 2606 C C . GLU A 1 336 ? -7.181 -0.542 -20.936 1.00 89.81 336 GLU A C 1
ATOM 2608 O O . GLU A 1 336 ? -7.794 -1.477 -21.463 1.00 89.81 336 GLU A O 1
ATOM 2613 N N . ALA A 1 337 ? -6.532 0.369 -21.666 1.00 87.75 337 ALA A N 1
ATOM 2614 C CA . ALA A 1 337 ? -6.358 0.207 -23.108 1.00 87.75 337 ALA A CA 1
ATOM 2615 C C . ALA A 1 337 ? -5.579 -1.089 -23.398 1.00 87.75 337 ALA A C 1
ATOM 2617 O O . ALA A 1 337 ? -4.500 -1.299 -22.848 1.00 87.75 337 ALA A O 1
ATOM 2618 N N . PHE A 1 338 ? -6.116 -1.957 -24.258 1.00 92.56 338 PHE A N 1
ATOM 2619 C CA . PHE A 1 338 ? -5.533 -3.269 -24.547 1.00 92.56 338 PHE A CA 1
ATOM 2620 C C . PHE A 1 338 ? -4.509 -3.164 -25.698 1.00 92.56 338 PHE A C 1
ATOM 2622 O O . PHE A 1 338 ? -4.911 -2.908 -26.838 1.00 92.56 338 PHE A O 1
ATOM 2629 N N . PRO A 1 339 ? -3.192 -3.352 -25.451 1.00 90.81 339 PRO A N 1
ATOM 2630 C CA . PRO A 1 339 ? -2.181 -3.202 -26.495 1.00 90.81 339 PRO A CA 1
ATOM 2631 C C . PRO A 1 339 ? -2.337 -4.258 -27.607 1.00 90.81 339 PRO A C 1
ATOM 2633 O O . PRO A 1 339 ? -2.406 -5.448 -27.294 1.00 90.81 339 PRO A O 1
ATOM 2636 N N . PRO A 1 340 ? -2.312 -3.878 -28.902 1.00 91.50 340 PRO A N 1
ATOM 2637 C CA . PRO A 1 340 ? -2.471 -4.823 -30.013 1.00 91.50 340 PRO A CA 1
ATOM 2638 C C . PRO A 1 340 ? -1.448 -5.966 -30.025 1.00 91.50 340 PRO A C 1
ATOM 2640 O O . PRO A 1 340 ? -1.800 -7.094 -30.355 1.00 91.50 340 PRO A O 1
ATOM 2643 N N . ALA A 1 341 ? -0.195 -5.690 -29.640 1.00 90.81 341 ALA A N 1
ATOM 2644 C CA . ALA A 1 341 ? 0.860 -6.703 -29.585 1.00 90.81 341 ALA A CA 1
ATOM 2645 C C . ALA A 1 341 ? 0.563 -7.782 -28.531 1.00 90.81 341 ALA A C 1
ATOM 2647 O O . ALA A 1 341 ? 0.640 -8.970 -28.829 1.00 90.81 341 ALA A O 1
ATOM 2648 N N . LEU A 1 342 ? 0.143 -7.364 -27.332 1.00 92.94 342 LEU A N 1
ATOM 2649 C CA . LEU A 1 342 ? -0.266 -8.282 -26.271 1.00 92.94 342 LEU A CA 1
ATOM 2650 C C . LEU A 1 342 ? -1.520 -9.065 -26.672 1.00 92.94 342 LEU A C 1
ATOM 2652 O O . LEU A 1 342 ? -1.615 -10.259 -26.423 1.00 92.94 342 LEU A O 1
ATOM 2656 N N . ALA A 1 343 ? -2.486 -8.401 -27.306 1.00 93.94 343 ALA A N 1
ATOM 2657 C CA . ALA A 1 343 ? -3.707 -9.039 -27.775 1.00 93.94 343 ALA A CA 1
ATOM 2658 C C . ALA A 1 343 ? -3.415 -10.141 -28.810 1.00 93.94 343 ALA A C 1
ATOM 2660 O O . ALA A 1 343 ? -3.984 -11.227 -28.716 1.00 93.94 343 ALA A O 1
ATOM 2661 N N . ALA A 1 344 ? -2.495 -9.892 -29.748 1.00 92.81 344 ALA A N 1
ATOM 2662 C CA . ALA A 1 344 ? -2.033 -10.894 -30.705 1.00 92.81 344 ALA A CA 1
ATOM 2663 C C . ALA A 1 344 ? -1.318 -12.066 -30.011 1.00 92.81 344 ALA A C 1
ATOM 2665 O O . ALA A 1 344 ? -1.659 -13.215 -30.274 1.00 92.81 344 ALA A O 1
ATOM 2666 N N . GLU A 1 345 ? -0.400 -11.788 -29.079 1.00 94.19 345 GLU A N 1
ATOM 2667 C CA . GLU A 1 345 ? 0.292 -12.835 -28.316 1.00 94.19 345 GLU A CA 1
ATOM 2668 C C . GLU A 1 345 ? -0.690 -13.708 -27.524 1.00 94.19 345 GLU A C 1
ATOM 2670 O O . GLU A 1 345 ? -0.602 -14.933 -27.561 1.00 94.19 345 GLU A O 1
ATOM 2675 N N . LEU A 1 346 ? -1.653 -13.102 -26.825 1.00 95.06 346 LEU A N 1
ATOM 2676 C CA . LEU A 1 346 ? -2.638 -13.842 -26.037 1.00 95.06 346 LEU A CA 1
ATOM 2677 C C . LEU A 1 346 ? -3.587 -14.656 -26.919 1.00 95.06 346 LEU A C 1
ATOM 2679 O O . LEU A 1 346 ? -3.953 -15.762 -26.532 1.00 95.06 346 LEU A O 1
ATOM 2683 N N . ALA A 1 347 ? -3.963 -14.138 -28.091 1.00 94.06 347 ALA A N 1
ATOM 2684 C CA . ALA A 1 347 ? -4.780 -14.866 -29.059 1.00 94.06 347 ALA A CA 1
ATOM 2685 C C . ALA A 1 347 ? -4.061 -16.099 -29.636 1.00 94.06 347 ALA A C 1
ATOM 2687 O O . ALA A 1 347 ? -4.724 -17.055 -30.025 1.00 94.06 347 ALA A O 1
ATOM 2688 N N . GLU A 1 348 ? -2.725 -16.091 -29.688 1.00 93.75 348 GLU A N 1
ATOM 2689 C CA . GLU A 1 348 ? -1.921 -17.261 -30.063 1.00 93.75 348 GLU A CA 1
ATOM 2690 C C . GLU A 1 348 ? -1.651 -18.198 -28.876 1.00 93.75 348 GLU A C 1
ATOM 2692 O O . GLU A 1 348 ? -1.605 -19.417 -29.044 1.00 93.75 348 GLU A O 1
ATOM 2697 N N . LEU A 1 349 ? -1.452 -17.640 -27.679 1.00 94.94 349 LEU A N 1
ATOM 2698 C CA . LEU A 1 349 ? -1.093 -18.393 -26.479 1.00 94.94 349 LEU A CA 1
ATOM 2699 C C . LEU A 1 349 ? -2.272 -19.185 -25.905 1.00 94.94 349 LEU A C 1
ATOM 2701 O O . LEU A 1 349 ? -2.070 -20.305 -25.444 1.00 94.94 349 LEU A O 1
ATOM 2705 N N . VAL A 1 350 ? -3.471 -18.602 -25.874 1.00 96.31 350 VAL A N 1
ATOM 2706 C CA . VAL A 1 350 ? -4.663 -19.177 -25.233 1.00 96.31 350 VAL A CA 1
ATOM 2707 C C . VAL A 1 350 ? -5.415 -20.081 -26.217 1.00 96.31 350 VAL A C 1
ATOM 2709 O O . VAL A 1 350 ? -5.797 -19.632 -27.289 1.00 96.31 350 VAL A O 1
ATOM 2712 N N . GLU A 1 351 ? -5.682 -21.343 -25.852 1.00 94.12 351 GLU A N 1
ATOM 2713 C CA . GLU A 1 351 ? -6.446 -22.286 -26.698 1.00 94.12 351 GLU A CA 1
ATOM 2714 C C . GLU A 1 351 ? -7.908 -21.847 -26.895 1.00 94.12 351 GLU A C 1
ATOM 2716 O O . GLU A 1 351 ? -8.512 -22.081 -27.943 1.00 94.12 351 GLU A O 1
ATOM 2721 N N . GLY A 1 352 ? -8.498 -21.245 -25.861 1.00 94.94 352 GLY A N 1
ATOM 2722 C CA . GLY A 1 352 ? -9.859 -20.727 -25.872 1.00 94.94 352 GLY A CA 1
ATOM 2723 C C . GLY A 1 352 ? -9.995 -19.320 -26.454 1.00 94.94 352 GLY A C 1
ATOM 2724 O O . GLY A 1 352 ? -9.184 -18.845 -27.239 1.00 94.94 352 GLY A O 1
ATOM 2725 N N . ARG A 1 353 ? -11.065 -18.624 -26.058 1.00 96.31 353 ARG A N 1
ATOM 2726 C CA . ARG A 1 353 ? -11.335 -17.257 -26.527 1.00 96.31 353 ARG A CA 1
ATOM 2727 C C . ARG A 1 353 ? -10.681 -16.224 -25.624 1.00 96.31 353 ARG A C 1
ATOM 2729 O O . ARG A 1 353 ? -10.778 -16.328 -24.402 1.00 96.31 353 ARG A O 1
ATOM 2736 N N . VAL A 1 354 ? -10.107 -15.191 -26.226 1.00 97.38 354 VAL A N 1
ATOM 2737 C CA . VAL A 1 354 ? -9.676 -13.974 -25.532 1.00 97.38 354 VAL A CA 1
ATOM 2738 C C . VAL A 1 354 ? -10.642 -12.863 -25.913 1.00 97.38 354 VAL A C 1
ATOM 2740 O O . VAL A 1 354 ? -10.825 -12.601 -27.098 1.00 97.38 354 VAL A O 1
ATOM 2743 N N . SER A 1 355 ? -11.254 -12.208 -24.933 1.00 97.12 355 SER A N 1
ATOM 2744 C CA . SER A 1 355 ? -12.194 -11.112 -25.176 1.00 97.12 355 SER A CA 1
ATOM 2745 C C . SER A 1 355 ? -11.735 -9.851 -24.450 1.00 97.12 355 SER A C 1
ATOM 2747 O O . SER A 1 355 ? -11.333 -9.903 -23.285 1.00 97.12 355 SER A O 1
ATOM 2749 N N . ASN A 1 356 ? -11.801 -8.722 -25.149 1.00 97.00 356 ASN A N 1
ATOM 2750 C CA . ASN A 1 356 ? -11.651 -7.401 -24.566 1.00 97.00 356 ASN A CA 1
ATOM 2751 C C . ASN A 1 356 ? -12.975 -6.993 -23.909 1.00 97.00 356 ASN A C 1
ATOM 2753 O O . ASN A 1 356 ? -14.040 -7.185 -24.498 1.00 97.00 356 ASN A O 1
ATOM 2757 N N . MET A 1 357 ? -12.907 -6.449 -22.701 1.00 96.69 357 MET A N 1
ATOM 2758 C CA . MET A 1 357 ? -14.054 -6.039 -21.899 1.00 96.69 357 MET A CA 1
ATOM 2759 C C . MET A 1 357 ? -13.920 -4.559 -21.552 1.00 96.69 357 MET A C 1
ATOM 2761 O O . MET A 1 357 ? -12.873 -4.112 -21.080 1.00 96.69 357 MET A O 1
ATOM 2765 N N . TYR A 1 358 ? -14.996 -3.805 -21.738 1.00 97.38 358 TYR A N 1
ATOM 2766 C CA . TYR A 1 358 ? -15.046 -2.391 -21.385 1.00 97.38 358 TYR A CA 1
ATOM 2767 C C . TYR A 1 358 ? -16.318 -2.092 -20.609 1.00 97.38 358 TYR A C 1
ATOM 2769 O O . TYR A 1 358 ? -17.391 -2.595 -20.936 1.00 97.38 358 TYR A O 1
ATOM 2777 N N . GLY A 1 359 ? -16.192 -1.282 -19.567 1.00 96.00 359 GLY A N 1
ATOM 2778 C CA . GLY A 1 359 ? -17.314 -0.803 -18.780 1.00 96.00 359 GLY A CA 1
ATOM 2779 C C . GLY A 1 359 ? -16.831 -0.015 -17.564 1.00 96.00 359 GLY A C 1
ATOM 2780 O O . GLY A 1 359 ? -15.895 -0.443 -16.884 1.00 96.00 359 GLY A O 1
ATOM 2781 N N . PRO A 1 360 ? -17.426 1.150 -17.286 1.00 95.44 360 PRO A N 1
ATOM 2782 C CA . PRO A 1 360 ? -17.192 1.867 -16.043 1.00 95.44 360 PRO A CA 1
ATOM 2783 C C . PRO A 1 360 ? -17.930 1.223 -14.854 1.00 95.44 360 PRO A C 1
ATOM 2785 O O . PRO A 1 360 ? -18.822 0.381 -14.989 1.00 95.44 360 PRO A O 1
ATOM 2788 N N . THR A 1 361 ? -17.580 1.654 -13.641 1.00 95.38 361 THR A N 1
ATOM 2789 C CA . THR A 1 361 ? -18.240 1.183 -12.406 1.00 95.38 361 THR A CA 1
ATOM 2790 C C . THR A 1 361 ? -19.726 1.565 -12.394 1.00 95.38 361 THR A C 1
ATOM 2792 O O . THR A 1 361 ? -20.576 0.812 -11.917 1.00 95.38 361 THR A O 1
ATOM 2795 N N . GLU A 1 362 ? -20.044 2.719 -12.975 1.00 97.69 362 GLU A N 1
ATOM 2796 C CA . GLU A 1 362 ? -21.367 3.326 -13.083 1.00 97.69 362 GLU A CA 1
ATOM 2797 C C . GLU A 1 362 ? -22.332 2.568 -14.006 1.00 97.69 362 GLU A C 1
ATOM 2799 O O . GLU A 1 362 ? -23.522 2.890 -14.044 1.00 97.69 362 GLU A O 1
ATOM 2804 N N . THR A 1 363 ? -21.856 1.541 -14.714 1.00 96.12 363 THR A N 1
ATOM 2805 C CA . THR A 1 363 ? -22.677 0.703 -15.599 1.00 96.12 363 THR A CA 1
ATOM 2806 C C . THR A 1 363 ? -22.562 -0.791 -15.287 1.00 96.12 363 THR A C 1
ATOM 2808 O O . THR A 1 363 ? -22.832 -1.640 -16.134 1.00 96.12 363 THR A O 1
ATOM 2811 N N . THR A 1 364 ? -22.206 -1.126 -14.040 1.00 93.56 364 THR A N 1
ATOM 2812 C CA . THR A 1 364 ? -22.103 -2.498 -13.505 1.00 93.56 364 THR A CA 1
ATOM 2813 C C . THR A 1 364 ? -20.992 -3.352 -14.126 1.00 93.56 364 THR A C 1
ATOM 2815 O O . THR A 1 364 ? -21.212 -4.471 -14.582 1.00 93.56 364 THR A O 1
ATOM 2818 N N . ILE A 1 365 ? -19.753 -2.864 -14.013 1.00 92.38 365 ILE A N 1
ATOM 2819 C CA . ILE A 1 365 ? -18.495 -3.558 -14.354 1.00 92.38 365 ILE A CA 1
ATOM 2820 C C . ILE A 1 365 ? -18.225 -3.605 -15.859 1.00 92.38 365 ILE A C 1
ATOM 2822 O O . ILE A 1 365 ? -17.210 -3.075 -16.289 1.00 92.38 365 ILE A O 1
ATOM 2826 N N . TRP A 1 366 ? -19.091 -4.232 -16.657 1.00 95.94 366 TRP A N 1
ATOM 2827 C CA . TRP A 1 366 ? -18.883 -4.390 -18.100 1.00 95.94 366 TRP A CA 1
ATOM 2828 C C . TRP A 1 366 ? -20.121 -3.961 -18.886 1.00 95.94 366 TRP A C 1
ATOM 2830 O O . TRP A 1 366 ? -21.250 -4.262 -18.498 1.00 95.94 366 TRP A O 1
ATOM 2840 N N . SER A 1 367 ? -19.889 -3.290 -20.011 1.00 97.56 367 SER A N 1
ATOM 2841 C CA . SER A 1 367 ? -20.913 -2.742 -20.903 1.00 97.56 367 SER A CA 1
ATOM 2842 C C . SER A 1 367 ? -20.747 -3.146 -22.357 1.00 97.56 367 SER A C 1
ATOM 2844 O O . SER A 1 367 ? -21.741 -3.245 -23.074 1.00 97.56 367 SER A O 1
ATOM 2846 N N . SER A 1 368 ? -19.525 -3.454 -22.783 1.00 97.56 368 SER A N 1
ATOM 2847 C CA . SER A 1 368 ? -19.254 -4.084 -24.070 1.00 97.56 368 SER A CA 1
ATOM 2848 C C . SER A 1 368 ? -18.217 -5.187 -23.953 1.00 97.56 368 SER A C 1
ATOM 2850 O O . SER A 1 368 ? -17.385 -5.209 -23.038 1.00 97.56 368 SER A O 1
ATOM 2852 N N . SER A 1 369 ? -18.282 -6.113 -24.904 1.00 96.69 369 SER A N 1
ATOM 2853 C CA . SER A 1 369 ? -17.275 -7.148 -25.081 1.00 96.69 369 SER A CA 1
ATOM 2854 C C . SER A 1 369 ? -17.051 -7.446 -26.556 1.00 96.69 369 SER A C 1
ATOM 2856 O O . SER A 1 369 ? -17.999 -7.439 -27.349 1.00 96.69 369 SER A O 1
ATOM 2858 N N . GLY A 1 370 ? -15.796 -7.709 -26.918 1.00 94.31 370 GLY A N 1
ATOM 2859 C CA . GLY A 1 370 ? -15.398 -8.114 -28.263 1.00 94.31 370 GLY A CA 1
ATOM 2860 C C . GLY A 1 370 ? -14.303 -9.168 -28.224 1.00 94.31 370 GLY A C 1
ATOM 2861 O O . GLY A 1 370 ? -13.346 -9.046 -27.460 1.00 94.31 370 GLY A O 1
ATOM 2862 N N . ASP A 1 371 ? -14.426 -10.198 -29.057 1.00 93.94 371 ASP A N 1
ATOM 2863 C CA . ASP A 1 371 ? -13.380 -11.208 -29.196 1.00 93.94 371 ASP A CA 1
ATOM 2864 C C . ASP A 1 371 ? -12.143 -10.603 -29.871 1.00 93.94 371 ASP A C 1
ATOM 2866 O O . ASP A 1 371 ? -12.221 -9.922 -30.899 1.00 93.94 371 ASP A O 1
ATOM 2870 N N . VAL A 1 372 ? -10.980 -10.868 -29.284 1.00 90.94 372 VAL A N 1
ATOM 2871 C CA . VAL A 1 372 ? -9.691 -10.477 -29.838 1.00 90.94 372 VAL A CA 1
ATOM 2872 C C . VAL A 1 372 ? -9.422 -11.327 -31.071 1.00 90.94 372 VAL A C 1
ATOM 2874 O O . VAL A 1 372 ? -9.392 -12.554 -31.015 1.00 90.94 372 VAL A O 1
ATOM 2877 N N . GLN A 1 373 ? -9.196 -10.658 -32.197 1.00 75.81 373 GLN A N 1
ATOM 2878 C CA . GLN A 1 373 ? -8.808 -11.300 -33.445 1.00 75.81 373 GLN A CA 1
ATOM 2879 C C . GLN A 1 373 ? -7.372 -10.916 -33.787 1.00 75.81 373 GLN A C 1
ATOM 2881 O O . GLN A 1 373 ? -7.038 -9.731 -33.816 1.00 75.81 373 GLN A O 1
ATOM 2886 N N . ALA A 1 374 ? -6.542 -11.903 -34.126 1.00 66.06 374 ALA A N 1
ATOM 2887 C CA . ALA A 1 374 ? -5.212 -11.684 -34.689 1.00 66.06 374 ALA A CA 1
ATOM 2888 C C . ALA A 1 374 ? -5.328 -11.200 -36.150 1.00 66.06 374 ALA A C 1
ATOM 2890 O O . ALA A 1 374 ? -5.063 -11.931 -37.099 1.00 66.06 374 ALA A O 1
ATOM 2891 N N . ASN A 1 375 ? -5.806 -9.968 -36.341 1.00 67.56 375 ASN A N 1
ATOM 2892 C CA . ASN A 1 375 ? -6.103 -9.388 -37.656 1.00 67.56 375 ASN A CA 1
ATOM 2893 C C . ASN A 1 375 ? -5.159 -8.237 -38.050 1.00 67.56 375 ASN A C 1
ATOM 2895 O O . ASN A 1 375 ? -5.435 -7.523 -39.013 1.00 67.56 375 ASN A O 1
ATOM 2899 N N . GLY A 1 376 ? -4.057 -8.046 -37.312 1.00 61.78 376 GLY A N 1
ATOM 2900 C CA . GLY A 1 376 ? -3.018 -7.056 -37.622 1.00 61.78 376 GLY A CA 1
ATOM 2901 C C . GLY A 1 376 ? -3.465 -5.592 -37.524 1.00 61.78 376 GLY A C 1
ATOM 2902 O O . GLY A 1 376 ? -2.770 -4.711 -38.029 1.00 61.78 376 GLY A O 1
ATOM 2903 N N . ARG A 1 377 ? -4.625 -5.311 -36.912 1.00 69.44 377 ARG A N 1
ATOM 2904 C CA . ARG A 1 377 ? -5.122 -3.941 -36.716 1.00 69.44 377 ARG A CA 1
ATOM 2905 C C . ARG A 1 377 ? -4.324 -3.209 -35.633 1.00 69.44 377 ARG A C 1
ATOM 2907 O O . ARG A 1 377 ? -3.801 -3.807 -34.698 1.00 69.44 377 ARG A O 1
ATOM 2914 N N . THR A 1 378 ? -4.282 -1.883 -35.741 1.00 74.31 378 THR A N 1
ATOM 2915 C CA . THR A 1 378 ? -3.554 -0.989 -34.825 1.00 74.31 378 THR A CA 1
ATOM 2916 C C . THR A 1 378 ? -4.292 -0.704 -33.513 1.00 74.31 378 THR A C 1
ATOM 2918 O O . THR A 1 378 ? -3.728 -0.055 -32.636 1.00 74.31 378 THR A O 1
ATOM 2921 N N . SER A 1 379 ? -5.532 -1.179 -33.353 1.00 82.12 379 SER A N 1
ATOM 2922 C CA . SER A 1 379 ? -6.310 -1.055 -32.115 1.00 82.12 379 SER A CA 1
ATOM 2923 C C . SER A 1 379 ? -7.227 -2.256 -31.882 1.00 82.12 379 SER A C 1
ATOM 2925 O O . SER A 1 379 ? -7.848 -2.795 -32.810 1.00 82.12 379 SER A O 1
ATOM 2927 N N . VAL A 1 380 ? -7.333 -2.657 -30.615 1.00 90.62 380 VAL A N 1
ATOM 2928 C CA . VAL A 1 380 ? -8.218 -3.733 -30.159 1.00 90.62 380 VAL A CA 1
ATOM 2929 C C . VAL A 1 380 ? -9.601 -3.141 -29.908 1.00 90.62 380 VAL A C 1
ATOM 2931 O O . VAL A 1 380 ? -9.736 -2.178 -29.159 1.00 90.62 380 VAL A O 1
ATOM 2934 N N . SER A 1 381 ? -10.622 -3.694 -30.562 1.00 93.50 381 SER A N 1
ATOM 2935 C CA . SER A 1 381 ? -12.007 -3.247 -30.379 1.00 93.50 381 SER A CA 1
ATOM 2936 C C . SER A 1 381 ? -12.484 -3.537 -28.956 1.00 93.50 381 SER A C 1
ATOM 2938 O O . SER A 1 381 ? -12.098 -4.552 -28.373 1.00 93.50 381 SER A O 1
ATOM 2940 N N . ILE A 1 382 ? -13.332 -2.667 -28.406 1.00 95.12 382 ILE A N 1
ATOM 2941 C CA . ILE A 1 382 ? -14.060 -2.940 -27.152 1.00 95.12 382 ILE A CA 1
ATOM 2942 C C . ILE A 1 382 ? -15.377 -3.696 -27.401 1.00 95.12 382 ILE A C 1
ATOM 2944 O O . ILE A 1 382 ? -16.088 -4.042 -26.456 1.00 95.12 382 ILE A O 1
ATOM 2948 N N . GLY A 1 383 ? -15.666 -3.986 -28.671 1.00 95.06 383 GLY A N 1
ATOM 2949 C CA . GLY A 1 383 ? -16.673 -4.922 -29.139 1.00 95.06 383 GLY A CA 1
ATOM 2950 C C . GLY A 1 383 ? -18.055 -4.319 -29.324 1.00 95.06 383 GLY A C 1
ATOM 2951 O O . GLY A 1 383 ? -18.206 -3.238 -29.885 1.00 95.06 383 GLY A O 1
ATOM 2952 N N . THR A 1 384 ? -19.074 -5.045 -28.872 1.00 96.69 384 THR A N 1
ATOM 2953 C CA . THR A 1 384 ? -20.484 -4.631 -28.966 1.00 96.69 384 THR A CA 1
ATOM 2954 C C . THR A 1 384 ? -21.126 -4.588 -27.590 1.00 96.69 384 THR A C 1
ATOM 2956 O O . THR A 1 384 ? -20.638 -5.238 -26.662 1.00 96.69 384 THR A O 1
ATOM 2959 N N . ALA A 1 385 ? -22.211 -3.823 -27.462 1.00 97.12 385 ALA A N 1
ATOM 2960 C CA . ALA A 1 385 ? -22.950 -3.701 -26.212 1.00 97.12 385 ALA A CA 1
ATOM 2961 C C . ALA A 1 385 ? -23.402 -5.073 -25.680 1.00 97.12 385 ALA A C 1
ATOM 2963 O O . ALA A 1 385 ? -23.825 -5.949 -26.440 1.00 97.12 385 ALA A O 1
ATOM 2964 N N . LEU A 1 386 ? -23.308 -5.258 -24.364 1.00 97.25 386 LEU A N 1
ATOM 2965 C CA . LEU A 1 386 ? -23.859 -6.427 -23.687 1.00 97.25 386 LEU A CA 1
ATOM 2966 C C . LEU A 1 386 ? -25.393 -6.396 -23.712 1.00 97.25 386 LEU A C 1
ATOM 2968 O O . LEU A 1 386 ? -26.017 -5.356 -23.921 1.00 97.25 386 LEU A O 1
ATOM 2972 N N . ALA A 1 387 ? -26.009 -7.554 -23.469 1.00 95.81 387 ALA A N 1
ATOM 2973 C CA . ALA A 1 387 ? -27.461 -7.659 -23.388 1.00 95.81 387 ALA A CA 1
ATOM 2974 C C . ALA A 1 387 ? -28.046 -6.648 -22.385 1.00 95.81 387 ALA A C 1
ATOM 2976 O O . ALA A 1 387 ? -27.479 -6.421 -21.315 1.00 95.81 387 ALA A O 1
ATOM 2977 N N . ASN A 1 388 ? -29.194 -6.071 -22.745 1.00 94.31 388 ASN A N 1
ATOM 2978 C CA . ASN A 1 388 ? -29.920 -5.052 -21.979 1.00 94.31 388 ASN A CA 1
ATOM 2979 C C . ASN A 1 388 ? -29.144 -3.741 -21.750 1.00 94.31 388 ASN A C 1
ATOM 2981 O O . ASN A 1 388 ? -29.566 -2.917 -20.936 1.00 94.31 388 ASN A O 1
ATOM 2985 N N . GLN A 1 389 ? -28.036 -3.527 -22.462 1.00 95.06 389 GLN A N 1
ATOM 2986 C CA . GLN A 1 389 ? -27.306 -2.265 -22.481 1.00 95.06 389 GLN A CA 1
ATOM 2987 C C . GLN A 1 389 ? -27.273 -1.682 -23.893 1.00 95.06 389 GLN A C 1
ATOM 2989 O O . GLN A 1 389 ? -27.321 -2.404 -24.889 1.00 95.06 389 GLN A O 1
ATOM 2994 N N . SER A 1 390 ? -27.163 -0.361 -23.961 1.00 95.56 390 SER A N 1
ATOM 2995 C CA . SER A 1 390 ? -27.022 0.394 -25.204 1.00 95.56 390 SER A CA 1
ATOM 2996 C C . SER A 1 390 ? -25.751 1.225 -25.136 1.00 95.56 390 SER A C 1
ATOM 2998 O O . SER A 1 390 ? -25.441 1.782 -24.086 1.00 95.56 390 SER A O 1
ATOM 3000 N N . ILE A 1 391 ? -25.029 1.345 -26.249 1.00 97.81 391 ILE A N 1
ATOM 3001 C CA . ILE A 1 391 ? -23.882 2.250 -26.363 1.00 97.81 391 ILE A CA 1
ATOM 3002 C C . ILE A 1 391 ? -24.148 3.220 -27.508 1.00 97.81 391 ILE A C 1
ATOM 3004 O O . ILE A 1 391 ? -24.422 2.810 -28.637 1.00 97.81 391 ILE A O 1
ATOM 3008 N N . TYR A 1 392 ? -24.045 4.508 -27.218 1.00 97.62 392 TYR A N 1
ATOM 3009 C CA . TYR A 1 392 ? -24.218 5.585 -28.179 1.00 97.62 392 TYR A CA 1
ATOM 3010 C C . TYR A 1 392 ? -22.907 6.356 -28.318 1.00 97.62 392 TYR A C 1
ATOM 3012 O O . TYR A 1 392 ? -22.216 6.582 -27.327 1.00 97.62 392 TYR A O 1
ATOM 3020 N N . ILE A 1 393 ? -22.584 6.777 -29.541 1.00 98.31 393 ILE A N 1
ATOM 3021 C CA . ILE A 1 393 ? -21.488 7.712 -29.813 1.00 98.31 393 ILE A CA 1
ATOM 3022 C C . ILE A 1 393 ? -22.126 9.044 -30.181 1.00 98.31 393 ILE A C 1
ATOM 3024 O O . ILE A 1 393 ? -22.801 9.126 -31.209 1.00 98.31 393 ILE A O 1
ATOM 3028 N N . LEU A 1 394 ? -21.976 10.051 -29.322 1.00 97.81 394 LEU A N 1
ATOM 3029 C CA . LEU A 1 394 ? -22.698 11.317 -29.426 1.00 97.81 394 LEU A CA 1
ATOM 3030 C C . LEU A 1 394 ? -21.771 12.495 -29.756 1.00 97.81 394 LEU A C 1
ATOM 3032 O O . LEU A 1 394 ? -20.608 12.526 -29.351 1.00 97.81 394 LEU A O 1
ATOM 3036 N N . ASP A 1 395 ? -22.307 13.478 -30.478 1.00 96.50 395 ASP A N 1
ATOM 3037 C CA . ASP A 1 395 ? -21.676 14.786 -30.673 1.00 96.50 395 ASP A CA 1
ATOM 3038 C C . ASP A 1 395 ? -21.968 15.761 -29.510 1.00 96.50 395 ASP A C 1
ATOM 3040 O O . ASP A 1 395 ? -22.716 15.463 -28.576 1.00 96.50 395 ASP A O 1
ATOM 3044 N N . GLU A 1 396 ? -21.418 16.978 -29.583 1.00 93.00 396 GLU A N 1
ATOM 3045 C CA . GLU A 1 396 ? -21.639 18.041 -28.583 1.00 93.00 396 GLU A CA 1
ATOM 3046 C C . GLU A 1 396 ? -23.114 18.474 -28.454 1.00 93.00 396 GLU A C 1
ATOM 3048 O O . GLU A 1 396 ? -23.505 19.101 -27.469 1.00 93.00 396 GLU A O 1
ATOM 3053 N N . ARG A 1 397 ? -23.949 18.146 -29.447 1.00 93.38 397 ARG A N 1
ATOM 3054 C CA . ARG A 1 397 ? -25.391 18.425 -29.481 1.00 93.38 397 ARG A CA 1
ATOM 3055 C C . ARG A 1 397 ? -26.220 17.204 -29.062 1.00 93.38 397 ARG A C 1
ATOM 3057 O O . ARG A 1 397 ? -27.441 17.214 -29.239 1.00 93.38 397 ARG A O 1
ATOM 3064 N N . GLN A 1 398 ? -25.574 16.176 -28.508 1.00 92.12 398 GLN A N 1
ATOM 3065 C CA . GLN A 1 398 ? -26.161 14.903 -28.089 1.00 92.12 398 GLN A CA 1
ATOM 3066 C C . GLN A 1 398 ? -26.903 14.160 -29.211 1.00 92.12 398 GLN A C 1
ATOM 3068 O O . GLN A 1 398 ? -27.920 13.509 -28.975 1.00 92.12 398 GLN A O 1
ATOM 3073 N N . GLN A 1 399 ? -26.418 14.268 -30.447 1.00 96.00 399 GLN A N 1
ATOM 3074 C CA . GLN A 1 399 ? -26.917 13.506 -31.592 1.00 96.00 399 GLN A CA 1
ATOM 3075 C C . GLN A 1 399 ? -25.997 12.317 -31.876 1.00 96.00 399 GLN A C 1
ATOM 3077 O O . GLN A 1 399 ? -24.779 12.434 -31.750 1.00 96.00 399 GLN A O 1
ATOM 3082 N N . GLN A 1 400 ? -26.571 11.176 -32.274 1.00 96.56 400 GLN A N 1
ATOM 3083 C CA . GLN A 1 400 ? -25.784 9.993 -32.633 1.00 96.56 400 GLN A CA 1
ATOM 3084 C C . GLN A 1 400 ? -24.946 10.246 -33.889 1.00 96.56 400 GLN A C 1
ATOM 3086 O O . GLN A 1 400 ? -25.448 10.742 -34.900 1.00 96.56 400 GLN A O 1
ATOM 3091 N N . LEU A 1 401 ? -23.673 9.869 -33.823 1.00 97.31 401 LEU A N 1
ATOM 3092 C CA . LEU A 1 401 ? -22.722 9.987 -34.919 1.00 97.31 401 LEU A CA 1
ATOM 3093 C C . LEU A 1 401 ? -22.705 8.720 -35.792 1.00 97.31 401 LEU A C 1
ATOM 3095 O O . LEU A 1 401 ? -22.877 7.610 -35.282 1.00 97.31 401 LEU A O 1
ATOM 3099 N N . PRO A 1 402 ? -22.483 8.857 -37.114 1.00 95.88 402 PRO A N 1
ATOM 3100 C CA . PRO A 1 402 ? -22.320 7.713 -38.005 1.00 95.88 402 PRO A CA 1
ATOM 3101 C C . PRO A 1 402 ? -20.998 6.974 -37.740 1.00 95.88 402 PRO A C 1
ATOM 3103 O O . PRO A 1 402 ? -20.061 7.519 -37.151 1.00 95.88 402 PRO A O 1
ATOM 3106 N N . ALA A 1 403 ? -20.903 5.736 -38.233 1.00 96.19 403 ALA A N 1
ATOM 3107 C CA . ALA A 1 403 ? -19.676 4.946 -38.157 1.00 96.19 403 ALA A CA 1
ATOM 3108 C C . ALA A 1 403 ? -18.468 5.695 -38.761 1.00 96.19 403 ALA A C 1
ATOM 3110 O O . ALA A 1 403 ? -18.583 6.401 -39.762 1.00 96.19 403 ALA A O 1
ATOM 3111 N N . GLY A 1 404 ? -17.304 5.528 -38.136 1.00 94.88 404 GLY A N 1
ATOM 3112 C CA . GLY A 1 404 ? -16.031 6.144 -38.499 1.00 94.88 404 GLY A CA 1
ATOM 3113 C C . GLY A 1 404 ? -15.799 7.533 -37.903 1.00 94.88 404 GLY A C 1
ATOM 3114 O O . GLY A 1 404 ? -14.679 8.032 -37.994 1.00 94.88 404 GLY A O 1
ATOM 3115 N N . ILE A 1 405 ? -16.809 8.155 -37.284 1.00 96.81 405 ILE A N 1
ATOM 3116 C CA . ILE A 1 405 ? -16.685 9.489 -36.688 1.00 96.81 405 ILE A CA 1
ATOM 3117 C C . ILE A 1 405 ? -16.535 9.378 -35.162 1.00 96.81 405 ILE A C 1
ATOM 3119 O O . ILE A 1 405 ? -17.441 8.861 -34.506 1.00 96.81 405 ILE A O 1
ATOM 3123 N N . PRO A 1 406 ? -15.412 9.845 -34.580 1.00 96.50 406 PRO A N 1
ATOM 3124 C CA . PRO A 1 406 ? -15.226 9.880 -33.131 1.00 96.50 406 PRO A CA 1
ATOM 3125 C C . PRO A 1 406 ? -16.201 10.827 -32.427 1.00 96.50 406 PRO A C 1
ATOM 3127 O O . PRO A 1 406 ? -16.426 11.944 -32.892 1.00 96.50 406 PRO A O 1
ATOM 3130 N N . GLY A 1 407 ? -16.711 10.399 -31.273 1.00 97.62 407 GLY A N 1
ATOM 3131 C CA . GLY A 1 407 ? -17.540 11.196 -30.368 1.00 97.62 407 GLY A CA 1
ATOM 3132 C C . GLY A 1 407 ? -17.509 10.669 -28.936 1.00 97.62 407 GLY A C 1
ATOM 3133 O O . GLY A 1 407 ? -16.770 9.731 -28.635 1.00 97.62 407 GLY A O 1
ATOM 3134 N N . GLU A 1 408 ? -18.304 11.276 -28.055 1.00 97.88 408 GLU A N 1
ATOM 3135 C CA . GLU A 1 408 ? -18.410 10.856 -26.652 1.00 97.88 408 GLU A CA 1
ATOM 3136 C C . GLU A 1 408 ? -19.179 9.532 -26.555 1.00 97.88 408 GLU A C 1
ATOM 3138 O O . GLU A 1 408 ? -20.292 9.412 -27.073 1.00 97.88 408 GLU A O 1
ATOM 3143 N N . LEU A 1 409 ? -18.594 8.542 -25.878 1.00 98.31 409 LEU A N 1
ATOM 3144 C CA . LEU A 1 409 ? -19.243 7.271 -25.575 1.00 98.31 409 LEU A CA 1
ATOM 3145 C C . LEU A 1 409 ? -20.208 7.463 -24.396 1.00 98.31 409 LEU A C 1
ATOM 3147 O O . LEU A 1 409 ? -19.832 7.899 -23.309 1.00 98.31 409 LEU A O 1
ATOM 3151 N N . VAL A 1 410 ? -21.475 7.114 -24.606 1.00 98.12 410 VAL A N 1
ATOM 3152 C CA . VAL A 1 410 ? -22.531 7.191 -23.590 1.00 98.12 410 VAL A CA 1
ATOM 3153 C C . VAL A 1 410 ? -23.248 5.847 -23.502 1.00 98.12 410 VAL A C 1
ATOM 3155 O O . VAL A 1 410 ? -23.526 5.220 -24.522 1.00 98.12 410 VAL A O 1
ATOM 3158 N N . ILE A 1 411 ? -23.538 5.386 -22.284 1.00 98.44 411 ILE A N 1
ATOM 3159 C CA . ILE A 1 411 ? -24.064 4.035 -22.036 1.00 98.44 411 ILE A CA 1
ATOM 3160 C C . ILE A 1 411 ? -25.468 4.114 -21.438 1.00 98.44 411 ILE A C 1
ATOM 3162 O O . ILE A 1 411 ? -25.645 4.690 -20.370 1.00 98.44 411 ILE A O 1
ATOM 3166 N N . GLY A 1 412 ? -26.457 3.519 -22.098 1.00 97.44 412 GLY A N 1
ATOM 3167 C CA . GLY A 1 412 ? -27.833 3.380 -21.614 1.00 97.44 412 GLY A CA 1
ATOM 3168 C C . GLY A 1 412 ? -28.188 1.946 -21.207 1.00 97.44 412 GLY A C 1
ATOM 3169 O O . GLY A 1 412 ? -27.393 1.015 -21.356 1.00 97.44 412 GLY A O 1
ATOM 3170 N N . GLY A 1 413 ? -29.418 1.759 -20.732 1.00 95.81 413 GLY A N 1
ATOM 3171 C CA . GLY A 1 413 ? -29.990 0.444 -20.424 1.00 95.81 413 GLY A CA 1
ATOM 3172 C C . GLY A 1 413 ? -29.898 0.025 -18.953 1.00 95.81 413 GLY A C 1
ATOM 3173 O O . GLY A 1 413 ? -29.600 0.824 -18.065 1.00 95.81 413 GLY A O 1
ATOM 3174 N N . GLU A 1 414 ? -30.188 -1.248 -18.683 1.00 94.31 414 GLU A N 1
ATOM 3175 C CA . GLU A 1 414 ? -30.391 -1.778 -17.324 1.00 94.31 414 GLU A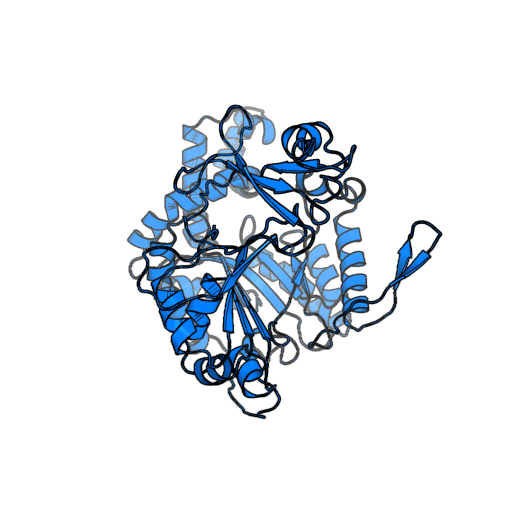 CA 1
ATOM 3176 C C . GLU A 1 414 ? -29.108 -1.833 -16.481 1.00 94.31 414 GLU A C 1
ATOM 3178 O O . GLU A 1 414 ? -29.179 -1.909 -15.255 1.00 94.31 414 GLU A O 1
ATOM 3183 N N . GLY A 1 415 ? -27.936 -1.772 -17.121 1.00 94.06 415 GLY A N 1
ATOM 3184 C CA . GLY A 1 415 ? -26.643 -1.727 -16.434 1.00 94.06 415 GLY A CA 1
ATOM 3185 C C . GLY A 1 415 ? -26.363 -0.395 -15.734 1.00 94.06 415 GLY A C 1
ATOM 3186 O O . GLY A 1 415 ? -25.518 -0.341 -14.845 1.00 94.06 415 GLY A O 1
ATOM 3187 N N . VAL A 1 416 ? -27.062 0.687 -16.093 1.00 97.25 416 VAL A N 1
ATOM 3188 C CA . VAL A 1 416 ? -26.824 2.021 -15.524 1.00 97.25 416 VAL A CA 1
ATOM 3189 C C . VAL A 1 416 ? -27.248 2.061 -14.052 1.00 97.25 416 VAL A C 1
ATOM 3191 O O . VAL A 1 416 ? -28.406 1.820 -13.701 1.00 97.25 416 VAL A O 1
ATOM 3194 N N . VAL A 1 417 ? -26.313 2.40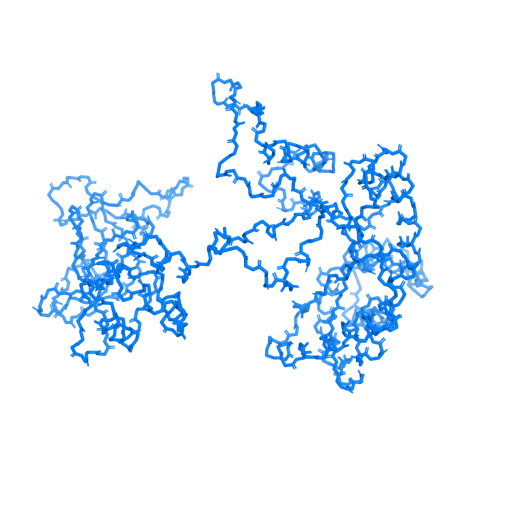8 -13.162 1.00 96.50 417 VAL A N 1
ATOM 3195 C CA . VAL A 1 417 ? -26.574 2.417 -11.716 1.00 96.50 417 VAL A CA 1
ATOM 3196 C C . VAL A 1 417 ? -27.550 3.522 -11.299 1.00 96.50 417 VAL A C 1
ATOM 3198 O O . VAL A 1 417 ? -27.847 4.474 -12.022 1.00 96.50 417 VAL A O 1
ATOM 3201 N N . ARG A 1 418 ? -28.052 3.439 -10.060 1.00 94.62 418 ARG A N 1
ATOM 3202 C CA . ARG A 1 418 ? -28.945 4.464 -9.485 1.00 94.62 418 ARG A CA 1
ATOM 3203 C C . ARG A 1 418 ? -28.312 5.860 -9.443 1.00 94.62 418 ARG A C 1
ATOM 3205 O O . ARG A 1 418 ? -29.031 6.842 -9.599 1.00 94.62 418 ARG A O 1
ATOM 3212 N N . GLY A 1 419 ? -26.999 5.929 -9.264 1.00 95.19 419 GLY A N 1
ATOM 3213 C CA . GLY A 1 419 ? -26.217 7.158 -9.182 1.00 95.19 419 GLY A CA 1
ATOM 3214 C C . GLY A 1 419 ? -25.260 7.131 -7.993 1.00 95.19 419 GLY A C 1
ATOM 3215 O O . GLY A 1 419 ? -25.191 6.157 -7.240 1.00 95.19 419 GLY A O 1
ATOM 3216 N N . TYR A 1 420 ? -24.544 8.227 -7.807 1.00 96.88 420 TYR A N 1
ATOM 3217 C CA . TYR A 1 420 ? -23.678 8.476 -6.668 1.00 96.88 420 TYR A CA 1
ATOM 3218 C C . TYR A 1 420 ? -24.497 8.823 -5.418 1.00 96.88 420 TYR A C 1
ATOM 3220 O O . TYR A 1 420 ? -25.392 9.676 -5.439 1.00 96.88 420 TYR A O 1
ATOM 3228 N N . TYR A 1 421 ? -24.175 8.166 -4.303 1.00 96.75 421 TYR A N 1
ATOM 3229 C CA . TYR A 1 421 ? -24.834 8.389 -3.017 1.00 96.75 421 TYR A CA 1
ATOM 3230 C C . TYR A 1 421 ? -24.552 9.805 -2.488 1.00 96.75 421 TYR A C 1
ATOM 3232 O O . TYR A 1 421 ? -23.398 10.217 -2.415 1.00 96.75 421 TYR A O 1
ATOM 3240 N N . ASN A 1 422 ? -25.601 10.547 -2.110 1.00 94.75 422 ASN A N 1
ATOM 3241 C CA . ASN A 1 422 ? -25.526 11.920 -1.582 1.00 94.75 422 ASN A CA 1
ATOM 3242 C C . ASN A 1 422 ? -24.782 12.937 -2.476 1.00 94.75 422 ASN A C 1
ATOM 3244 O O . ASN A 1 422 ? -24.162 13.876 -1.976 1.00 94.75 422 ASN A O 1
ATOM 3248 N N . ARG A 1 423 ? -24.852 12.774 -3.805 1.00 95.69 423 ARG A N 1
ATOM 3249 C CA . ARG A 1 423 ? -24.248 13.697 -4.786 1.00 95.69 423 ARG A CA 1
ATOM 3250 C C . ARG A 1 423 ? -25.234 14.062 -5.916 1.00 95.69 423 ARG A C 1
ATOM 3252 O O . ARG A 1 423 ? -25.008 13.665 -7.056 1.00 95.69 423 ARG A O 1
ATOM 3259 N N . PRO A 1 424 ? -26.337 14.785 -5.630 1.00 95.50 424 PRO A N 1
ATOM 3260 C CA . PRO A 1 424 ? -27.374 15.089 -6.625 1.00 95.50 424 PRO A CA 1
ATOM 3261 C C . PRO A 1 424 ? -26.845 15.872 -7.835 1.00 95.50 424 PRO A C 1
ATOM 3263 O O . PRO A 1 424 ? -27.124 15.486 -8.962 1.00 95.50 424 PRO A O 1
ATOM 3266 N N . GLU A 1 425 ? -25.997 16.880 -7.618 1.00 95.12 425 GLU A N 1
ATOM 3267 C CA . GLU A 1 425 ? -25.409 17.685 -8.701 1.00 95.12 425 GLU A CA 1
ATOM 3268 C C . GLU A 1 425 ? -24.574 16.835 -9.671 1.00 95.12 425 GLU A C 1
ATOM 3270 O O . GLU A 1 425 ? -24.668 16.980 -10.887 1.00 95.12 425 GLU A O 1
ATOM 3275 N N . LEU A 1 426 ? -23.782 15.894 -9.142 1.00 94.69 426 LEU A N 1
ATOM 3276 C CA . LEU A 1 426 ? -22.987 14.989 -9.972 1.00 94.69 426 LEU A CA 1
ATOM 3277 C C . LEU A 1 426 ? -23.879 13.981 -10.707 1.00 94.69 426 LEU A C 1
ATOM 3279 O O . LEU A 1 426 ? -23.579 13.605 -11.839 1.00 94.69 426 LEU A O 1
ATOM 3283 N N . ASN A 1 427 ? -24.989 13.570 -10.083 1.00 95.38 427 ASN A N 1
ATOM 3284 C CA . ASN A 1 427 ? -25.959 12.693 -10.723 1.00 95.38 427 ASN A CA 1
ATOM 3285 C C . ASN A 1 427 ? -26.621 13.362 -11.928 1.00 95.38 427 ASN A C 1
ATOM 3287 O O . ASN A 1 427 ? -26.695 12.740 -12.981 1.00 95.38 427 ASN A O 1
ATOM 3291 N N . GLU A 1 428 ? -27.031 14.624 -11.804 1.00 95.38 428 GLU A N 1
ATOM 3292 C CA . GLU A 1 428 ? -27.617 15.395 -12.909 1.00 95.38 428 GLU A CA 1
ATOM 3293 C C . GLU A 1 428 ? -26.632 15.601 -14.068 1.00 95.38 428 GLU A C 1
ATOM 3295 O O . GLU A 1 428 ? -27.025 15.586 -15.230 1.00 95.38 428 GLU A O 1
ATOM 3300 N N . GLN A 1 429 ? -25.339 15.753 -13.769 1.00 94.31 429 GLN A N 1
ATOM 3301 C CA . GLN A 1 429 ? -24.305 15.945 -14.790 1.00 94.31 429 GLN A CA 1
ATOM 3302 C C . GLN A 1 429 ? -23.939 14.659 -15.543 1.00 94.31 429 GLN A C 1
ATOM 3304 O O . GLN A 1 429 ? -23.566 14.721 -16.718 1.00 94.31 429 GLN A O 1
ATOM 3309 N N . ARG A 1 430 ? -23.975 13.508 -14.858 1.00 96.19 430 ARG A N 1
ATOM 3310 C CA . ARG A 1 430 ? -23.447 12.234 -15.373 1.00 96.19 430 ARG A CA 1
ATOM 3311 C C . ARG A 1 430 ? -24.517 11.245 -15.821 1.00 96.19 430 ARG A C 1
ATOM 3313 O O . ARG A 1 430 ? -24.241 10.478 -16.737 1.00 96.19 430 ARG A O 1
ATOM 3320 N N . PHE A 1 431 ? -25.703 11.262 -15.215 1.00 97.38 431 PHE A N 1
ATOM 3321 C CA . PHE A 1 431 ? -26.815 10.361 -15.527 1.00 97.38 431 PHE A CA 1
ATOM 3322 C C . PHE A 1 431 ? -27.946 11.151 -16.183 1.00 97.38 431 PHE A C 1
ATOM 3324 O O . PHE A 1 431 ? -28.821 11.699 -15.512 1.00 97.38 431 PHE A O 1
ATOM 3331 N N . LEU A 1 432 ? -27.908 11.214 -17.508 1.00 94.88 432 LEU A N 1
ATOM 3332 C CA . LEU A 1 432 ? -28.853 11.977 -18.314 1.00 94.88 432 LEU A CA 1
ATOM 3333 C C . LEU A 1 432 ? -30.103 11.152 -18.643 1.00 94.88 432 LEU A C 1
ATOM 3335 O O . LEU A 1 432 ? -30.017 9.925 -18.672 1.00 94.88 432 LEU A O 1
ATOM 3339 N N . PRO A 1 433 ? -31.248 11.788 -18.944 1.00 95.88 433 PRO A N 1
ATOM 3340 C CA . PRO A 1 433 ? -32.360 11.111 -19.609 1.00 95.88 433 PRO A CA 1
ATOM 3341 C C . PRO A 1 433 ? -31.894 10.492 -20.933 1.00 95.88 433 PRO A C 1
ATOM 3343 O O . PRO A 1 433 ? -31.153 11.140 -21.668 1.00 95.88 433 PRO A O 1
ATOM 3346 N N . ASP A 1 434 ? -32.316 9.264 -21.239 1.00 96.44 434 ASP A N 1
ATOM 3347 C CA . ASP A 1 434 ? -32.005 8.597 -22.511 1.00 96.44 434 ASP A CA 1
ATOM 3348 C C . ASP A 1 434 ? -33.136 8.850 -23.530 1.00 96.44 434 ASP A C 1
ATOM 3350 O O . ASP A 1 434 ? -34.190 8.215 -23.432 1.00 96.44 434 ASP A O 1
ATOM 3354 N N . PRO A 1 435 ? -32.957 9.757 -24.514 1.00 95.19 435 PRO A N 1
ATOM 3355 C CA . PRO A 1 435 ? -33.990 10.062 -25.504 1.00 95.19 435 PRO A CA 1
ATOM 3356 C C . PRO A 1 435 ? -34.132 8.979 -26.585 1.00 95.19 435 PRO A C 1
ATOM 3358 O O . PRO A 1 435 ? -35.033 9.072 -27.418 1.00 95.19 435 PRO A O 1
ATOM 3361 N N . PHE A 1 436 ? -33.232 7.993 -26.619 1.00 94.62 436 PHE A N 1
ATOM 3362 C CA . PHE A 1 436 ? -33.214 6.920 -27.613 1.00 94.62 436 PHE A CA 1
ATOM 3363 C C . PHE A 1 436 ? -33.917 5.653 -27.114 1.00 94.62 436 PHE A C 1
ATOM 3365 O O . PHE A 1 436 ? -34.156 4.735 -27.898 1.00 94.62 436 PHE A O 1
ATOM 3372 N N . SER A 1 437 ? -34.254 5.599 -25.824 1.00 93.81 437 SER A N 1
ATOM 3373 C CA . SER A 1 437 ? -34.998 4.496 -25.227 1.00 93.81 437 SER A CA 1
ATOM 3374 C C . SER A 1 437 ? -36.509 4.681 -25.368 1.00 93.81 437 SER A C 1
ATOM 3376 O O . SER A 1 437 ? -37.035 5.787 -25.269 1.00 93.81 437 SER A O 1
ATOM 3378 N N . GLU A 1 438 ? -37.233 3.571 -25.515 1.00 91.06 438 GLU A N 1
ATOM 3379 C CA . GLU A 1 438 ? -38.699 3.560 -25.442 1.00 91.06 438 GLU A CA 1
ATOM 3380 C C . GLU A 1 438 ? -39.221 3.641 -23.992 1.00 91.06 438 GLU A C 1
ATOM 3382 O O . GLU A 1 438 ? -40.415 3.855 -23.771 1.00 91.06 438 GLU A O 1
ATOM 3387 N N . HIS A 1 439 ? -38.351 3.476 -22.987 1.00 90.88 439 HIS A N 1
ATOM 3388 C CA . HIS A 1 439 ? -38.733 3.553 -21.578 1.00 90.88 439 HIS A CA 1
ATOM 3389 C C . HIS A 1 439 ? -38.764 5.015 -21.086 1.00 90.88 439 HIS A C 1
ATOM 3391 O O . HIS A 1 439 ? -37.730 5.680 -21.124 1.00 90.88 439 HIS A O 1
ATOM 3397 N N . PRO A 1 440 ? -39.899 5.511 -20.545 1.00 86.19 440 PRO A N 1
ATOM 3398 C CA . PRO A 1 440 ? -40.064 6.925 -20.174 1.00 86.19 440 PRO A CA 1
ATOM 3399 C C . PRO A 1 440 ? -39.060 7.466 -19.146 1.00 86.19 440 PRO A C 1
ATOM 3401 O O . PRO A 1 440 ? -38.760 8.655 -19.162 1.00 86.19 440 PRO A O 1
ATOM 3404 N N . ASP A 1 441 ? -38.540 6.597 -18.275 1.00 90.31 441 ASP A N 1
ATOM 3405 C CA . ASP A 1 441 ? -37.596 6.944 -17.202 1.00 90.31 441 ASP A CA 1
ATOM 3406 C C . ASP A 1 441 ? -36.178 6.401 -17.470 1.00 90.31 441 ASP A C 1
ATOM 3408 O O . ASP A 1 441 ? -35.367 6.251 -16.548 1.00 90.31 441 ASP A O 1
ATOM 3412 N N . ALA A 1 442 ? -35.878 6.047 -18.724 1.00 94.44 442 ALA A N 1
ATOM 3413 C CA . ALA A 1 442 ? -34.558 5.566 -19.098 1.00 94.44 442 ALA A CA 1
ATOM 3414 C C . ALA A 1 442 ? -33.491 6.634 -18.852 1.00 94.44 442 ALA A C 1
ATOM 3416 O O . ALA A 1 442 ? -33.688 7.827 -19.099 1.00 94.44 442 ALA A O 1
ATOM 3417 N N . ARG A 1 443 ? -32.330 6.181 -18.380 1.00 96.12 443 ARG A N 1
ATOM 3418 C CA . ARG A 1 443 ? -31.162 7.029 -18.161 1.00 96.12 443 ARG A CA 1
ATOM 3419 C C . ARG A 1 443 ? -29.954 6.457 -18.878 1.00 96.12 443 ARG A C 1
ATOM 3421 O O . ARG A 1 443 ? -29.830 5.243 -19.025 1.00 96.12 443 ARG A O 1
ATOM 3428 N N . MET A 1 444 ? -29.050 7.349 -19.251 1.00 97.19 444 MET A N 1
ATOM 3429 C CA . MET A 1 444 ? -27.767 7.037 -19.854 1.00 97.19 444 MET A CA 1
ATOM 3430 C C . MET A 1 444 ? -26.628 7.712 -19.079 1.00 97.19 444 MET A C 1
ATOM 3432 O O . MET A 1 444 ? -26.786 8.812 -18.549 1.00 97.19 444 MET A O 1
ATOM 3436 N N . TYR A 1 445 ? -25.486 7.039 -18.981 1.00 98.25 445 TYR A N 1
ATOM 3437 C CA . TYR A 1 445 ? -24.297 7.484 -18.266 1.00 98.25 445 TYR A CA 1
ATOM 3438 C C . TYR A 1 445 ? -23.237 8.027 -19.228 1.00 98.25 445 TYR A C 1
ATOM 3440 O O . TYR A 1 445 ? -22.838 7.346 -20.176 1.00 98.25 445 TYR A O 1
ATOM 3448 N N . ARG A 1 446 ? -22.755 9.242 -18.953 1.00 97.00 446 ARG A N 1
ATOM 3449 C CA . ARG A 1 446 ? -21.663 9.899 -19.686 1.00 97.00 446 ARG A CA 1
ATOM 3450 C C . ARG A 1 446 ? -20.299 9.436 -19.186 1.00 97.00 446 ARG A C 1
ATOM 3452 O O . ARG A 1 446 ? -19.858 9.874 -18.116 1.00 97.00 446 ARG A O 1
ATOM 3459 N N . THR A 1 447 ? -19.616 8.603 -19.969 1.00 95.75 447 THR A N 1
ATOM 3460 C CA . THR A 1 447 ? -18.330 8.017 -19.556 1.00 95.75 447 THR A CA 1
ATOM 3461 C C . THR A 1 447 ? -17.192 9.033 -19.596 1.00 95.75 447 THR A C 1
ATOM 3463 O O . THR A 1 447 ? -16.317 9.009 -18.735 1.00 95.75 447 THR A O 1
ATOM 3466 N N . GLY A 1 448 ? -17.248 9.984 -20.535 1.00 94.56 448 GLY A N 1
ATOM 3467 C CA . GLY A 1 448 ? -16.146 10.898 -20.842 1.00 94.56 448 GLY A CA 1
ATOM 3468 C C . GLY A 1 448 ? -15.092 10.302 -21.781 1.00 94.56 448 GLY A C 1
ATOM 3469 O O . GLY A 1 448 ? -14.127 10.991 -22.104 1.00 94.56 448 GLY A O 1
ATOM 3470 N N . ASP A 1 449 ? -15.280 9.061 -22.237 1.00 95.88 449 ASP A N 1
ATOM 3471 C CA . ASP A 1 449 ? -14.400 8.412 -23.205 1.00 95.88 449 ASP A CA 1
ATOM 3472 C C . ASP A 1 449 ? -14.767 8.812 -24.638 1.00 95.88 449 ASP A C 1
ATOM 3474 O O . ASP A 1 449 ? -15.935 9.039 -24.961 1.00 95.88 449 ASP A O 1
ATOM 3478 N N . LEU A 1 450 ? -13.764 8.853 -25.517 1.00 96.06 450 LEU A N 1
ATOM 3479 C CA . LEU A 1 450 ? -13.961 9.038 -26.953 1.00 96.06 450 LEU A CA 1
ATOM 3480 C C . LEU A 1 450 ? -13.872 7.696 -27.676 1.00 96.06 450 LEU A C 1
ATOM 3482 O O . LEU A 1 450 ? -12.900 6.958 -27.509 1.00 96.06 450 LEU A O 1
ATOM 3486 N N . ALA A 1 451 ? -14.859 7.406 -28.518 1.00 96.19 451 ALA A N 1
ATOM 3487 C CA . ALA A 1 451 ? -14.903 6.198 -29.335 1.00 96.19 451 ALA A CA 1
ATOM 3488 C C . ALA A 1 451 ? -15.625 6.459 -30.665 1.00 96.19 451 ALA A C 1
ATOM 3490 O O . ALA A 1 451 ? -16.207 7.521 -30.879 1.00 96.19 451 ALA A O 1
ATOM 3491 N N . CYS A 1 452 ? -15.588 5.488 -31.574 1.00 96.50 452 CYS A N 1
ATOM 3492 C CA . CYS A 1 452 ? -16.375 5.502 -32.803 1.00 96.50 452 CYS A CA 1
ATOM 3493 C C . CYS A 1 452 ? -16.810 4.084 -33.153 1.00 96.50 452 CYS A C 1
ATOM 3495 O O . CYS A 1 452 ? -16.035 3.148 -32.992 1.00 96.50 452 CYS A O 1
ATOM 3497 N N . TYR A 1 453 ? -18.000 3.927 -33.726 1.00 96.44 453 TYR A N 1
ATOM 3498 C CA . TYR A 1 453 ? -18.345 2.668 -34.377 1.00 96.44 453 TYR A CA 1
ATOM 3499 C C . TYR A 1 453 ? -17.530 2.483 -35.653 1.00 96.44 453 TYR A C 1
ATOM 3501 O O . TYR A 1 453 ? -17.327 3.421 -36.418 1.00 96.44 453 TYR A O 1
ATOM 3509 N N . ARG A 1 454 ? -17.107 1.258 -35.921 1.00 92.81 454 ARG A N 1
ATOM 3510 C CA . ARG A 1 454 ? -16.575 0.823 -37.212 1.00 92.81 454 ARG A CA 1
ATOM 3511 C C . ARG A 1 454 ? -17.724 0.454 -38.150 1.00 92.81 454 ARG A C 1
ATOM 3513 O O . ARG A 1 454 ? -18.853 0.230 -37.718 1.00 92.81 454 ARG A O 1
ATOM 3520 N N . GLU A 1 455 ? -17.430 0.344 -39.445 1.00 91.44 455 GLU A N 1
ATOM 3521 C CA . GLU A 1 455 ? -18.420 -0.076 -40.454 1.00 91.44 455 GLU A CA 1
ATOM 3522 C C . GLU A 1 455 ? -18.974 -1.489 -40.199 1.00 91.44 455 GLU A C 1
ATOM 3524 O O . GLU A 1 455 ? -20.104 -1.787 -40.575 1.00 91.44 455 GLU A O 1
ATOM 3529 N N . ASP A 1 456 ? -18.199 -2.348 -39.527 1.00 89.75 456 ASP A N 1
ATOM 3530 C CA . ASP A 1 456 ? -18.600 -3.698 -39.113 1.00 89.75 456 ASP A CA 1
ATOM 3531 C C . ASP A 1 456 ? -19.441 -3.719 -37.815 1.00 89.75 456 ASP A C 1
ATOM 3533 O O . ASP A 1 456 ? -19.788 -4.792 -37.319 1.00 89.75 456 ASP A O 1
ATOM 3537 N N . GLY A 1 457 ? -19.792 -2.546 -37.271 1.00 90.31 457 GLY A N 1
ATOM 3538 C CA . GLY A 1 457 ? -20.616 -2.387 -36.070 1.00 90.31 457 GLY A CA 1
ATOM 3539 C C . GLY A 1 457 ? -19.867 -2.573 -34.747 1.00 90.31 457 GLY A C 1
ATOM 3540 O O . GLY A 1 457 ? -20.490 -2.519 -33.690 1.00 90.31 457 GLY A O 1
ATOM 3541 N N . GLN A 1 458 ? -18.550 -2.787 -34.783 1.00 93.25 458 GLN A N 1
ATOM 3542 C CA . GLN A 1 458 ? -17.708 -2.895 -33.589 1.00 93.25 458 GLN A CA 1
ATOM 3543 C C . GLN A 1 458 ? -17.266 -1.510 -33.090 1.00 93.25 458 GLN A C 1
ATOM 3545 O O . GLN A 1 458 ? -17.007 -0.627 -33.905 1.00 93.25 458 GLN A O 1
ATOM 3550 N N . LEU A 1 459 ? -17.129 -1.332 -31.774 1.00 93.06 459 LEU A N 1
ATOM 3551 C CA . LEU A 1 459 ? -16.582 -0.123 -31.133 1.00 93.06 459 LEU A CA 1
ATOM 3552 C C . LEU A 1 459 ? -15.049 -0.100 -31.126 1.00 93.06 459 LEU A C 1
ATOM 3554 O O . LEU A 1 459 ? -14.429 -1.129 -30.749 1.00 93.06 459 LEU A O 1
#

Foldseek 3Di:
DLLQLDAEEWELDADCVVCPVPNVCRVVSPVVRVVVVVVVFCLLLFHWDWDQDPVGIDTDHDPDHHNANGHQYEYEDPDDLVSLLVCLLSLHAYEYFPQLHALVRLLVSLVNNQVSNVVNPHPDRHAYEYEAAAFADPFQVVQLVQVQPLQLVLCVVVVVSLLSVLVVDPVSVVVCVVVVHDSVVCVVPPDPVRSVVSSNVVSVCCQQGGHQIYFLVSSLVVVVSNVVSVHDHYRHDHPSGGDPVSSVVRVVRVVSNVVVNVVPPDDDPDPVRPPSVVVPDDPDDDLPSDPDQLSCLVPVLAAEEEDELVVLVVLLPDPSNLVSLQSHQEYEYEDDFHFLVSLLSSCVSHVHWYKYFDDDVQQPRGFAIDTRDNPPDRGGFNFAGDPQKDWFFAAPVRDGDAAPDKGFIKMWGDSGDPDDPPCVVVCPVFWAADPPDPDRRITIGGPRDIDGAHPVRTD

Radius of gyration: 29.03 Å; chains: 1; bounding box: 70×68×74 Å

pLDDT: mean 87.1, std 14.98, range [31.94, 98.44]

Secondary structure (DSSP, 8-state):
--SS---EEE-----GGGGGG-GGGSTTHHHHHHHHHHHHHHHHTT--EEEEEBTEEEEE--SSPPSSSS--EEEE--S-HHHHHHHHHHT-EEEEESTTS-HHHHHHHHHHHHHHHHHTT-SS---EEEEEEEEE-S-HHHHHHHHHHHHHHHHHHTHHHHHHHHTT-HHHHHHHHHHT--HHHHHHH--HHHHHHHHHHHHHHHHHHTSEEESHHHHHHHHHHHHHTT--EEEEE--SSS-HHHHHHHHHHHHHHHHHHHHHSPPP---TTT-GGGGSS-----TTS--SHHHHHHHTT--EEEE-HHHHHHHHH-TTTHHHHHT-SEEEEESS---HHHHHHHHHH-SSEEEEEE--GGGTS-SEEEE---S--SS----EEPTTEEEEEE-TTSPBPPTT--EEEEEEETTS-S--TT-HHHHHHHEEE-TTSSSTT-EEEEEEEEE---TTS--

Sequence (459 aa):
LSHGRVGISIASGWAPPDFAIKPENFDDAKSIMFESAKQVQQLWRGETLEFPGPSGNIKVQTLPRPIQKELPIWVTTAGNIDSFTRAGEMGANVLTHLLGQTIEEVAEKVAAYRHAWQKAGHSGRGLITVMLHTFAGPNEQQVEDLVREPMKNYLKSAMFLVKSAAWQFPAFKQLSEEQGKTLDDFFETISEQDMDDLLEFSFQRYFSTSGLFGTPEGCQKMVEKVYQADCDEIACLIDFGIDTEIVLEHLPYLNQVRELAQATLPTRPAAQQNTLAHAAVKHGAGQESDYSLPALLARRDVTHFQCTPSMATMLAADEAARPGLAKLKQMMVGGEAFPPALAAELAELVEGRVSNMYGPTETTIWSSSGDVQANGRTSVSIGTALANQSIYILDERQQQLPAGIPGELVIGGEGVVRGYYNRPELNEQRFLPDPFSEHPDARMYRTGDLACYREDGQL